Protein AF-0000000078804001 (afdb_homodimer)

Sequence (396 aa):
MDMVIKRTRTRLSPEKRREQLLNSALDVFARRGIGRGGHADIAEMANVSVATVFNYFPTREDLVEQVLIHVESRFNKLLTHSLNDEMPTAKAKLTNLTDCLIKAVIEQHDWLKVWFEWSTSVRDDIWPLFIKTNKNNLQKLTSVFEQGLTAGEFSRSQSASDLAHMFHGTCYVLYLQTHLTLDPEIMQRQADSYLQSLMDMVIKRTRTRLSPEKRREQLLNSALDVFARRGIGRGGHADIAEMANVSVATVFNYFPTREDLVEQVLIHVESRFNKLLTHSLNDEMPTAKAKLTNLTDCLIKAVIEQHDWLKVWFEWSTSVRDDIWPLFIKTNKNNLQKLTSVFEQGLTAGEFSRSQSASDLAHMFHGTCYVLYLQTHLTLDPEIMQRQADSYLQSL

Structure (mmCIF, N/CA/C/O backbone):
data_AF-0000000078804001-model_v1
#
loop_
_entity.id
_entity.type
_entity.pdbx_description
1 polymer 'Quorum-sensing regulator of virulence HapR'
#
loop_
_atom_site.group_PDB
_atom_site.id
_atom_site.type_symbol
_atom_site.label_atom_id
_atom_site.label_alt_id
_atom_site.label_comp_id
_atom_site.label_asym_id
_atom_site.label_entity_id
_atom_site.label_seq_id
_atom_site.pdbx_PDB_ins_code
_atom_site.Cartn_x
_atom_site.Cartn_y
_atom_site.Cartn_z
_atom_site.occupancy
_atom_site.B_iso_or_equiv
_atom_site.auth_seq_id
_atom_site.auth_comp_id
_atom_site.auth_asym_id
_atom_site.auth_atom_id
_atom_site.pdbx_PDB_model_num
ATOM 1 N N . MET A 1 1 ? 51.312 27.922 23.203 1 37.16 1 MET A N 1
ATOM 2 C CA . MET A 1 1 ? 50.531 28.297 22.031 1 37.16 1 MET A CA 1
ATOM 3 C C . MET A 1 1 ? 49.719 27.125 21.531 1 37.16 1 MET A C 1
ATOM 5 O O . MET A 1 1 ? 50.281 26.141 21.016 1 37.16 1 MET A O 1
ATOM 9 N N . ASP A 1 2 ? 48.656 26.594 22.234 1 48.88 2 ASP A N 1
ATOM 10 C CA . ASP A 1 2 ? 47.75 25.5 21.938 1 48.88 2 ASP A CA 1
ATOM 11 C C . ASP A 1 2 ? 47.031 25.719 20.609 1 48.88 2 ASP A C 1
ATOM 13 O O . ASP A 1 2 ? 46.344 26.719 20.422 1 48.88 2 ASP A O 1
ATOM 17 N N . MET A 1 3 ? 47.594 25.359 19.453 1 44.38 3 MET A N 1
ATOM 18 C CA . MET A 1 3 ? 47 25.438 18.109 1 44.38 3 MET A CA 1
ATOM 19 C C . MET A 1 3 ? 45.625 24.781 18.094 1 44.38 3 MET A C 1
ATOM 21 O O . MET A 1 3 ? 45.5 23.578 18.312 1 44.38 3 MET A O 1
ATOM 25 N N . VAL A 1 4 ? 44.625 25.359 18.484 1 49.66 4 VAL A N 1
ATOM 26 C CA . VAL A 1 4 ? 43.281 24.891 18.203 1 49.66 4 VAL A CA 1
ATOM 27 C C . VAL A 1 4 ? 43.125 24.531 16.734 1 49.66 4 VAL A C 1
ATOM 29 O O . VAL A 1 4 ? 43.281 25.406 15.867 1 49.66 4 VAL A O 1
ATOM 32 N N . ILE A 1 5 ? 43.656 23.438 16.234 1 50.12 5 ILE A N 1
ATOM 33 C CA . ILE A 1 5 ? 43.312 22.969 14.883 1 50.12 5 ILE A CA 1
ATOM 34 C C . ILE A 1 5 ? 41.844 23.203 14.625 1 50.12 5 ILE A C 1
ATOM 36 O O . ILE A 1 5 ? 40.969 22.578 15.258 1 50.12 5 ILE A O 1
ATOM 40 N N . LYS A 1 6 ? 41.531 24.438 14.398 1 48.12 6 LYS A N 1
ATOM 41 C CA . LYS A 1 6 ? 40.156 24.672 13.938 1 48.12 6 LYS A CA 1
ATOM 42 C C . LYS A 1 6 ? 39.688 23.562 13 1 48.12 6 LYS A C 1
ATOM 44 O O . LYS A 1 6 ? 40.312 23.328 11.953 1 48.12 6 LYS A O 1
ATOM 49 N N . ARG A 1 7 ? 39.25 22.484 13.406 1 48.72 7 ARG A N 1
ATOM 50 C CA . ARG A 1 7 ? 38.625 21.484 12.531 1 48.72 7 ARG A CA 1
ATOM 51 C C . ARG A 1 7 ? 37.75 22.156 11.477 1 48.72 7 ARG A C 1
ATOM 53 O O . ARG A 1 7 ? 36.75 22.781 11.812 1 48.72 7 ARG A O 1
ATOM 60 N N . THR A 1 8 ? 38.375 22.75 10.539 1 47.78 8 THR A N 1
ATOM 61 C CA . THR A 1 8 ? 37.594 23.312 9.453 1 47.78 8 THR A CA 1
ATOM 62 C C . THR A 1 8 ? 36.438 22.375 9.062 1 47.78 8 THR A C 1
ATOM 64 O O . THR A 1 8 ? 36.688 21.203 8.789 1 47.78 8 THR A O 1
ATOM 67 N N . ARG A 1 9 ? 35.375 22.562 9.695 1 54.22 9 ARG A N 1
ATOM 68 C CA . ARG A 1 9 ? 34.219 21.797 9.242 1 54.22 9 ARG A CA 1
ATOM 69 C C . ARG A 1 9 ? 34.219 21.656 7.723 1 54.22 9 ARG A C 1
ATOM 71 O O . ARG A 1 9 ? 34.125 22.641 6.996 1 54.22 9 ARG A O 1
ATOM 78 N N . THR A 1 10 ? 35 20.828 7.156 1 59.34 10 THR A N 1
ATOM 79 C CA . THR A 1 10 ? 35.031 20.562 5.723 1 59.34 10 THR A CA 1
ATOM 80 C C . THR A 1 10 ? 33.594 20.484 5.164 1 59.34 10 THR A C 1
ATOM 82 O O . THR A 1 10 ? 32.812 19.641 5.586 1 59.34 10 THR A O 1
ATOM 85 N N . ARG A 1 11 ? 33.188 21.688 4.637 1 79.06 11 ARG A N 1
ATOM 86 C CA . ARG A 1 11 ? 31.891 21.828 3.973 1 79.06 11 ARG A CA 1
ATOM 87 C C . ARG A 1 11 ? 31.703 20.75 2.906 1 79.06 11 ARG A C 1
ATOM 89 O O . ARG A 1 11 ? 32.594 20.516 2.084 1 79.06 11 ARG A O 1
ATOM 96 N N . LEU A 1 12 ? 30.734 19.875 3.029 1 83.06 12 LEU A N 1
ATOM 97 C CA . LEU A 1 12 ? 30.406 18.891 2.006 1 83.06 12 LEU A CA 1
ATOM 98 C C . LEU A 1 12 ? 30.266 19.547 0.638 1 83.06 12 LEU A C 1
ATOM 100 O O . LEU A 1 12 ? 29.891 20.719 0.546 1 83.06 12 LEU A O 1
ATOM 104 N N . SER A 1 13 ? 30.766 18.812 -0.361 1 90.81 13 SER A N 1
ATOM 105 C CA . SER A 1 13 ? 30.422 19.281 -1.701 1 90.81 13 SER A CA 1
ATOM 106 C C . SER A 1 13 ? 28.922 19.391 -1.887 1 90.81 13 SER A C 1
ATOM 108 O O . SER A 1 13 ? 28.156 18.75 -1.161 1 90.81 13 SER A O 1
ATOM 110 N N . PRO A 1 14 ? 28.484 20.188 -2.811 1 91.38 14 PRO A N 1
ATOM 111 C CA . PRO A 1 14 ? 27.031 20.328 -3.047 1 91.38 14 PRO A CA 1
ATOM 112 C C . PRO A 1 14 ? 26.359 19 -3.35 1 91.38 14 PRO A C 1
ATOM 114 O O . PRO A 1 14 ? 25.25 18.75 -2.891 1 91.38 14 PRO A O 1
ATOM 117 N N . GLU A 1 15 ? 27.047 18.188 -4.023 1 93.31 15 GLU A N 1
ATOM 118 C CA . GLU A 1 15 ? 26.484 16.875 -4.375 1 93.31 15 GLU A CA 1
ATOM 119 C C . GLU A 1 15 ? 26.359 15.984 -3.146 1 93.31 15 GLU A C 1
ATOM 121 O O . GLU A 1 15 ? 25.344 15.305 -2.967 1 93.31 15 GLU A O 1
ATOM 126 N N . LYS A 1 16 ? 27.312 15.969 -2.377 1 95.38 16 LYS A N 1
ATOM 127 C CA . LYS A 1 16 ? 27.297 15.172 -1.151 1 95.38 16 LYS A CA 1
ATOM 128 C C . LYS A 1 16 ? 26.25 15.688 -0.173 1 95.38 16 LYS A C 1
ATOM 130 O O . LYS A 1 16 ? 25.578 14.906 0.504 1 95.38 16 LYS A O 1
ATOM 135 N N . ARG A 1 17 ? 26.141 17.031 -0.125 1 96.12 17 ARG A N 1
ATOM 136 C CA . ARG A 1 17 ? 25.109 17.641 0.724 1 96.12 17 ARG A CA 1
ATOM 137 C C . ARG A 1 17 ? 23.719 17.25 0.25 1 96.12 17 ARG A C 1
ATOM 139 O O . ARG A 1 17 ? 22.844 16.922 1.061 1 96.12 17 ARG A O 1
ATOM 146 N N . ARG A 1 18 ? 23.531 17.297 -1.019 1 96.69 18 ARG A N 1
ATOM 147 C CA . ARG A 1 18 ? 22.25 16.906 -1.582 1 96.69 18 ARG A CA 1
ATOM 148 C C . ARG A 1 18 ? 21.906 15.461 -1.217 1 96.69 18 ARG A C 1
ATOM 150 O O . ARG A 1 18 ? 20.781 15.172 -0.801 1 96.69 18 ARG A O 1
ATOM 157 N N . GLU A 1 19 ? 22.844 14.625 -1.343 1 96.31 19 GLU A N 1
ATOM 158 C CA . GLU A 1 19 ? 22.641 13.219 -1.011 1 96.31 19 GLU A CA 1
ATOM 159 C C . GLU A 1 19 ? 22.328 13.039 0.47 1 96.31 19 GLU A C 1
ATOM 161 O O . GLU A 1 19 ? 21.469 12.234 0.831 1 96.31 19 GLU A O 1
ATOM 166 N N . GLN A 1 20 ? 23 13.734 1.28 1 97.06 20 GLN A N 1
ATOM 167 C CA . GLN A 1 20 ? 22.734 13.695 2.715 1 97.06 20 GLN A CA 1
ATOM 168 C C . GLN A 1 20 ? 21.312 14.125 3.023 1 97.06 20 GLN A C 1
ATOM 170 O O . GLN A 1 20 ? 20.625 13.484 3.828 1 97.06 20 GLN A O 1
ATOM 175 N N . LEU A 1 21 ? 20.906 15.234 2.354 1 98.06 21 LEU A N 1
ATOM 176 C CA . LEU A 1 21 ? 19.562 15.75 2.582 1 98.06 21 LEU A CA 1
ATOM 177 C C . LEU A 1 21 ? 18.516 14.766 2.086 1 98.06 21 LEU A C 1
ATOM 179 O O . LEU A 1 21 ? 17.484 14.57 2.74 1 98.06 21 LEU A O 1
ATOM 183 N N . LEU A 1 22 ? 18.797 14.133 0.979 1 97.88 22 LEU A N 1
ATOM 184 C CA . LEU A 1 22 ? 17.875 13.141 0.442 1 97.88 22 LEU A CA 1
ATOM 185 C C . LEU A 1 22 ? 17.766 11.945 1.381 1 97.88 22 LEU A C 1
ATOM 187 O O . LEU A 1 22 ? 16.656 11.453 1.635 1 97.88 22 LEU A O 1
ATOM 191 N N . ASN A 1 23 ? 18.875 11.516 1.932 1 97.06 23 ASN A N 1
ATOM 192 C CA . ASN A 1 23 ? 18.844 10.398 2.865 1 97.06 23 ASN A CA 1
ATOM 193 C C . ASN A 1 23 ? 18.109 10.758 4.152 1 97.06 23 ASN A C 1
ATOM 195 O O . ASN A 1 23 ? 17.359 9.938 4.684 1 97.06 23 ASN A O 1
ATOM 199 N N . SER A 1 24 ? 18.328 11.945 4.633 1 97.81 24 SER A N 1
ATOM 200 C CA . SER A 1 24 ? 17.594 12.422 5.805 1 97.81 24 SER A CA 1
ATOM 201 C C . SER A 1 24 ? 16.094 12.516 5.527 1 97.81 24 SER A C 1
ATOM 203 O O . SER A 1 24 ? 15.281 12.188 6.387 1 97.81 24 SER A O 1
ATOM 205 N N . ALA A 1 25 ? 15.789 12.984 4.316 1 97.94 25 ALA A N 1
ATOM 206 C CA . ALA A 1 25 ? 14.383 13.094 3.922 1 97.94 25 ALA A CA 1
ATOM 207 C C . ALA A 1 25 ? 13.719 11.719 3.889 1 97.94 25 ALA A C 1
ATOM 209 O O . ALA A 1 25 ? 12.555 11.578 4.289 1 97.94 25 ALA A O 1
ATOM 210 N N . LEU A 1 26 ? 14.453 10.734 3.439 1 97.06 26 LEU A N 1
ATOM 211 C CA . LEU A 1 26 ? 13.93 9.367 3.422 1 97.06 26 LEU A CA 1
ATOM 212 C C . LEU A 1 26 ? 13.586 8.898 4.832 1 97.06 26 LEU A C 1
ATOM 214 O O . LEU A 1 26 ? 12.531 8.297 5.051 1 97.06 26 LEU A O 1
ATOM 218 N N . ASP A 1 27 ? 14.469 9.203 5.711 1 96 27 ASP A N 1
ATOM 219 C CA . ASP A 1 27 ? 14.242 8.844 7.105 1 96 27 ASP A CA 1
ATOM 220 C C . ASP A 1 27 ? 12.984 9.523 7.648 1 96 27 ASP A C 1
ATOM 222 O O . ASP A 1 27 ? 12.148 8.875 8.281 1 96 27 ASP A O 1
ATOM 226 N N . VAL A 1 28 ? 12.867 10.758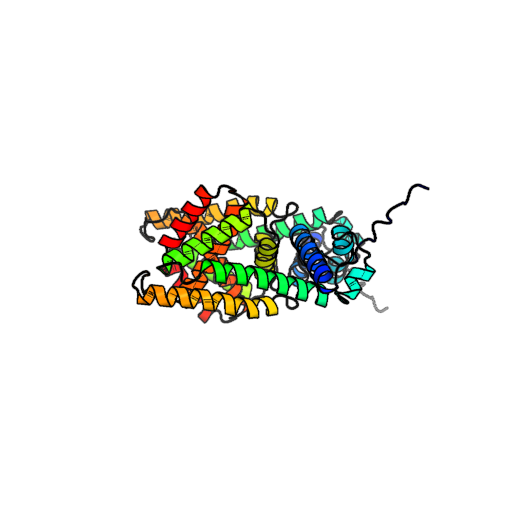 7.332 1 96.62 28 VAL A N 1
ATOM 227 C CA . VAL A 1 28 ? 11.734 11.547 7.793 1 96.62 28 VAL A CA 1
ATOM 228 C C . VAL A 1 28 ? 10.445 11.016 7.176 1 96.62 28 VAL A C 1
ATOM 230 O O . VAL A 1 28 ? 9.453 10.789 7.875 1 96.62 28 VAL A O 1
ATOM 233 N N . PHE A 1 29 ? 10.43 10.75 5.848 1 96.62 29 PHE A N 1
ATOM 234 C CA . PHE A 1 29 ? 9.242 10.266 5.148 1 96.62 29 PHE A CA 1
ATOM 235 C C . PHE A 1 29 ? 8.852 8.883 5.648 1 96.62 29 PHE A C 1
ATOM 237 O O . PHE A 1 29 ? 7.66 8.578 5.785 1 96.62 29 PHE A O 1
ATOM 244 N N . ALA A 1 30 ? 9.828 8.055 5.941 1 96 30 ALA A N 1
ATOM 245 C CA . ALA A 1 30 ? 9.547 6.699 6.414 1 96 30 ALA A CA 1
ATOM 246 C C . ALA A 1 30 ? 8.891 6.723 7.793 1 96 30 ALA A C 1
ATOM 248 O O . ALA A 1 30 ? 8.078 5.852 8.117 1 96 30 ALA A O 1
ATOM 249 N N . ARG A 1 31 ? 9.156 7.723 8.602 1 93.56 31 ARG A N 1
ATOM 250 C CA . ARG A 1 31 ? 8.688 7.773 9.984 1 93.56 31 ARG A CA 1
ATOM 251 C C . ARG A 1 31 ? 7.41 8.602 10.102 1 93.56 31 ARG A C 1
ATOM 253 O O . ARG A 1 31 ? 6.531 8.281 10.898 1 93.56 31 ARG A O 1
ATOM 260 N N . ARG A 1 32 ? 7.316 9.609 9.25 1 92.5 32 ARG A N 1
ATOM 261 C CA . ARG A 1 32 ? 6.211 10.547 9.414 1 92.5 32 ARG A CA 1
ATOM 262 C C . ARG A 1 32 ? 5.195 10.398 8.289 1 92.5 32 ARG A C 1
ATOM 264 O O . ARG A 1 32 ? 4.055 10.844 8.406 1 92.5 32 ARG A O 1
ATOM 271 N N . GLY A 1 33 ? 5.648 9.82 7.234 1 94.19 33 GLY A N 1
ATOM 272 C CA . GLY A 1 33 ? 4.828 9.766 6.035 1 94.19 33 GLY A CA 1
ATOM 273 C C . GLY A 1 33 ? 5.219 10.797 4.992 1 94.19 33 GLY A C 1
ATOM 274 O O . GLY A 1 33 ? 5.809 11.828 5.324 1 94.19 33 GLY A O 1
ATOM 275 N N . ILE A 1 34 ? 4.852 10.562 3.779 1 94.31 34 ILE A N 1
ATOM 276 C CA . ILE A 1 34 ? 5.215 11.398 2.645 1 94.31 34 ILE A CA 1
ATOM 277 C C . ILE A 1 34 ? 4.516 12.758 2.762 1 94.31 34 ILE A C 1
ATOM 279 O O . ILE A 1 34 ? 5.086 13.789 2.396 1 94.31 34 ILE A O 1
ATOM 283 N N . GLY A 1 35 ? 3.387 12.734 3.287 1 88.56 35 GLY A N 1
ATOM 284 C CA . GLY A 1 35 ? 2.607 13.961 3.385 1 88.56 35 GLY A CA 1
ATOM 285 C C . GLY A 1 35 ? 3.061 14.867 4.512 1 88.56 35 GLY A C 1
ATOM 286 O O . GLY A 1 35 ? 3.086 16.094 4.359 1 88.56 35 GLY A O 1
ATOM 287 N N . ARG A 1 36 ? 3.525 14.398 5.566 1 87.94 36 ARG A N 1
ATOM 288 C CA . ARG A 1 36 ? 3.76 15.156 6.797 1 87.94 36 ARG A CA 1
ATOM 289 C C . ARG A 1 36 ? 5.199 15.648 6.867 1 87.94 36 ARG A C 1
ATOM 291 O O . ARG A 1 36 ? 5.465 16.734 7.398 1 87.94 36 ARG A O 1
ATOM 298 N N . GLY A 1 37 ? 6.102 14.867 6.367 1 90.06 37 GLY A N 1
ATOM 299 C CA . GLY A 1 37 ? 7.492 15.281 6.418 1 90.06 37 GLY A CA 1
ATOM 300 C C . GLY A 1 37 ? 7.777 16.531 5.59 1 90.06 37 GLY A C 1
ATOM 301 O O . GLY A 1 37 ? 7.273 16.656 4.473 1 90.06 37 GLY A O 1
ATOM 302 N N . GLY A 1 38 ? 8.602 17.438 6.199 1 93.62 38 GLY A N 1
ATOM 303 C CA . GLY A 1 38 ? 8.875 18.688 5.496 1 93.62 38 GLY A CA 1
ATOM 304 C C . GLY A 1 38 ? 10.273 19.219 5.754 1 93.62 38 GLY A C 1
ATOM 305 O O . GLY A 1 38 ? 11.117 18.531 6.328 1 93.62 38 GLY A O 1
ATOM 306 N N . HIS A 1 39 ? 10.477 20.438 5.312 1 97.88 39 HIS A N 1
ATOM 307 C CA . HIS A 1 39 ? 11.789 21.078 5.324 1 97.88 39 HIS A CA 1
ATOM 308 C C . HIS A 1 39 ? 12.344 21.172 6.742 1 97.88 39 HIS A C 1
ATOM 310 O O . HIS A 1 39 ? 13.516 20.859 6.977 1 97.88 39 HIS A O 1
ATOM 316 N N . ALA A 1 40 ? 11.492 21.516 7.668 1 97.38 40 ALA A N 1
ATOM 317 C CA . ALA A 1 40 ? 11.938 21.688 9.047 1 97.38 40 ALA A CA 1
ATOM 318 C C . ALA A 1 40 ? 12.406 20.375 9.648 1 97.38 40 ALA A C 1
ATOM 320 O O . ALA A 1 40 ? 13.438 20.328 10.32 1 97.38 40 ALA A O 1
ATOM 321 N N . ASP A 1 41 ? 11.703 19.281 9.414 1 97.19 41 ASP A N 1
ATOM 322 C CA . ASP A 1 41 ? 12.055 17.969 9.93 1 97.19 41 ASP A CA 1
ATOM 323 C C . ASP A 1 41 ? 13.391 17.484 9.352 1 97.19 41 ASP A C 1
ATOM 325 O O . ASP A 1 41 ? 14.219 16.922 10.07 1 97.19 41 ASP A O 1
ATOM 329 N N . ILE A 1 42 ? 13.555 17.734 8.055 1 98.25 42 ILE A N 1
ATOM 330 C CA . ILE A 1 42 ? 14.75 17.281 7.355 1 98.25 42 ILE A CA 1
ATOM 331 C C . ILE A 1 42 ? 15.961 18.062 7.852 1 98.25 42 ILE A C 1
ATOM 333 O O . ILE A 1 42 ? 17.031 17.5 8.062 1 98.25 42 ILE A O 1
ATOM 337 N N . ALA A 1 43 ? 15.766 19.375 8.062 1 98.44 43 ALA A N 1
ATOM 338 C CA . ALA A 1 43 ? 16.828 20.219 8.602 1 98.44 43 ALA A CA 1
ATOM 339 C C . ALA A 1 43 ? 17.297 19.703 9.961 1 98.44 43 ALA A C 1
ATOM 341 O O . ALA A 1 43 ? 18.5 19.578 10.195 1 98.44 43 ALA A O 1
ATOM 342 N N . GLU A 1 44 ? 16.391 19.375 10.789 1 97.94 44 GLU A N 1
ATOM 343 C CA . GLU A 1 44 ? 16.688 18.859 12.117 1 97.94 44 GLU A CA 1
ATOM 344 C C . GLU A 1 44 ? 17.438 17.531 12.031 1 97.94 44 GLU A C 1
ATOM 346 O O . GLU A 1 44 ? 18.453 17.344 12.695 1 97.94 44 GLU A O 1
ATOM 351 N N . MET A 1 45 ? 17 16.656 11.188 1 96.44 45 MET A N 1
ATOM 352 C CA . MET A 1 45 ? 17.578 15.328 11.039 1 96.44 45 MET A CA 1
ATOM 353 C C . MET A 1 45 ? 19 15.422 10.484 1 96.44 45 MET A C 1
ATOM 355 O O . MET A 1 45 ? 19.891 14.68 10.922 1 96.44 45 MET A O 1
ATOM 359 N N . ALA A 1 46 ? 19.219 16.328 9.562 1 97.06 46 ALA A N 1
ATOM 360 C CA . ALA A 1 46 ? 20.5 16.469 8.891 1 97.06 46 ALA A CA 1
ATOM 361 C C . ALA A 1 46 ? 21.422 17.406 9.656 1 97.06 46 ALA A C 1
ATOM 363 O O . ALA A 1 46 ? 22.578 17.594 9.289 1 97.06 46 ALA A O 1
ATOM 364 N N . ASN A 1 47 ? 20.891 18 10.68 1 97.31 47 ASN A N 1
ATOM 365 C CA . ASN A 1 47 ? 21.641 18.969 11.484 1 97.31 47 ASN A CA 1
ATOM 366 C C . ASN A 1 47 ? 22.156 20.125 10.641 1 97.31 47 ASN A C 1
ATOM 368 O O . ASN A 1 47 ? 23.344 20.438 10.664 1 97.31 47 ASN A O 1
ATOM 372 N N . VAL A 1 48 ? 21.234 20.719 9.883 1 97.56 48 VAL A N 1
ATOM 373 C CA . VAL A 1 48 ? 21.484 21.922 9.102 1 97.56 48 VAL A CA 1
ATOM 374 C C . VAL A 1 48 ? 20.359 22.922 9.305 1 97.56 48 VAL A C 1
ATOM 376 O O . VAL A 1 48 ? 19.359 22.609 9.969 1 97.56 48 VAL A O 1
ATOM 379 N N . SER A 1 49 ? 20.516 24.094 8.773 1 97.31 49 SER A N 1
ATOM 380 C CA . SER A 1 49 ? 19.469 25.094 8.875 1 97.31 49 SER A CA 1
ATOM 381 C C . SER A 1 49 ? 18.328 24.781 7.91 1 97.31 49 SER A C 1
ATOM 383 O O . SER A 1 49 ? 18.531 24.156 6.871 1 97.31 49 SER A O 1
ATOM 385 N N . VAL A 1 50 ? 17.125 25.219 8.234 1 98.12 50 VAL A N 1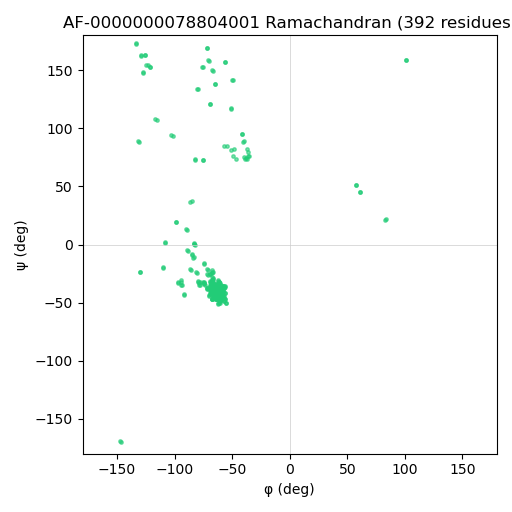
ATOM 386 C CA . VAL A 1 50 ? 15.977 25.094 7.348 1 98.12 50 VAL A CA 1
ATOM 387 C C . VAL A 1 50 ? 16.266 25.797 6.027 1 98.12 50 VAL A C 1
ATOM 389 O O . VAL A 1 50 ? 15.883 25.312 4.957 1 98.12 50 VAL A O 1
ATOM 392 N N . ALA A 1 51 ? 16.969 26.891 6.066 1 97.62 51 ALA A N 1
ATOM 393 C CA . ALA A 1 51 ? 17.344 27.656 4.879 1 97.62 51 ALA A CA 1
ATOM 394 C C . ALA A 1 51 ? 18.203 26.812 3.936 1 97.62 51 ALA A C 1
ATOM 396 O O . ALA A 1 51 ? 18.031 26.875 2.715 1 97.62 51 ALA A O 1
ATOM 397 N N . THR A 1 52 ? 19.078 26.078 4.488 1 97.5 52 THR A N 1
ATOM 398 C CA . THR A 1 52 ? 19.922 25.188 3.693 1 97.5 52 THR A CA 1
ATOM 399 C C . THR A 1 52 ? 19.078 24.172 2.924 1 97.5 52 THR A C 1
ATOM 401 O O . THR A 1 52 ? 19.312 23.938 1.737 1 97.5 52 THR A O 1
ATOM 404 N N . VAL A 1 53 ? 18.078 23.547 3.535 1 98.44 53 VAL A N 1
ATOM 405 C CA . VAL A 1 53 ? 17.203 22.594 2.875 1 98.44 53 VAL A CA 1
ATOM 406 C C . VAL A 1 53 ? 16.438 23.266 1.74 1 98.44 53 VAL A C 1
ATOM 408 O O . VAL A 1 53 ? 16.344 22.734 0.635 1 98.44 53 VAL A O 1
ATOM 411 N N . PHE A 1 54 ? 15.984 24.469 1.979 1 98.19 54 PHE A N 1
ATOM 412 C CA . PHE A 1 54 ? 15.234 25.203 0.964 1 98.19 54 PHE A CA 1
ATOM 413 C C . PHE A 1 54 ? 16.141 25.547 -0.216 1 98.19 54 PHE A C 1
ATOM 415 O O . PHE A 1 54 ? 15.664 25.656 -1.351 1 98.19 54 PHE A O 1
ATOM 422 N N . ASN A 1 55 ? 17.438 25.75 0.058 1 97.75 55 ASN A N 1
ATOM 423 C CA . ASN A 1 55 ? 18.375 26.016 -1.03 1 97.75 55 ASN A CA 1
ATOM 424 C C . ASN A 1 55 ? 18.438 24.844 -2.016 1 97.75 55 ASN A C 1
ATOM 426 O O . ASN A 1 55 ? 18.594 25.062 -3.219 1 97.75 55 ASN A O 1
ATOM 430 N N . TYR A 1 56 ? 18.266 23.688 -1.51 1 97.88 56 TYR A N 1
ATOM 431 C CA . TYR A 1 56 ? 18.359 22.5 -2.35 1 97.88 56 TYR A CA 1
ATOM 432 C C . TYR A 1 56 ? 16.984 22.078 -2.854 1 97.88 56 TYR A C 1
ATOM 434 O O . TYR A 1 56 ? 16.859 21.516 -3.939 1 97.88 56 TYR A O 1
ATOM 442 N N . PHE A 1 57 ? 15.961 22.344 -2.059 1 98.44 57 PHE A N 1
ATOM 443 C CA . PHE A 1 57 ? 14.578 22.016 -2.377 1 98.44 57 PHE A CA 1
ATOM 444 C C . PHE A 1 57 ? 13.672 23.219 -2.127 1 98.44 57 PHE A C 1
ATOM 446 O O . PHE A 1 57 ? 13.039 23.312 -1.07 1 98.44 57 PHE A O 1
ATOM 453 N N . PRO A 1 58 ? 13.492 24.047 -3.078 1 98.06 58 PRO A N 1
ATOM 454 C CA . PRO A 1 58 ? 12.891 25.359 -2.861 1 98.06 58 PRO A CA 1
ATOM 455 C C . PRO A 1 58 ? 11.422 25.281 -2.463 1 98.06 58 PRO A C 1
ATOM 457 O O . PRO A 1 58 ? 10.906 26.172 -1.791 1 98.06 58 PRO A O 1
ATOM 460 N N . THR A 1 59 ? 10.727 24.188 -3 1 96.94 59 THR A N 1
ATOM 461 C CA . THR A 1 59 ? 9.328 24.016 -2.631 1 96.94 59 THR A CA 1
ATOM 462 C C . THR A 1 59 ? 9.086 22.625 -2.061 1 96.94 59 THR A C 1
ATOM 464 O O . THR A 1 59 ? 9.922 21.719 -2.215 1 96.94 59 THR A O 1
ATOM 467 N N . ARG A 1 60 ? 8.008 22.484 -1.417 1 94.88 60 ARG A N 1
ATOM 468 C CA . ARG A 1 60 ? 7.633 21.172 -0.908 1 94.88 60 ARG A CA 1
ATOM 469 C C . ARG A 1 60 ? 7.438 20.172 -2.049 1 94.88 60 ARG A C 1
ATOM 471 O O . ARG A 1 60 ? 7.816 19.016 -1.934 1 94.88 60 ARG A O 1
ATOM 478 N N . GLU A 1 61 ? 6.844 20.656 -3.102 1 95.88 61 GLU A N 1
ATOM 479 C CA . GLU A 1 61 ? 6.633 19.812 -4.273 1 95.88 61 GLU A CA 1
ATOM 480 C C . GLU A 1 61 ? 7.957 19.328 -4.844 1 95.88 61 GLU A C 1
ATOM 482 O O . GLU A 1 61 ? 8.094 18.141 -5.184 1 95.88 61 GLU A O 1
ATOM 487 N N . ASP A 1 62 ? 8.875 20.203 -4.898 1 97.38 62 ASP A N 1
ATOM 488 C CA . ASP A 1 62 ? 10.211 19.844 -5.379 1 97.38 62 ASP A CA 1
ATOM 489 C C . ASP A 1 62 ? 10.875 18.828 -4.445 1 97.38 62 ASP A C 1
ATOM 491 O O . ASP A 1 62 ? 11.469 17.859 -4.902 1 97.38 62 ASP A O 1
ATOM 495 N N . LEU A 1 63 ? 10.805 19.109 -3.188 1 98 63 LEU A N 1
ATOM 496 C CA . LEU A 1 63 ? 11.375 18.219 -2.184 1 98 63 LEU A CA 1
ATOM 497 C C . LEU A 1 63 ? 10.805 16.797 -2.324 1 98 63 LEU A C 1
ATOM 499 O O . LEU A 1 63 ? 11.562 15.836 -2.457 1 98 63 LEU A O 1
ATOM 503 N N . VAL A 1 64 ? 9.484 16.672 -2.396 1 97.44 64 VAL A N 1
ATOM 504 C CA . VAL A 1 64 ? 8.805 15.383 -2.445 1 97.44 64 VAL A CA 1
ATOM 505 C C . VAL A 1 64 ? 9.172 14.656 -3.736 1 97.44 64 VAL A C 1
ATOM 507 O O . VAL A 1 64 ? 9.516 13.469 -3.711 1 97.44 64 VAL A O 1
ATOM 510 N N . GLU A 1 65 ? 9.148 15.359 -4.809 1 97.94 65 GLU A N 1
ATOM 511 C CA . GLU A 1 65 ? 9.461 14.758 -6.102 1 97.94 65 GLU A CA 1
ATOM 512 C C . GLU A 1 65 ? 10.883 14.203 -6.117 1 97.94 65 GLU A C 1
ATOM 514 O O . GLU A 1 65 ? 11.109 13.078 -6.559 1 97.94 65 GLU A O 1
ATOM 519 N N . GLN A 1 66 ? 11.828 14.969 -5.617 1 98 66 GLN A N 1
ATOM 520 C CA . GLN A 1 66 ? 13.219 14.539 -5.637 1 98 66 GLN A CA 1
ATOM 521 C C . GLN A 1 66 ? 13.445 13.352 -4.707 1 98 66 GLN A C 1
ATOM 523 O O . GLN A 1 66 ? 14.227 12.453 -5.016 1 98 66 GLN A O 1
ATOM 528 N N . VAL A 1 67 ? 12.797 13.344 -3.566 1 98.38 67 VAL A N 1
ATOM 529 C CA . VAL A 1 67 ? 12.891 12.203 -2.658 1 98.38 67 VAL A CA 1
ATOM 530 C C . VAL A 1 67 ? 12.32 10.953 -3.33 1 98.38 67 VAL A C 1
ATOM 532 O O . VAL A 1 67 ? 12.922 9.883 -3.264 1 98.38 67 VAL A O 1
ATOM 535 N N . LEU A 1 68 ? 11.18 11.094 -4.016 1 98.62 68 LEU A N 1
ATOM 536 C CA . LEU A 1 68 ? 10.531 9.953 -4.648 1 98.62 68 LEU A CA 1
ATOM 537 C C . LEU A 1 68 ? 11.352 9.445 -5.828 1 98.62 68 LEU A C 1
ATOM 539 O O . LEU A 1 68 ? 11.422 8.242 -6.074 1 98.62 68 LEU A O 1
ATOM 543 N N . ILE A 1 69 ? 12 10.344 -6.527 1 98.5 69 ILE A N 1
ATOM 544 C CA . ILE A 1 69 ? 12.914 9.945 -7.59 1 98.5 69 ILE A CA 1
ATOM 545 C C . ILE A 1 69 ? 14.086 9.156 -7 1 98.5 69 ILE A C 1
ATOM 547 O O . ILE A 1 69 ? 14.516 8.156 -7.57 1 98.5 69 ILE A O 1
ATOM 551 N N . HIS A 1 70 ? 14.578 9.625 -5.848 1 98.06 70 HIS A N 1
ATOM 552 C CA . HIS A 1 70 ? 15.648 8.93 -5.145 1 98.06 70 HIS A CA 1
ATOM 553 C C . HIS A 1 70 ? 15.211 7.543 -4.688 1 98.06 70 HIS A C 1
ATOM 555 O O . HIS A 1 70 ? 15.961 6.574 -4.82 1 98.06 70 HIS A O 1
ATOM 561 N N . VAL A 1 71 ? 14.031 7.41 -4.199 1 98.5 71 VAL A N 1
ATOM 562 C CA . VAL A 1 71 ? 13.438 6.141 -3.795 1 98.5 71 VAL A CA 1
ATOM 563 C C . VAL A 1 71 ? 13.359 5.199 -4.996 1 98.5 71 VAL A C 1
ATOM 565 O O . VAL A 1 71 ? 13.758 4.035 -4.906 1 98.5 71 VAL A O 1
ATOM 568 N N . GLU A 1 72 ? 12.844 5.73 -6.105 1 98.44 72 GLU A N 1
ATOM 569 C CA . GLU A 1 72 ? 12.742 4.934 -7.324 1 98.44 72 GLU A CA 1
ATOM 570 C C . GLU A 1 72 ? 14.109 4.441 -7.785 1 98.44 72 GLU A C 1
ATOM 572 O O . GLU A 1 72 ? 14.242 3.303 -8.242 1 98.44 72 GLU A O 1
ATOM 577 N N . SER A 1 73 ? 15.102 5.273 -7.664 1 97.56 73 SER A N 1
ATOM 578 C CA . SER A 1 73 ? 16.453 4.891 -8.062 1 97.56 73 SER A CA 1
ATOM 579 C C . SER A 1 73 ? 16.953 3.723 -7.223 1 97.56 73 SER A C 1
ATOM 581 O O . SER A 1 73 ? 17.594 2.803 -7.75 1 97.56 73 SER A O 1
ATOM 583 N N . ARG A 1 74 ? 16.719 3.732 -5.941 1 97.06 74 ARG A N 1
ATOM 584 C CA . ARG A 1 74 ? 17.109 2.643 -5.059 1 97.06 74 ARG A CA 1
ATOM 585 C C . ARG A 1 74 ? 16.359 1.358 -5.398 1 97.06 74 ARG A C 1
ATOM 587 O O . ARG A 1 74 ? 16.969 0.281 -5.445 1 97.06 74 ARG A O 1
ATOM 594 N N . PHE A 1 75 ? 15.094 1.463 -5.703 1 98 75 PHE A N 1
ATOM 595 C CA . PHE A 1 75 ? 14.281 0.305 -6.059 1 98 75 PHE A CA 1
ATOM 596 C C . PHE A 1 75 ? 14.758 -0.307 -7.371 1 98 75 PHE A C 1
ATOM 598 O O . PHE A 1 75 ? 14.898 -1.526 -7.48 1 98 75 PHE A O 1
ATOM 605 N N . ASN A 1 76 ? 14.984 0.605 -8.273 1 96.81 76 ASN A N 1
ATOM 606 C CA . ASN A 1 76 ? 15.484 0.151 -9.562 1 96.81 76 ASN A CA 1
ATOM 607 C C . ASN A 1 76 ? 16.812 -0.582 -9.43 1 96.81 76 ASN A C 1
ATOM 609 O O . ASN A 1 76 ? 17.047 -1.582 -10.109 1 96.81 76 ASN A O 1
ATOM 613 N N . LYS A 1 77 ? 17.656 -0.097 -8.586 1 96.12 77 LYS A N 1
ATOM 614 C CA . LYS A 1 77 ? 18.938 -0.757 -8.344 1 96.12 77 LYS A CA 1
ATOM 615 C C . LYS A 1 77 ? 18.734 -2.145 -7.746 1 96.12 77 LYS A C 1
ATOM 617 O O . LYS A 1 77 ? 19.406 -3.102 -8.141 1 96.12 77 LYS A O 1
ATOM 622 N N . LEU A 1 78 ? 17.828 -2.25 -6.82 1 96.38 78 LEU A N 1
ATOM 623 C CA . LEU A 1 78 ? 17.5 -3.547 -6.234 1 96.38 78 LEU A CA 1
ATOM 624 C C . LEU A 1 78 ? 17.016 -4.52 -7.301 1 96.38 78 LEU A C 1
ATOM 626 O O . LEU A 1 78 ? 17.469 -5.664 -7.359 1 96.38 78 LEU A O 1
ATOM 630 N N . LEU A 1 79 ? 16.094 -4.051 -8.164 1 96.94 79 LEU A N 1
ATOM 631 C CA . LEU A 1 79 ? 15.523 -4.875 -9.219 1 96.94 79 LEU A CA 1
ATOM 632 C C . LEU A 1 79 ? 16.609 -5.336 -10.195 1 96.94 79 LEU A C 1
ATOM 634 O O . LEU A 1 79 ? 16.703 -6.527 -10.5 1 96.94 79 LEU A O 1
ATOM 638 N N . THR A 1 80 ? 17.406 -4.375 -10.57 1 95 80 THR A N 1
ATOM 639 C CA . THR A 1 80 ? 18.453 -4.656 -11.562 1 95 80 THR A CA 1
ATOM 640 C C . THR A 1 80 ? 19.484 -5.625 -11 1 95 80 THR A C 1
ATOM 642 O O . THR A 1 80 ? 19.906 -6.551 -11.695 1 95 80 THR A O 1
ATOM 645 N N . HIS A 1 81 ? 19.812 -5.453 -9.805 1 94.19 81 HIS A N 1
ATOM 646 C CA . HIS A 1 81 ? 20.781 -6.332 -9.156 1 94.19 81 HIS A CA 1
ATOM 647 C C . HIS A 1 81 ? 20.219 -7.734 -8.961 1 94.19 81 HIS A C 1
ATOM 649 O O . HIS A 1 81 ? 20.906 -8.727 -9.188 1 94.19 81 HIS A O 1
ATOM 655 N N . SER A 1 82 ? 18.984 -7.844 -8.586 1 95.56 82 SER A N 1
ATOM 656 C CA . SER A 1 82 ? 18.359 -9.125 -8.25 1 95.56 82 SER A CA 1
ATOM 657 C C . SER A 1 82 ? 18.062 -9.938 -9.5 1 95.56 82 SER A C 1
ATOM 659 O O . SER A 1 82 ? 18.109 -11.172 -9.469 1 95.56 82 SER A O 1
ATOM 661 N N . LEU A 1 83 ? 17.734 -9.258 -10.625 1 95.81 83 LEU A N 1
ATOM 662 C CA . LEU A 1 83 ? 17.281 -9.938 -11.836 1 95.81 83 LEU A CA 1
ATOM 663 C C . LEU A 1 83 ? 18.422 -10.086 -12.836 1 95.81 83 LEU A C 1
ATOM 665 O O . LEU A 1 83 ? 18.188 -10.375 -14.008 1 95.81 83 LEU A O 1
ATOM 669 N N . ASN A 1 84 ? 19.578 -9.984 -12.359 1 87.19 84 ASN A N 1
ATOM 670 C CA . ASN A 1 84 ? 20.719 -9.992 -13.266 1 87.19 84 ASN A CA 1
ATOM 671 C C . ASN A 1 84 ? 20.969 -11.375 -13.859 1 87.19 84 ASN A C 1
ATOM 673 O O . ASN A 1 84 ? 20.406 -12.367 -13.375 1 87.19 84 ASN A O 1
ATOM 677 N N . ASP A 1 85 ? 21.828 -11.484 -14.852 1 83.88 85 ASP A N 1
ATOM 678 C CA . ASP A 1 85 ? 22 -12.664 -15.695 1 83.88 85 ASP A CA 1
ATOM 679 C C . ASP A 1 85 ? 22.906 -13.695 -15.023 1 83.88 85 ASP A C 1
ATOM 681 O O . ASP A 1 85 ? 23.125 -14.781 -15.562 1 83.88 85 ASP A O 1
ATOM 685 N N . GLU A 1 86 ? 23.344 -13.328 -13.867 1 87.44 86 GLU A N 1
ATOM 686 C CA . GLU A 1 86 ? 24.094 -14.344 -13.125 1 87.44 86 GLU A CA 1
ATOM 687 C C . GLU A 1 86 ? 23.188 -15.453 -12.625 1 87.44 86 GLU A C 1
ATOM 689 O O . GLU A 1 86 ? 23.641 -16.547 -12.32 1 87.44 86 GLU A O 1
ATOM 694 N N . MET A 1 87 ? 21.922 -15.125 -12.516 1 86.44 87 MET A N 1
ATOM 695 C CA . MET A 1 87 ? 20.938 -16.141 -12.148 1 86.44 87 MET A CA 1
ATOM 696 C C . MET A 1 87 ? 20.562 -17 -13.352 1 86.44 87 MET A C 1
ATOM 698 O O . MET A 1 87 ? 20.234 -16.469 -14.422 1 86.44 87 MET A O 1
ATOM 702 N N . PRO A 1 88 ? 20.516 -18.234 -13.219 1 89.25 88 PRO A N 1
ATOM 703 C CA . PRO A 1 88 ? 20.438 -19.156 -14.367 1 89.25 88 PRO A CA 1
ATOM 704 C C . PRO A 1 88 ? 19.016 -19.266 -14.93 1 89.25 88 PRO A C 1
ATOM 706 O O . PRO A 1 88 ? 18.844 -19.594 -16.109 1 89.25 88 PRO A O 1
ATOM 709 N N . THR A 1 89 ? 18 -19.141 -14.086 1 95.94 89 THR A N 1
ATOM 710 C CA . THR A 1 89 ? 16.625 -19.312 -14.523 1 95.94 89 THR A CA 1
ATOM 711 C C . THR A 1 89 ? 15.766 -18.141 -14.078 1 95.94 89 THR A C 1
ATOM 713 O O . THR A 1 89 ? 16.188 -17.344 -13.227 1 95.94 89 THR A O 1
ATOM 716 N N . ALA A 1 90 ? 14.594 -17.984 -14.688 1 96.94 90 ALA A N 1
ATOM 717 C CA . ALA A 1 90 ? 13.641 -16.953 -14.266 1 96.94 90 ALA A CA 1
ATOM 718 C C . ALA A 1 90 ? 13.242 -17.156 -12.805 1 96.94 90 ALA A C 1
ATOM 720 O O . ALA A 1 90 ? 13.188 -16.203 -12.031 1 96.94 90 ALA A O 1
ATOM 721 N N . LYS A 1 91 ? 13.039 -18.406 -12.43 1 96.69 91 LYS A N 1
ATOM 722 C CA . LYS A 1 91 ? 12.664 -18.703 -11.055 1 96.69 91 LYS A CA 1
ATOM 723 C C . LYS A 1 91 ? 13.773 -18.312 -10.078 1 96.69 91 LYS A C 1
ATOM 725 O O . LYS A 1 91 ? 13.5 -17.781 -9 1 96.69 91 LYS A O 1
ATOM 730 N N . ALA A 1 92 ? 15.023 -18.562 -10.477 1 97 92 ALA A N 1
ATOM 731 C CA . ALA A 1 92 ? 16.156 -18.172 -9.641 1 97 92 ALA A CA 1
ATOM 732 C C . ALA A 1 92 ? 16.219 -16.656 -9.492 1 97 92 ALA A C 1
ATOM 734 O O . ALA A 1 92 ? 16.516 -16.141 -8.406 1 97 92 ALA A O 1
ATOM 735 N N . LYS A 1 93 ? 15.969 -15.938 -10.562 1 98.06 93 LYS A N 1
ATOM 736 C CA . LYS A 1 93 ? 15.945 -14.484 -10.531 1 98.06 93 LYS A CA 1
ATOM 737 C C . LYS A 1 93 ? 14.867 -13.969 -9.586 1 98.06 93 LYS A C 1
ATOM 739 O O . LYS A 1 93 ? 15.133 -13.086 -8.758 1 98.06 93 LYS A O 1
ATOM 744 N N . LEU A 1 94 ? 13.688 -14.539 -9.656 1 98.25 94 LEU A N 1
ATOM 745 C CA . LEU A 1 94 ? 12.562 -14.102 -8.836 1 98.25 94 LEU A CA 1
ATOM 746 C C . LEU A 1 94 ? 12.797 -14.445 -7.367 1 98.25 94 LEU A C 1
ATOM 748 O O . LEU A 1 94 ? 12.461 -13.656 -6.48 1 98.25 94 LEU A O 1
ATOM 752 N N . THR A 1 95 ? 13.375 -15.602 -7.145 1 97.88 95 THR A N 1
ATOM 753 C CA . THR A 1 95 ? 13.75 -15.977 -5.785 1 97.88 95 THR A CA 1
ATOM 754 C C . THR A 1 95 ? 14.766 -14.992 -5.219 1 97.88 95 THR A C 1
ATOM 756 O O . THR A 1 95 ? 14.641 -14.547 -4.074 1 97.88 95 THR A O 1
ATOM 759 N N . ASN A 1 96 ? 15.758 -14.648 -6 1 97.88 96 ASN A N 1
ATOM 760 C CA . ASN A 1 96 ? 16.766 -13.68 -5.562 1 97.88 96 ASN A CA 1
ATOM 761 C C . ASN A 1 96 ? 16.125 -12.328 -5.25 1 97.88 96 ASN A C 1
ATOM 763 O O . ASN A 1 96 ? 16.5 -11.672 -4.281 1 97.88 96 ASN A O 1
ATOM 767 N N . LEU A 1 97 ? 15.195 -11.93 -6.043 1 98.38 97 LEU A N 1
ATOM 768 C CA . LEU A 1 97 ? 14.516 -10.664 -5.816 1 98.38 97 LEU A CA 1
ATOM 769 C C . LEU A 1 97 ? 13.75 -10.68 -4.5 1 98.38 97 LEU A C 1
ATOM 771 O O . LEU A 1 97 ? 13.836 -9.734 -3.711 1 98.38 97 LEU A O 1
ATOM 775 N N . THR A 1 98 ? 12.977 -11.773 -4.238 1 98.56 98 THR A N 1
ATOM 776 C CA . THR A 1 98 ? 12.234 -11.844 -2.986 1 98.56 98 THR A CA 1
ATOM 777 C C . THR A 1 98 ? 13.18 -11.906 -1.794 1 98.56 98 THR A C 1
ATOM 779 O O . THR A 1 98 ? 12.906 -11.336 -0.739 1 98.56 98 THR A O 1
ATOM 782 N N . ASP A 1 99 ? 14.312 -12.57 -1.942 1 98.06 99 ASP A N 1
ATOM 783 C CA . ASP A 1 99 ? 15.32 -12.602 -0.884 1 98.06 99 ASP A CA 1
ATOM 784 C C . ASP A 1 99 ? 15.852 -11.195 -0.588 1 98.06 99 ASP A C 1
ATOM 786 O O . ASP A 1 99 ? 15.992 -10.812 0.575 1 98.06 99 ASP A O 1
ATOM 790 N N . CYS A 1 100 ? 16.141 -10.453 -1.618 1 97.94 100 CYS A N 1
ATOM 791 C CA . CYS A 1 100 ? 16.641 -9.094 -1.467 1 97.94 100 CYS A CA 1
ATOM 792 C C . CYS A 1 100 ? 15.578 -8.195 -0.822 1 97.94 100 CYS A C 1
ATOM 794 O O . CYS A 1 100 ? 15.906 -7.367 0.031 1 97.94 100 CYS A O 1
ATOM 796 N N . LEU A 1 101 ? 14.352 -8.383 -1.221 1 98.44 101 LEU A N 1
ATOM 797 C CA . LEU A 1 101 ? 13.25 -7.629 -0.629 1 98.44 101 LEU A CA 1
ATOM 798 C C . LEU A 1 101 ? 13.141 -7.914 0.865 1 98.44 101 LEU A C 1
ATOM 800 O O . LEU A 1 101 ? 13.094 -6.984 1.675 1 98.44 101 LEU A O 1
ATOM 804 N N . ILE A 1 102 ? 13.125 -9.18 1.221 1 98.75 102 ILE A N 1
ATOM 805 C CA . ILE A 1 102 ? 13.008 -9.609 2.609 1 98.75 102 ILE A CA 1
ATOM 806 C C . ILE A 1 102 ? 14.164 -9.039 3.424 1 98.75 102 ILE A C 1
ATOM 808 O O . ILE A 1 102 ? 13.961 -8.484 4.504 1 98.75 102 ILE A O 1
ATOM 812 N N . LYS A 1 103 ? 15.328 -9.117 2.854 1 98.38 103 LYS A N 1
ATOM 813 C CA . LYS A 1 103 ? 16.516 -8.586 3.525 1 98.38 103 LYS A CA 1
ATOM 814 C C . LYS A 1 103 ? 16.406 -7.074 3.727 1 98.38 103 LYS A C 1
ATOM 816 O O . LYS A 1 103 ? 16.719 -6.559 4.797 1 98.38 103 LYS A O 1
ATOM 821 N N . ALA A 1 104 ? 15.938 -6.41 2.711 1 97.88 104 ALA A N 1
ATOM 822 C CA . ALA A 1 104 ? 15.805 -4.957 2.787 1 97.88 104 ALA A CA 1
ATOM 823 C C . ALA A 1 104 ? 14.812 -4.559 3.875 1 97.88 104 ALA A C 1
ATOM 825 O O . ALA A 1 104 ? 15.008 -3.555 4.566 1 97.88 104 ALA A O 1
ATOM 826 N N . VAL A 1 105 ? 13.727 -5.328 4.047 1 98.44 105 VAL A N 1
ATOM 827 C CA . VAL A 1 105 ? 12.742 -5.055 5.09 1 98.44 105 VAL A CA 1
ATOM 828 C C . VAL A 1 105 ? 13.359 -5.293 6.465 1 98.44 105 VAL A C 1
ATOM 830 O O . VAL A 1 105 ? 13.25 -4.449 7.355 1 98.44 105 VAL A O 1
ATOM 833 N N . ILE A 1 106 ? 14.016 -6.391 6.609 1 98.06 106 ILE A N 1
ATOM 834 C CA . ILE A 1 106 ? 14.578 -6.789 7.895 1 98.06 106 ILE A CA 1
ATOM 835 C C . ILE A 1 106 ? 15.664 -5.801 8.312 1 98.06 106 ILE A C 1
ATOM 837 O O . ILE A 1 106 ? 15.789 -5.465 9.492 1 98.06 106 ILE A O 1
ATOM 841 N N . GLU A 1 107 ? 16.359 -5.297 7.344 1 97.25 107 GLU A N 1
ATOM 842 C CA . GLU A 1 107 ? 17.422 -4.32 7.609 1 97.25 107 GLU A CA 1
ATOM 843 C C . GLU A 1 107 ? 16.844 -2.912 7.746 1 97.25 107 GLU A C 1
ATOM 845 O O . GLU A 1 107 ? 17.594 -1.944 7.91 1 97.25 107 GLU A O 1
ATOM 850 N N . GLN A 1 108 ? 15.547 -2.781 7.629 1 94.62 108 GLN A N 1
ATOM 851 C CA . GLN A 1 108 ? 14.789 -1.557 7.875 1 94.62 108 GLN A CA 1
ATOM 852 C C . GLN A 1 108 ? 15.234 -0.439 6.938 1 94.62 108 GLN A C 1
ATOM 854 O O . GLN A 1 108 ? 15.484 0.686 7.375 1 94.62 108 GLN A O 1
ATOM 859 N N . HIS A 1 109 ? 15.391 -0.788 5.664 1 95.31 109 HIS A N 1
ATOM 860 C CA . HIS A 1 109 ? 15.688 0.24 4.672 1 95.31 109 HIS A CA 1
ATOM 861 C C . HIS A 1 109 ? 14.492 1.158 4.457 1 95.31 109 HIS A C 1
ATOM 863 O O . HIS A 1 109 ? 13.461 0.728 3.939 1 95.31 109 HIS A O 1
ATOM 869 N N . ASP A 1 110 ? 14.688 2.43 4.699 1 96.44 110 ASP A N 1
ATOM 870 C CA . ASP A 1 110 ? 13.617 3.414 4.703 1 96.44 110 ASP A CA 1
ATOM 871 C C . ASP A 1 110 ? 13.055 3.621 3.299 1 96.44 110 ASP A C 1
ATOM 873 O O . ASP A 1 110 ? 11.852 3.855 3.131 1 96.44 110 ASP A O 1
ATOM 877 N N . TRP A 1 111 ? 13.938 3.527 2.357 1 97.5 111 TRP A N 1
ATOM 878 C CA . TRP A 1 111 ? 13.484 3.781 0.993 1 97.5 111 TRP A CA 1
ATOM 879 C C . TRP A 1 111 ? 12.414 2.773 0.578 1 97.5 111 TRP A C 1
ATOM 881 O O . TRP A 1 111 ? 11.516 3.102 -0.195 1 97.5 111 TRP A O 1
ATOM 891 N N . LEU A 1 112 ? 12.438 1.55 1.048 1 98.19 112 LEU A N 1
ATOM 892 C CA . LEU A 1 112 ? 11.461 0.528 0.696 1 98.19 112 LEU A CA 1
ATOM 893 C C . LEU A 1 112 ? 10.109 0.823 1.345 1 98.19 112 LEU A C 1
ATOM 895 O O . LEU A 1 112 ? 9.062 0.623 0.727 1 98.19 112 LEU A O 1
ATOM 899 N N . LYS A 1 113 ? 10.141 1.335 2.59 1 97.94 113 LYS A N 1
ATOM 900 C CA . LYS A 1 113 ? 8.922 1.78 3.25 1 97.94 113 LYS A CA 1
ATOM 901 C C . LYS A 1 113 ? 8.242 2.889 2.451 1 97.94 113 LYS A C 1
ATOM 903 O O . LYS A 1 113 ? 7.027 2.844 2.225 1 97.94 113 LYS A O 1
ATOM 908 N N . VAL A 1 114 ? 9.047 3.812 2.012 1 98.19 114 VAL A N 1
ATOM 909 C CA . VAL A 1 114 ? 8.508 4.949 1.27 1 98.19 114 VAL A CA 1
ATOM 910 C C . VAL A 1 114 ? 7.977 4.48 -0.083 1 98.19 114 VAL A C 1
ATOM 912 O O . VAL A 1 114 ? 6.934 4.949 -0.543 1 98.19 114 VAL A O 1
ATOM 915 N N . TRP A 1 115 ? 8.656 3.535 -0.737 1 98.69 115 TRP A N 1
ATOM 916 C CA . TRP A 1 115 ? 8.227 3.045 -2.041 1 98.69 115 TRP A CA 1
ATOM 917 C C . TRP A 1 115 ? 6.844 2.402 -1.952 1 98.69 115 TRP A C 1
ATOM 919 O O . TRP A 1 115 ? 5.957 2.709 -2.752 1 98.69 115 TRP A O 1
ATOM 929 N N . PHE A 1 116 ? 6.625 1.55 -0.968 1 98.56 116 PHE A N 1
ATOM 930 C CA . PHE A 1 116 ? 5.344 0.861 -0.86 1 98.56 116 PHE A CA 1
ATOM 931 C C . PHE A 1 116 ? 4.246 1.825 -0.422 1 98.56 116 PHE A C 1
ATOM 933 O O . PHE A 1 116 ? 3.107 1.729 -0.886 1 98.56 116 PHE A O 1
ATOM 940 N N . GLU A 1 117 ? 4.582 2.729 0.471 1 97.75 117 GLU A N 1
ATOM 941 C CA . GLU A 1 117 ? 3.594 3.754 0.795 1 97.75 117 GLU A CA 1
ATOM 942 C C . GLU A 1 117 ? 3.215 4.562 -0.441 1 97.75 117 GLU A C 1
ATOM 944 O O . GLU A 1 117 ? 2.033 4.828 -0.678 1 97.75 117 GLU A O 1
ATOM 949 N N . TRP A 1 118 ? 4.203 4.965 -1.216 1 98.31 118 TRP A N 1
ATOM 950 C CA . TRP A 1 118 ? 4.012 5.715 -2.453 1 98.31 118 TRP A CA 1
ATOM 951 C C . TRP A 1 118 ? 3.109 4.953 -3.416 1 98.31 118 TRP A C 1
ATOM 953 O O . TRP A 1 118 ? 2.215 5.535 -4.035 1 98.31 118 TRP A O 1
ATOM 963 N N . SER A 1 119 ? 3.219 3.66 -3.477 1 98.56 119 SER A N 1
ATOM 964 C CA . SER A 1 119 ? 2.482 2.826 -4.422 1 98.56 119 SER A CA 1
ATOM 965 C C . SER A 1 119 ? 0.978 2.934 -4.199 1 98.56 119 SER A C 1
ATOM 967 O O . SER A 1 119 ? 0.197 2.854 -5.148 1 98.56 119 SER A O 1
ATOM 969 N N . THR A 1 120 ? 0.563 3.16 -2.945 1 98.12 120 THR A N 1
ATOM 970 C CA . THR A 1 120 ? -0.86 3.164 -2.625 1 98.12 120 THR A CA 1
ATOM 971 C C . THR A 1 120 ? -1.343 4.582 -2.324 1 98.12 120 THR A C 1
ATOM 973 O O . THR A 1 120 ? -2.5 4.781 -1.949 1 98.12 120 THR A O 1
ATOM 976 N N . SER A 1 121 ? -0.441 5.535 -2.438 1 96.56 121 SER A N 1
ATOM 977 C CA . SER A 1 121 ? -0.833 6.934 -2.297 1 96.56 121 SER A CA 1
ATOM 978 C C . SER A 1 121 ? -1.417 7.477 -3.596 1 96.56 121 SER A C 1
ATOM 980 O O . SER A 1 121 ? -0.806 8.32 -4.25 1 96.56 121 SER A O 1
ATOM 982 N N . VAL A 1 122 ? -2.666 7.02 -3.902 1 96.44 122 VAL A N 1
ATOM 983 C CA . VAL A 1 122 ? -3.307 7.375 -5.164 1 96.44 122 VAL A CA 1
ATOM 984 C C . VAL A 1 122 ? -3.791 8.82 -5.109 1 96.44 122 VAL A C 1
ATOM 986 O O . VAL A 1 122 ? -4.992 9.078 -4.984 1 96.44 122 VAL A O 1
ATOM 989 N N . ARG A 1 123 ? -2.871 9.695 -5.172 1 94.44 123 ARG A N 1
ATOM 990 C CA . ARG A 1 123 ? -3.105 11.133 -5.168 1 94.44 123 ARG A CA 1
ATOM 991 C C . ARG A 1 123 ? -2.527 11.781 -6.422 1 94.44 123 ARG A C 1
ATOM 993 O O . ARG A 1 123 ? -1.463 11.391 -6.898 1 94.44 123 ARG A O 1
ATOM 1000 N N . ASP A 1 124 ? -3.096 12.852 -6.805 1 93.44 124 ASP A N 1
ATOM 1001 C CA . ASP A 1 124 ? -2.787 13.477 -8.086 1 93.44 124 ASP A CA 1
ATOM 1002 C C . ASP A 1 124 ? -1.381 14.07 -8.086 1 93.44 124 ASP A C 1
ATOM 1004 O O . ASP A 1 124 ? -0.747 14.18 -9.141 1 93.44 124 ASP A O 1
ATOM 1008 N N . ASP A 1 125 ? -0.906 14.398 -6.953 1 94.12 125 ASP A N 1
ATOM 1009 C CA . ASP A 1 125 ? 0.342 15.156 -6.914 1 94.12 125 ASP A CA 1
ATOM 1010 C C . ASP A 1 125 ? 1.551 14.227 -6.953 1 94.12 125 ASP A C 1
ATOM 1012 O O . ASP A 1 125 ? 2.639 14.633 -7.367 1 94.12 125 ASP A O 1
ATOM 1016 N N . ILE A 1 126 ? 1.399 12.945 -6.578 1 96.38 126 ILE A N 1
ATOM 1017 C CA . ILE A 1 126 ? 2.619 12.148 -6.484 1 96.38 126 ILE A CA 1
ATOM 1018 C C . ILE A 1 126 ? 2.441 10.836 -7.25 1 96.38 126 ILE A C 1
ATOM 1020 O O . ILE A 1 126 ? 3.414 10.266 -7.75 1 96.38 126 ILE A O 1
ATOM 1024 N N . TRP A 1 127 ? 1.246 10.359 -7.461 1 97.81 127 TRP A N 1
ATOM 1025 C CA . TRP A 1 127 ? 1.02 9.008 -7.965 1 97.81 127 TRP A CA 1
ATOM 1026 C C . TRP A 1 127 ? 1.358 8.914 -9.445 1 97.81 127 TRP A C 1
ATOM 1028 O O . TRP A 1 127 ? 1.84 7.879 -9.914 1 97.81 127 TRP A O 1
ATOM 1038 N N . PRO A 1 128 ? 1.161 9.969 -10.242 1 97.88 128 PRO A N 1
ATOM 1039 C CA . PRO A 1 128 ? 1.543 9.875 -11.648 1 97.88 128 PRO A CA 1
ATOM 1040 C C . PRO A 1 128 ? 3.016 9.523 -11.844 1 97.88 128 PRO A C 1
ATOM 1042 O O . PRO A 1 128 ? 3.363 8.789 -12.766 1 97.88 128 PRO A O 1
ATOM 1045 N N . LEU A 1 129 ? 3.859 10.047 -10.961 1 98.25 129 LEU A N 1
ATOM 1046 C CA . LEU A 1 129 ? 5.273 9.695 -11.031 1 98.25 129 LEU A CA 1
ATOM 1047 C C . LEU A 1 129 ? 5.48 8.219 -10.703 1 98.25 129 LEU A C 1
ATOM 1049 O O . LEU A 1 129 ? 6.309 7.551 -11.328 1 98.25 129 LEU A O 1
ATOM 1053 N N . PHE A 1 130 ? 4.754 7.672 -9.812 1 98.69 130 PHE A N 1
ATOM 1054 C CA . PHE A 1 130 ? 4.832 6.254 -9.484 1 98.69 130 PHE A CA 1
ATOM 1055 C C . PHE A 1 130 ? 4.445 5.398 -10.688 1 98.69 130 PHE A C 1
ATOM 1057 O O . PHE A 1 130 ? 5.16 4.457 -11.039 1 98.69 130 PHE A O 1
ATOM 1064 N N . ILE A 1 131 ? 3.324 5.742 -11.227 1 98.12 131 ILE A N 1
ATOM 1065 C CA . ILE A 1 131 ? 2.807 4.98 -12.359 1 98.12 131 ILE A CA 1
ATOM 1066 C C . ILE A 1 131 ? 3.846 4.953 -13.484 1 98.12 131 ILE A C 1
ATOM 1068 O O . ILE A 1 131 ? 4.148 3.889 -14.031 1 98.12 131 ILE A O 1
ATOM 1072 N N . LYS A 1 132 ? 4.363 6.062 -13.75 1 97.75 132 LYS A N 1
ATOM 1073 C CA . LYS A 1 132 ? 5.336 6.184 -14.836 1 97.75 132 LYS A CA 1
ATOM 1074 C C . LYS A 1 132 ? 6.574 5.336 -14.555 1 97.75 132 LYS A C 1
ATOM 1076 O O . LYS A 1 132 ? 7.02 4.578 -15.422 1 97.75 132 LYS A O 1
ATOM 1081 N N . THR A 1 133 ? 7.094 5.398 -13.383 1 97.75 133 THR A N 1
ATOM 1082 C CA . THR A 1 133 ? 8.336 4.699 -13.062 1 97.75 133 THR A CA 1
ATOM 1083 C C . THR A 1 133 ? 8.07 3.215 -12.82 1 97.75 133 THR A C 1
ATOM 1085 O O . THR A 1 133 ? 8.898 2.371 -13.188 1 97.75 133 THR A O 1
ATOM 1088 N N . ASN A 1 134 ? 6.918 2.902 -12.242 1 97.62 134 ASN A N 1
ATOM 1089 C CA . ASN A 1 134 ? 6.617 1.504 -11.953 1 97.62 134 ASN A CA 1
ATOM 1090 C C . ASN A 1 134 ? 6.324 0.719 -13.227 1 97.62 134 ASN A C 1
ATOM 1092 O O . ASN A 1 134 ? 6.512 -0.499 -13.266 1 97.62 134 ASN A O 1
ATOM 1096 N N . LYS A 1 135 ? 5.867 1.429 -14.25 1 97.44 135 LYS A N 1
ATOM 1097 C CA . LYS A 1 135 ? 5.68 0.784 -15.547 1 97.44 135 LYS A CA 1
ATOM 1098 C C . LYS A 1 135 ? 6.977 0.148 -16.031 1 97.44 135 LYS A C 1
ATOM 1100 O O . LYS A 1 135 ? 6.973 -0.981 -16.531 1 97.44 135 LYS A O 1
ATOM 1105 N N . ASN A 1 136 ? 8.055 0.846 -15.852 1 96.88 136 ASN A N 1
ATOM 1106 C CA . ASN A 1 136 ? 9.367 0.329 -16.234 1 96.88 136 ASN A CA 1
ATOM 1107 C C . ASN A 1 136 ? 9.766 -0.876 -15.391 1 96.88 136 ASN A C 1
ATOM 1109 O O . ASN A 1 136 ? 10.328 -1.845 -15.906 1 96.88 136 ASN A O 1
ATOM 1113 N N . ASN A 1 137 ? 9.516 -0.786 -14.102 1 97.38 137 ASN A N 1
ATOM 1114 C CA . ASN A 1 137 ? 9.82 -1.897 -13.203 1 97.38 137 ASN A CA 1
ATOM 1115 C C . ASN A 1 137 ? 9.023 -3.148 -13.578 1 97.38 137 ASN A C 1
ATOM 1117 O O . ASN A 1 137 ? 9.578 -4.246 -13.633 1 97.38 137 ASN A O 1
ATOM 1121 N N . LEU A 1 138 ? 7.742 -2.979 -13.93 1 97.69 138 LEU A N 1
ATOM 1122 C CA . LEU A 1 138 ? 6.883 -4.098 -14.297 1 97.69 138 LEU A CA 1
ATOM 1123 C C . LEU A 1 138 ? 7.32 -4.703 -15.633 1 97.69 138 LEU A C 1
ATOM 1125 O O . LEU A 1 138 ? 7.203 -5.914 -15.836 1 97.69 138 LEU A O 1
ATOM 1129 N N . GLN A 1 139 ? 7.84 -3.852 -16.469 1 97.75 139 GLN A N 1
ATOM 1130 C CA . GLN A 1 139 ? 8.336 -4.355 -17.75 1 97.75 139 GLN A CA 1
ATOM 1131 C C . GLN A 1 139 ? 9.539 -5.27 -17.547 1 97.75 139 GLN A C 1
ATOM 1133 O O . GLN A 1 139 ? 9.688 -6.273 -18.25 1 97.75 139 GLN A O 1
ATOM 1138 N N . LYS A 1 140 ? 10.414 -4.926 -16.656 1 97.25 140 LYS A N 1
ATOM 1139 C CA . LYS A 1 140 ? 11.547 -5.785 -16.344 1 97.25 140 LYS A CA 1
ATOM 1140 C C . LYS A 1 140 ? 11.078 -7.141 -15.82 1 97.25 140 LYS A C 1
ATOM 1142 O O . LYS A 1 140 ? 11.594 -8.18 -16.234 1 97.25 140 LYS A O 1
ATOM 1147 N N . LEU A 1 141 ? 10.125 -7.141 -14.945 1 98.06 141 LEU A N 1
ATOM 1148 C CA . LEU A 1 141 ? 9.57 -8.383 -14.414 1 98.06 141 LEU A CA 1
ATOM 1149 C C . LEU A 1 141 ? 8.898 -9.188 -15.516 1 98.06 141 LEU A C 1
ATOM 1151 O O . LEU A 1 141 ? 9.055 -10.414 -15.578 1 98.06 141 LEU A O 1
ATOM 1155 N N . THR A 1 142 ? 8.141 -8.477 -16.359 1 98.19 142 THR A N 1
ATOM 1156 C CA . THR A 1 142 ? 7.461 -9.133 -17.469 1 98.19 142 THR A CA 1
ATOM 1157 C C . THR A 1 142 ? 8.461 -9.852 -18.375 1 98.19 142 THR A C 1
ATOM 1159 O O . THR A 1 142 ? 8.227 -10.992 -18.797 1 98.19 142 THR A O 1
ATOM 1162 N N . SER A 1 143 ? 9.555 -9.227 -18.594 1 97.31 143 SER A N 1
ATOM 1163 C CA . SER A 1 143 ? 10.594 -9.828 -19.422 1 97.31 143 SER A CA 1
ATOM 1164 C C . SER A 1 143 ? 11.141 -11.102 -18.781 1 97.31 143 SER A C 1
ATOM 1166 O O . SER A 1 143 ? 11.422 -12.086 -19.484 1 97.31 143 SER A O 1
ATOM 1168 N N . VAL A 1 144 ? 11.312 -11.102 -17.516 1 97.69 144 VAL A N 1
ATOM 1169 C CA . VAL A 1 144 ? 11.781 -12.289 -16.797 1 97.69 144 VAL A CA 1
ATOM 1170 C C . VAL A 1 144 ? 10.773 -13.422 -16.953 1 97.69 144 VAL A C 1
ATOM 1172 O O . VAL A 1 144 ? 11.148 -14.562 -17.219 1 97.69 144 VAL A O 1
ATOM 1175 N N . PHE A 1 145 ? 9.516 -13.109 -16.844 1 97.62 145 PHE A N 1
ATOM 1176 C CA . PHE A 1 145 ? 8.477 -14.125 -16.969 1 97.62 145 PHE A CA 1
ATOM 1177 C C . PHE A 1 145 ? 8.383 -14.633 -18.406 1 97.62 145 PHE A C 1
ATOM 1179 O O . PHE A 1 145 ? 8.086 -15.805 -18.625 1 97.62 145 PHE A O 1
ATOM 1186 N N . GLU A 1 146 ? 8.562 -13.727 -19.375 1 97.44 146 GLU A N 1
ATOM 1187 C CA . GLU A 1 146 ? 8.602 -14.172 -20.766 1 97.44 146 GLU A CA 1
ATOM 1188 C C . GLU A 1 146 ? 9.688 -15.219 -20.984 1 97.44 146 GLU A C 1
ATOM 1190 O O . GLU A 1 146 ? 9.453 -16.234 -21.641 1 97.44 146 GLU A O 1
ATOM 1195 N N . GLN A 1 147 ? 10.852 -14.953 -20.453 1 95.88 147 GLN A N 1
ATOM 1196 C CA . GLN A 1 147 ? 11.953 -15.914 -20.516 1 95.88 147 GLN A CA 1
ATOM 1197 C C . GLN A 1 147 ? 11.57 -17.234 -19.859 1 95.88 147 GLN A C 1
ATOM 1199 O O . GLN A 1 147 ? 11.836 -18.312 -20.406 1 95.88 147 GLN A O 1
ATOM 1204 N N . GLY A 1 148 ? 11.008 -17.156 -18.719 1 96.62 148 GLY A N 1
ATOM 1205 C CA . GLY A 1 148 ? 10.594 -18.344 -18 1 96.62 148 GLY A CA 1
ATOM 1206 C C . GLY A 1 148 ? 9.539 -19.156 -18.734 1 96.62 148 GLY A C 1
ATOM 1207 O O . GLY A 1 148 ? 9.57 -20.391 -18.719 1 96.62 148 GLY A O 1
ATOM 1208 N N . LEU A 1 149 ? 8.602 -18.438 -19.328 1 96.75 149 LEU A N 1
ATOM 1209 C CA . LEU A 1 149 ? 7.578 -19.125 -20.125 1 96.75 149 LEU A CA 1
ATOM 1210 C C . LEU A 1 149 ? 8.195 -19.812 -21.328 1 96.75 149 LEU A C 1
ATOM 1212 O O . LEU A 1 149 ? 7.855 -20.969 -21.625 1 96.75 149 LEU A O 1
ATOM 1216 N N . THR A 1 150 ? 9.078 -19.156 -21.969 1 95.88 150 THR A N 1
ATOM 1217 C CA . THR A 1 150 ? 9.773 -19.719 -23.125 1 95.88 150 THR A CA 1
ATOM 1218 C C . THR A 1 150 ? 10.57 -20.953 -22.719 1 95.88 150 THR A C 1
ATOM 1220 O O . THR A 1 150 ? 10.617 -21.938 -23.469 1 95.88 150 THR A O 1
ATOM 1223 N N . ALA A 1 151 ? 11.133 -20.953 -21.547 1 95.94 151 ALA A N 1
ATOM 1224 C CA . ALA A 1 151 ? 11.969 -22.047 -21.047 1 95.94 151 ALA A CA 1
ATOM 1225 C C . ALA A 1 151 ? 11.109 -23.141 -20.422 1 95.94 151 ALA A C 1
ATOM 1227 O O . ALA A 1 151 ? 11.633 -24.172 -19.984 1 95.94 151 ALA A O 1
ATOM 1228 N N . GLY A 1 152 ? 9.812 -22.922 -20.25 1 95.31 152 GLY A N 1
ATOM 1229 C CA . GLY A 1 152 ? 8.898 -23.922 -19.703 1 95.31 152 GLY A CA 1
ATOM 1230 C C . GLY A 1 152 ? 8.906 -23.969 -18.188 1 95.31 152 GLY A C 1
ATOM 1231 O O . GLY A 1 152 ? 8.547 -25 -17.594 1 95.31 152 GLY A O 1
ATOM 1232 N N . GLU A 1 153 ? 9.359 -22.859 -17.562 1 94.94 153 GLU A N 1
ATOM 1233 C CA . GLU A 1 153 ? 9.453 -22.828 -16.094 1 94.94 153 GLU A CA 1
ATOM 1234 C C . GLU A 1 153 ? 8.094 -22.547 -15.469 1 94.94 153 GLU A C 1
ATOM 1236 O O . GLU A 1 153 ? 7.883 -22.812 -14.281 1 94.94 153 GLU A O 1
ATOM 1241 N N . PHE A 1 154 ? 7.211 -21.906 -16.203 1 92.44 154 PHE A N 1
ATOM 1242 C CA . PHE A 1 154 ? 5.871 -21.562 -15.742 1 92.44 154 PHE A CA 1
ATOM 1243 C C . PHE A 1 154 ? 4.809 -22.141 -16.672 1 92.44 154 PHE A C 1
ATOM 1245 O O . PHE A 1 154 ? 5.082 -22.422 -17.828 1 92.44 154 PHE A O 1
ATOM 1252 N N . SER A 1 155 ? 3.674 -22.312 -16.031 1 85.56 155 SER A N 1
ATOM 1253 C CA . SER A 1 155 ? 2.549 -22.75 -16.859 1 85.56 155 SER A CA 1
ATOM 1254 C C . SER A 1 155 ? 2.141 -21.656 -17.844 1 85.56 155 SER A C 1
ATOM 1256 O O . SER A 1 155 ? 2.168 -20.469 -17.516 1 85.56 155 SER A O 1
ATOM 1258 N N . ARG A 1 156 ? 1.616 -22 -19.016 1 82 156 ARG A N 1
ATOM 1259 C CA . ARG A 1 156 ? 1.254 -21.047 -20.062 1 82 156 ARG A CA 1
ATOM 1260 C C . ARG A 1 156 ? -0.19 -20.578 -19.906 1 82 156 ARG A C 1
ATOM 1262 O O . ARG A 1 156 ? -0.727 -19.906 -20.781 1 82 156 ARG A O 1
ATOM 1269 N N . SER A 1 157 ? -0.712 -20.844 -18.844 1 87.06 157 SER A N 1
ATOM 1270 C CA . SER A 1 157 ? -2.105 -20.469 -18.625 1 87.06 157 SER A CA 1
ATOM 1271 C C . SER A 1 157 ? -2.24 -18.969 -18.391 1 87.06 157 SER A C 1
ATOM 1273 O O . SER A 1 157 ? -3.334 -18.406 -18.5 1 87.06 157 SER A O 1
ATOM 1275 N N . GLN A 1 158 ? -1.158 -18.328 -18.094 1 92 158 GLN A N 1
ATOM 1276 C CA . GLN A 1 158 ? -1.174 -16.891 -17.844 1 92 158 GLN A CA 1
ATOM 1277 C C . GLN A 1 158 ? -0.14 -16.172 -18.703 1 92 158 GLN A C 1
ATOM 1279 O O . GLN A 1 158 ? 0.896 -16.75 -19.047 1 92 158 GLN A O 1
ATOM 1284 N N . SER A 1 159 ? -0.472 -14.961 -19.062 1 95.44 159 SER A N 1
ATOM 1285 C CA . SER A 1 159 ? 0.49 -14.148 -19.812 1 95.44 159 SER A CA 1
ATOM 1286 C C . SER A 1 159 ? 1.657 -13.727 -18.922 1 95.44 159 SER A C 1
ATOM 1288 O O . SER A 1 159 ? 1.541 -13.711 -17.703 1 95.44 159 SER A O 1
ATOM 1290 N N . ALA A 1 160 ? 2.781 -13.391 -19.562 1 97.31 160 ALA A N 1
ATOM 1291 C CA . ALA A 1 160 ? 3.936 -12.891 -18.812 1 97.31 160 ALA A CA 1
ATOM 1292 C C . ALA A 1 160 ? 3.572 -11.641 -18.016 1 97.31 160 ALA A C 1
ATOM 1294 O O . ALA A 1 160 ? 4.02 -11.469 -16.891 1 97.31 160 ALA A O 1
ATOM 1295 N N . SER A 1 161 ? 2.748 -10.805 -18.594 1 97.31 161 SER A N 1
ATOM 1296 C CA . SER A 1 161 ? 2.307 -9.578 -17.938 1 97.31 161 SER A CA 1
ATOM 1297 C C . SER A 1 161 ? 1.458 -9.891 -16.703 1 97.31 161 SER A C 1
ATOM 1299 O O . SER A 1 161 ? 1.644 -9.281 -15.648 1 97.31 161 SER A O 1
ATOM 1301 N N . ASP A 1 162 ? 0.584 -10.859 -16.812 1 96.44 162 ASP A N 1
ATOM 1302 C CA . ASP A 1 162 ? -0.241 -11.25 -15.68 1 96.44 162 ASP A CA 1
ATOM 1303 C C . ASP A 1 162 ? 0.616 -11.812 -14.547 1 96.44 162 ASP A C 1
ATOM 1305 O O . ASP A 1 162 ? 0.413 -11.477 -13.383 1 96.44 162 ASP A O 1
ATOM 1309 N N . LEU A 1 163 ? 1.544 -12.625 -14.961 1 96.88 163 LEU A N 1
ATOM 1310 C CA . LEU A 1 163 ? 2.438 -13.203 -13.961 1 96.88 163 LEU A CA 1
ATOM 1311 C C . LEU A 1 163 ? 3.244 -12.117 -13.258 1 96.88 163 LEU A C 1
ATOM 1313 O O . LEU A 1 163 ? 3.447 -12.18 -12.047 1 96.88 163 LEU A O 1
ATOM 1317 N N . ALA A 1 164 ? 3.701 -11.102 -13.984 1 97.94 164 ALA A N 1
ATOM 1318 C CA . ALA A 1 164 ? 4.461 -10 -13.406 1 97.94 164 ALA A CA 1
ATOM 1319 C C . ALA A 1 164 ? 3.627 -9.227 -12.391 1 97.94 164 ALA A C 1
ATOM 1321 O O . ALA A 1 164 ? 4.113 -8.898 -11.305 1 97.94 164 ALA A O 1
ATOM 1322 N N . HIS A 1 165 ? 2.379 -9.016 -12.727 1 97.69 165 HIS A N 1
ATOM 1323 C CA . HIS A 1 165 ? 1.488 -8.297 -11.82 1 97.69 165 HIS A CA 1
ATOM 1324 C C . HIS A 1 165 ? 1.183 -9.125 -10.578 1 97.69 165 HIS A C 1
ATOM 1326 O O . HIS A 1 165 ? 1.179 -8.602 -9.461 1 97.69 165 HIS A O 1
ATOM 1332 N N . MET A 1 166 ? 0.936 -10.383 -10.797 1 96.19 166 MET A N 1
ATOM 1333 C CA . MET A 1 166 ? 0.684 -11.258 -9.648 1 96.19 166 MET A CA 1
ATOM 1334 C C . MET A 1 166 ? 1.904 -11.328 -8.742 1 96.19 166 MET A C 1
ATOM 1336 O O . MET A 1 166 ? 1.771 -11.336 -7.516 1 96.19 166 MET A O 1
ATOM 1340 N N . PHE A 1 167 ? 3.084 -11.359 -9.352 1 98.12 167 PHE A N 1
ATOM 1341 C CA . PHE A 1 167 ? 4.312 -11.367 -8.57 1 98.12 167 PHE A CA 1
ATOM 1342 C C . PHE A 1 167 ? 4.465 -10.062 -7.789 1 98.12 167 PHE A C 1
ATOM 1344 O O . PHE A 1 167 ? 4.918 -10.07 -6.645 1 98.12 167 PHE A O 1
ATOM 1351 N N . HIS A 1 168 ? 4.113 -8.977 -8.391 1 98.44 168 HIS A N 1
ATOM 1352 C CA . HIS A 1 168 ? 4.094 -7.703 -7.684 1 98.44 168 HIS A CA 1
ATOM 1353 C C . HIS A 1 168 ? 3.182 -7.77 -6.461 1 98.44 168 HIS A C 1
ATOM 1355 O O . HIS A 1 168 ? 3.547 -7.293 -5.383 1 98.44 168 HIS A O 1
ATOM 1361 N N . GLY A 1 169 ? 1.997 -8.352 -6.598 1 98.38 169 GLY A N 1
ATOM 1362 C CA . GLY A 1 169 ? 1.116 -8.586 -5.465 1 98.38 169 GLY A CA 1
ATOM 1363 C C . GLY A 1 169 ? 1.744 -9.445 -4.387 1 98.38 169 GLY A C 1
ATOM 1364 O O . GLY A 1 169 ? 1.564 -9.188 -3.193 1 98.38 169 GLY A O 1
ATOM 1365 N N . THR A 1 170 ? 2.484 -10.43 -4.809 1 97.88 170 THR A N 1
ATOM 1366 C CA . THR A 1 170 ? 3.191 -11.297 -3.875 1 97.88 170 THR A CA 1
ATOM 1367 C C . THR A 1 170 ? 4.234 -10.516 -3.086 1 97.88 170 THR A C 1
ATOM 1369 O O . THR A 1 170 ? 4.363 -10.695 -1.872 1 97.88 170 THR A O 1
ATOM 1372 N N . CYS A 1 171 ? 4.945 -9.664 -3.73 1 98.69 171 CYS A N 1
ATOM 1373 C CA . CYS A 1 171 ? 5.953 -8.844 -3.072 1 98.69 171 CYS A CA 1
ATOM 1374 C C . CYS A 1 171 ? 5.309 -7.914 -2.045 1 98.69 171 CYS A C 1
ATOM 1376 O O . CYS A 1 171 ? 5.875 -7.68 -0.977 1 98.69 171 CYS A O 1
ATOM 1378 N N . TYR A 1 172 ? 4.141 -7.43 -2.348 1 98.75 172 TYR A N 1
ATOM 1379 C CA . TYR A 1 172 ? 3.377 -6.613 -1.409 1 98.75 172 TYR A CA 1
ATOM 1380 C C . TYR A 1 172 ? 3.045 -7.398 -0.146 1 98.75 172 TYR A C 1
ATOM 1382 O O . TYR A 1 172 ? 3.252 -6.91 0.968 1 98.75 172 TYR A O 1
ATOM 1390 N N . VAL A 1 173 ? 2.592 -8.609 -0.301 1 98.56 173 VAL A N 1
ATOM 1391 C CA . VAL A 1 173 ? 2.23 -9.461 0.827 1 98.56 173 VAL A CA 1
ATOM 1392 C C . VAL A 1 173 ? 3.479 -9.812 1.636 1 98.56 173 VAL A C 1
ATOM 1394 O O . VAL A 1 173 ? 3.469 -9.734 2.867 1 98.56 173 VAL A O 1
ATOM 1397 N N . LEU A 1 174 ? 4.523 -10.172 0.921 1 98.75 174 LEU A N 1
ATOM 1398 C CA . LEU A 1 174 ? 5.773 -10.492 1.597 1 98.75 174 LEU A CA 1
ATOM 1399 C C . LEU A 1 174 ? 6.297 -9.289 2.377 1 98.75 174 LEU A C 1
ATOM 1401 O O . LEU A 1 174 ? 6.832 -9.445 3.477 1 98.75 174 LEU A O 1
ATOM 1405 N N . TYR A 1 175 ? 6.168 -8.141 1.777 1 98.81 175 TYR A N 1
ATOM 1406 C CA . TYR A 1 175 ? 6.586 -6.914 2.445 1 98.81 175 TYR A CA 1
ATOM 1407 C C . TYR A 1 175 ? 5.871 -6.75 3.781 1 98.81 175 TYR A C 1
ATOM 1409 O O . TYR A 1 175 ? 6.512 -6.52 4.812 1 98.81 175 TYR A O 1
ATOM 1417 N N . LEU A 1 176 ? 4.559 -6.914 3.799 1 98.5 176 LEU A N 1
ATOM 1418 C CA . LEU A 1 176 ? 3.768 -6.781 5.016 1 98.5 176 LEU A CA 1
ATOM 1419 C C . LEU A 1 176 ? 4.129 -7.867 6.023 1 98.5 176 LEU A C 1
ATOM 1421 O O . LEU A 1 176 ? 4.363 -7.578 7.199 1 98.5 176 LEU A O 1
ATOM 1425 N N . GLN A 1 177 ? 4.227 -9.062 5.535 1 98.38 177 GLN A N 1
ATOM 1426 C CA . GLN A 1 177 ? 4.477 -10.203 6.418 1 98.38 177 GLN A CA 1
ATOM 1427 C C . GLN A 1 177 ? 5.871 -10.117 7.039 1 98.38 177 GLN A C 1
ATOM 1429 O O . GLN A 1 177 ? 6.066 -10.508 8.195 1 98.38 177 GLN A O 1
ATOM 1434 N N . THR A 1 178 ? 6.832 -9.648 6.258 1 98.75 178 THR A N 1
ATOM 1435 C CA . THR A 1 178 ? 8.203 -9.594 6.742 1 98.75 178 THR A CA 1
ATOM 1436 C C . THR A 1 178 ? 8.344 -8.578 7.867 1 98.75 178 THR A C 1
ATOM 1438 O O . THR A 1 178 ? 9.117 -8.773 8.805 1 98.75 178 THR A O 1
ATOM 1441 N N . HIS A 1 179 ? 7.539 -7.516 7.84 1 97.88 179 HIS A N 1
ATOM 1442 C CA . HIS A 1 179 ? 7.566 -6.535 8.922 1 97.88 179 HIS A CA 1
ATOM 1443 C C . HIS A 1 179 ? 7.059 -7.141 10.227 1 97.88 179 HIS A C 1
ATOM 1445 O O . HIS A 1 179 ? 7.406 -6.672 11.312 1 97.88 179 HIS A O 1
ATOM 1451 N N . LEU A 1 180 ? 6.27 -8.172 10.078 1 96.62 180 LEU A N 1
ATOM 1452 C CA . LEU A 1 180 ? 5.715 -8.828 11.258 1 96.62 180 LEU A CA 1
ATOM 1453 C C . LEU A 1 180 ? 6.609 -9.969 11.719 1 96.62 180 LEU 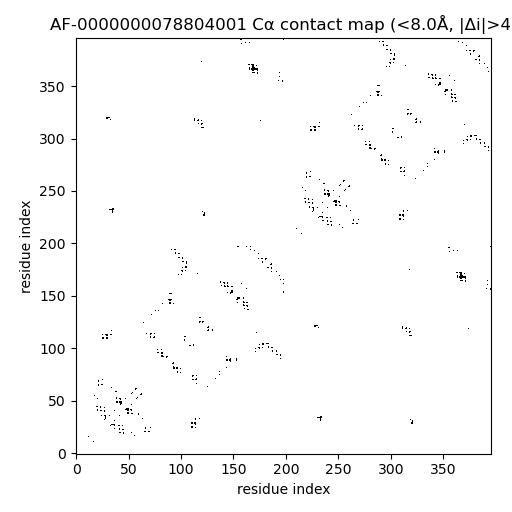A C 1
ATOM 1455 O O . LEU A 1 180 ? 6.836 -10.141 12.914 1 96.62 180 LEU A O 1
ATOM 1459 N N . THR A 1 181 ? 7.031 -10.711 10.656 1 96.06 181 THR A N 1
ATOM 1460 C CA . THR A 1 181 ? 7.914 -11.836 10.914 1 96.06 181 THR A CA 1
ATOM 1461 C C . THR A 1 181 ? 9.359 -11.477 10.586 1 96.06 181 THR A C 1
ATOM 1463 O O . THR A 1 181 ? 9.758 -11.492 9.414 1 96.06 181 THR A O 1
ATOM 1466 N N . LEU A 1 182 ? 10.109 -11.078 11.32 1 94.94 182 LEU A N 1
ATOM 1467 C CA . LEU A 1 182 ? 11.477 -10.594 11.148 1 94.94 182 LEU A CA 1
ATOM 1468 C C . LEU A 1 182 ? 12.469 -11.758 11.18 1 94.94 182 LEU A C 1
ATOM 1470 O O . LEU A 1 182 ? 13.547 -11.641 11.766 1 94.94 182 LEU A O 1
ATOM 1474 N N . ASP A 1 183 ? 12.078 -12.891 10.609 1 97.56 183 ASP A N 1
ATOM 1475 C CA . ASP A 1 183 ? 12.93 -14.07 10.461 1 97.56 183 ASP A CA 1
ATOM 1476 C C . ASP A 1 183 ? 13.164 -14.391 8.984 1 97.56 183 ASP A C 1
ATOM 1478 O O . ASP A 1 183 ? 12.25 -14.836 8.289 1 97.56 183 ASP A O 1
ATOM 1482 N N . PRO A 1 184 ? 14.375 -14.125 8.555 1 97.44 184 PRO A N 1
ATOM 1483 C CA . PRO A 1 184 ? 14.633 -14.266 7.121 1 97.44 184 PRO A CA 1
ATOM 1484 C C . PRO A 1 184 ? 14.383 -15.688 6.621 1 97.44 184 PRO A C 1
ATOM 1486 O O . PRO A 1 184 ? 13.891 -15.875 5.508 1 97.44 184 PRO A O 1
ATOM 1489 N N . GLU A 1 185 ? 14.664 -16.719 7.379 1 98 185 GLU A N 1
ATOM 1490 C CA . GLU A 1 185 ? 14.469 -18.094 6.934 1 98 185 GLU A CA 1
ATOM 1491 C C . GLU A 1 185 ? 12.992 -18.422 6.758 1 98 185 GLU A C 1
ATOM 1493 O O . GLU A 1 185 ? 12.594 -19.031 5.758 1 98 185 GLU A O 1
ATOM 1498 N N . ILE A 1 186 ? 12.242 -18.031 7.758 1 98.19 186 ILE A N 1
ATOM 1499 C CA . ILE A 1 186 ? 10.805 -18.266 7.684 1 98.19 186 ILE A CA 1
ATOM 1500 C C . ILE A 1 186 ? 10.227 -17.547 6.469 1 98.19 186 ILE A C 1
ATOM 1502 O O . ILE A 1 186 ? 9.445 -18.125 5.711 1 98.19 186 ILE A O 1
ATOM 1506 N N . MET A 1 187 ? 10.633 -16.312 6.238 1 98.62 187 MET A N 1
ATOM 1507 C CA . MET A 1 187 ? 10.055 -15.5 5.168 1 98.62 187 MET A CA 1
ATOM 1508 C C . MET A 1 187 ? 10.539 -15.984 3.803 1 98.62 187 MET A C 1
ATOM 1510 O O . MET A 1 187 ? 9.805 -15.914 2.818 1 98.62 187 MET A O 1
AT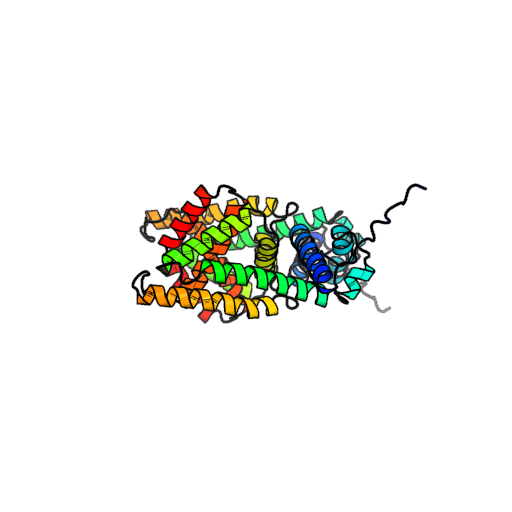OM 1514 N N . GLN A 1 188 ? 11.812 -16.453 3.738 1 98.44 188 GLN A N 1
ATOM 1515 C CA . GLN A 1 188 ? 12.312 -17.016 2.484 1 98.44 188 GLN A CA 1
ATOM 1516 C C . GLN A 1 188 ? 11.562 -18.281 2.1 1 98.44 188 GLN A C 1
ATOM 1518 O O . GLN A 1 188 ? 11.258 -18.5 0.925 1 98.44 188 GLN A O 1
ATOM 1523 N N . ARG A 1 189 ? 11.219 -19.094 3.074 1 97.75 189 ARG A N 1
ATOM 1524 C CA . ARG A 1 189 ? 10.406 -20.266 2.811 1 97.75 189 ARG A CA 1
ATOM 1525 C C . ARG A 1 189 ? 9.016 -19.875 2.338 1 97.75 189 ARG A C 1
ATOM 1527 O O . ARG A 1 189 ? 8.461 -20.5 1.432 1 97.75 189 ARG A O 1
ATOM 1534 N N . GLN A 1 190 ? 8.484 -18.875 2.988 1 97.81 190 GLN A N 1
ATOM 1535 C CA . GLN A 1 190 ? 7.176 -18.375 2.592 1 97.81 190 GLN A CA 1
ATOM 1536 C C . GLN A 1 190 ? 7.195 -17.859 1.159 1 97.81 190 GLN A C 1
ATOM 1538 O O . GLN A 1 190 ? 6.289 -18.141 0.374 1 97.81 190 GLN A O 1
ATOM 1543 N N . ALA A 1 191 ? 8.266 -17.062 0.823 1 98.44 191 ALA A N 1
ATOM 1544 C CA . ALA A 1 191 ? 8.422 -16.547 -0.535 1 98.44 191 ALA A CA 1
ATOM 1545 C C . ALA A 1 191 ? 8.5 -17.688 -1.548 1 98.44 191 ALA A C 1
ATOM 1547 O O . ALA A 1 191 ? 7.879 -17.625 -2.613 1 98.44 191 ALA A O 1
ATOM 1548 N N . ASP A 1 192 ? 9.234 -18.734 -1.194 1 96.81 192 ASP A N 1
ATOM 1549 C CA . ASP A 1 192 ? 9.359 -19.906 -2.066 1 96.81 192 ASP A CA 1
ATOM 1550 C C . ASP A 1 192 ? 8 -20.562 -2.307 1 96.81 192 ASP A C 1
ATOM 1552 O O . ASP A 1 192 ? 7.699 -20.984 -3.424 1 96.81 192 ASP A O 1
ATOM 1556 N N . SER A 1 193 ? 7.223 -20.641 -1.271 1 95.31 193 SER A N 1
ATOM 1557 C CA . SER A 1 193 ? 5.891 -21.219 -1.388 1 95.31 193 SER A CA 1
ATOM 1558 C C . SER A 1 193 ? 5.016 -20.406 -2.342 1 95.31 193 SER A C 1
ATOM 1560 O O . SER A 1 193 ? 4.324 -20.969 -3.189 1 95.31 193 SER A O 1
ATOM 1562 N N . TYR A 1 194 ? 5.047 -19.078 -2.24 1 95.69 194 TYR A N 1
ATOM 1563 C CA . TYR A 1 194 ? 4.27 -18.219 -3.119 1 95.69 194 TYR A CA 1
ATOM 1564 C C . TYR A 1 194 ? 4.738 -18.344 -4.562 1 95.69 194 TYR A C 1
ATOM 1566 O O . TYR A 1 194 ? 3.92 -18.406 -5.484 1 95.69 194 TYR A O 1
ATOM 1574 N N . LEU A 1 195 ? 6.059 -18.375 -4.734 1 94.56 195 LEU A N 1
ATOM 1575 C CA . LEU A 1 195 ? 6.617 -18.469 -6.082 1 94.56 195 LEU A CA 1
ATOM 1576 C C . LEU A 1 195 ? 6.223 -19.781 -6.746 1 94.56 195 LEU A C 1
ATOM 1578 O O . LEU A 1 195 ? 5.98 -19.812 -7.957 1 94.56 195 LEU A O 1
ATOM 1582 N N . GLN A 1 196 ? 6.125 -20.812 -5.977 1 90.19 196 GLN A N 1
ATOM 1583 C CA . GLN A 1 196 ? 5.742 -22.125 -6.5 1 90.19 196 GLN A CA 1
ATOM 1584 C C . GLN A 1 196 ? 4.297 -22.125 -6.988 1 90.19 196 GLN A C 1
ATOM 1586 O O . GLN A 1 196 ? 3.926 -22.922 -7.852 1 90.19 196 GLN A O 1
ATOM 1591 N N . SER A 1 197 ? 3.559 -21.203 -6.473 1 87.44 197 SER A N 1
ATOM 1592 C CA . SER A 1 197 ? 2.145 -21.141 -6.828 1 87.44 197 SER A CA 1
ATOM 1593 C C . SER A 1 197 ? 1.938 -20.375 -8.133 1 87.44 197 SER A C 1
ATOM 1595 O O . SER A 1 197 ? 0.837 -20.375 -8.688 1 87.44 197 SER A O 1
ATOM 1597 N N . LEU A 1 198 ? 2.988 -19.719 -8.562 1 86.31 198 LEU A N 1
ATOM 1598 C CA . LEU A 1 198 ? 2.898 -19 -9.828 1 86.31 198 LEU A CA 1
ATOM 1599 C C . LEU A 1 198 ? 3.23 -19.906 -11.008 1 86.31 198 LEU A C 1
ATOM 1601 O O . LEU A 1 198 ? 2.662 -19.75 -12.086 1 86.31 198 LEU A O 1
ATOM 1605 N N . MET B 1 1 ? -45.5 42.281 7.117 1 36.91 1 MET B N 1
ATOM 1606 C CA . MET B 1 1 ? -44.781 41.562 8.141 1 36.91 1 MET B CA 1
ATOM 1607 C C . MET B 1 1 ? -44.156 40.281 7.57 1 36.91 1 MET B C 1
ATOM 1609 O O . MET B 1 1 ? -44.906 39.312 7.25 1 36.91 1 MET B O 1
ATOM 1613 N N . ASP B 1 2 ? -43.188 40.281 6.633 1 48.06 2 ASP B N 1
ATOM 1614 C CA . ASP B 1 2 ? -42.469 39.188 5.973 1 48.06 2 ASP B CA 1
ATOM 1615 C C . ASP B 1 2 ? -41.812 38.25 6.992 1 48.06 2 ASP B C 1
ATOM 1617 O O . ASP B 1 2 ? -41 38.719 7.816 1 48.06 2 ASP B O 1
ATOM 1621 N N . MET B 1 3 ? -42.469 37.25 7.559 1 44.12 3 MET B N 1
ATOM 1622 C CA . MET B 1 3 ? -41.969 36.219 8.477 1 44.12 3 MET B CA 1
ATOM 1623 C C . MET B 1 3 ? -40.688 35.594 7.949 1 44.12 3 MET B C 1
ATOM 1625 O O . MET B 1 3 ? -40.688 34.969 6.895 1 44.12 3 MET B O 1
ATOM 1629 N N . VAL B 1 4 ? -39.562 36.125 8.102 1 49.97 4 VAL B N 1
ATOM 1630 C CA . VAL B 1 4 ? -38.312 35.438 7.867 1 49.97 4 VAL B CA 1
ATOM 1631 C C . VAL B 1 4 ? -38.344 34.094 8.586 1 49.97 4 VAL B C 1
ATOM 1633 O O . VAL B 1 4 ? -38.438 34.031 9.812 1 49.97 4 VAL B O 1
ATOM 1636 N N . ILE B 1 5 ? -39.031 33.062 8.117 1 50.09 5 ILE B N 1
ATOM 1637 C CA . ILE B 1 5 ? -38.844 31.719 8.664 1 50.09 5 ILE B CA 1
ATOM 1638 C C . ILE B 1 5 ? -37.375 31.484 8.945 1 50.09 5 ILE B C 1
ATOM 1640 O O . ILE B 1 5 ? -36.562 31.422 8.016 1 50.09 5 ILE B O 1
ATOM 1644 N N . LYS B 1 6 ? -36.938 32.094 10 1 48.34 6 LYS B N 1
ATOM 1645 C CA . LYS B 1 6 ? -35.594 31.719 10.43 1 48.34 6 LYS B CA 1
ATOM 1646 C C . LYS B 1 6 ? -35.312 30.234 10.219 1 48.34 6 LYS B C 1
ATOM 1648 O O . LYS B 1 6 ? -36.031 29.375 10.766 1 48.34 6 LYS B O 1
ATOM 1653 N N . ARG B 1 7 ? -35 29.75 9.125 1 49 7 ARG B N 1
ATOM 1654 C CA . ARG B 1 7 ? -34.562 28.375 8.945 1 49 7 ARG B CA 1
ATOM 1655 C C . ARG B 1 7 ? -33.688 27.906 10.109 1 49 7 ARG B C 1
ATOM 1657 O O . ARG B 1 7 ? -32.594 28.438 10.305 1 49 7 ARG B O 1
ATOM 1664 N N . THR B 1 8 ? -34.281 27.672 11.195 1 48 8 THR B N 1
ATOM 1665 C CA . THR B 1 8 ? -33.5 27.125 12.312 1 48 8 THR B CA 1
ATOM 1666 C C . THR B 1 8 ? -32.5 26.078 11.828 1 48 8 THR B C 1
ATOM 1668 O O . THR B 1 8 ? -32.875 25.125 11.141 1 48 8 THR B O 1
ATOM 1671 N N . ARG B 1 9 ? -31.375 26.531 11.477 1 54 9 ARG B N 1
ATOM 1672 C CA . ARG B 1 9 ? -30.328 25.562 11.164 1 54 9 ARG B CA 1
ATOM 1673 C C . ARG B 1 9 ? -30.438 24.344 12.07 1 54 9 ARG B C 1
ATOM 1675 O O . ARG B 1 9 ? -30.297 24.453 13.289 1 54 9 ARG B O 1
ATOM 1682 N N . THR B 1 10 ? -31.344 23.469 11.867 1 59.19 10 THR B N 1
ATOM 1683 C CA . THR B 1 10 ? -31.469 22.234 12.633 1 59.19 10 THR B CA 1
ATOM 1684 C C . THR B 1 10 ? -30.109 21.609 12.883 1 59.19 10 THR B C 1
ATOM 1686 O O . THR B 1 10 ? -29.391 21.266 11.938 1 59.19 10 THR B O 1
ATOM 1689 N N . ARG B 1 11 ? -29.578 21.969 14.094 1 79.06 11 ARG B N 1
ATOM 1690 C CA . ARG B 1 11 ? -28.328 21.422 14.578 1 79.06 11 ARG B CA 1
ATOM 1691 C C . ARG B 1 11 ? -28.312 19.891 14.5 1 79.06 11 ARG B C 1
ATOM 1693 O O . ARG B 1 11 ? -29.266 19.234 14.922 1 79.06 11 ARG B O 1
ATOM 1700 N N . LEU B 1 12 ? -27.453 19.281 13.719 1 83.38 12 LEU B N 1
ATOM 1701 C CA . LEU B 1 12 ? -27.297 17.828 13.672 1 83.38 12 LEU B CA 1
ATOM 1702 C C . LEU B 1 12 ? -27.156 17.25 15.07 1 83.38 12 LEU B C 1
ATOM 1704 O O . LEU B 1 12 ? -26.641 17.922 15.977 1 83.38 12 LEU B O 1
ATOM 1708 N N . SER B 1 13 ? -27.781 16.094 15.234 1 90.75 13 SER B N 1
ATOM 1709 C CA . SER B 1 13 ? -27.469 15.375 16.469 1 90.75 13 SER B CA 1
ATOM 1710 C C . SER B 1 13 ? -25.969 15.133 16.594 1 90.75 13 SER B C 1
ATOM 1712 O O . SER B 1 13 ? -25.25 15.148 15.586 1 90.75 13 SER B O 1
ATOM 1714 N N . PRO B 1 14 ? -25.484 14.93 17.781 1 91.31 14 PRO B N 1
ATOM 1715 C CA . PRO B 1 14 ? -24.062 14.672 17.969 1 91.31 14 PRO B CA 1
ATOM 1716 C C . PRO B 1 14 ? -23.562 13.484 17.156 1 91.31 14 PRO B C 1
ATOM 1718 O O . PRO B 1 14 ? -22.453 13.523 16.594 1 91.31 14 PRO B O 1
ATOM 1721 N N . GLU B 1 15 ? -24.375 12.523 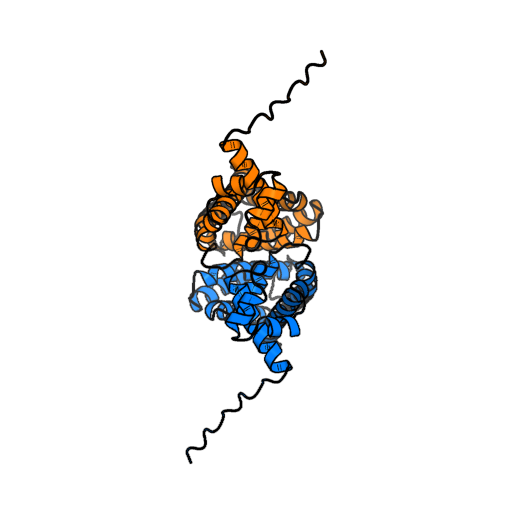17.047 1 93.31 15 GLU B N 1
ATOM 1722 C CA . GLU B 1 15 ? -23.984 11.328 16.297 1 93.31 15 GLU B CA 1
ATOM 1723 C C . GLU B 1 15 ? -23.906 11.625 14.805 1 93.31 15 GLU B C 1
ATOM 1725 O O . GLU B 1 15 ? -22.969 11.18 14.125 1 93.31 15 GLU B O 1
ATOM 1730 N N . LYS B 1 16 ? -24.812 12.297 14.328 1 95.31 16 LYS B N 1
ATOM 1731 C CA . LYS B 1 16 ? -24.828 12.664 12.914 1 95.31 16 LYS B CA 1
ATOM 1732 C C . LYS B 1 16 ? -23.672 13.602 12.578 1 95.31 16 LYS B C 1
ATOM 1734 O O . LYS B 1 16 ? -23.078 13.5 11.508 1 95.31 16 LYS B O 1
ATOM 1739 N N . ARG B 1 17 ? -23.406 14.523 13.523 1 96.12 17 ARG B N 1
ATOM 1740 C CA . ARG B 1 17 ? -22.266 15.43 13.336 1 96.12 17 ARG B CA 1
ATOM 1741 C C . ARG B 1 17 ? -20.953 14.664 13.305 1 96.12 17 ARG B C 1
ATOM 1743 O O . ARG B 1 17 ? -20.094 14.93 12.461 1 96.12 17 ARG B O 1
ATOM 1750 N N . ARG B 1 18 ? -20.828 13.742 14.18 1 96.69 18 ARG B N 1
ATOM 1751 C CA . ARG B 1 18 ? -19.625 12.914 14.203 1 96.69 18 ARG B CA 1
ATOM 1752 C C . ARG B 1 18 ? -19.438 12.18 12.883 1 96.69 18 ARG B C 1
ATOM 1754 O O . ARG B 1 18 ? -18.344 12.156 12.328 1 96.69 18 ARG B O 1
ATOM 1761 N N . GLU B 1 19 ? -20.484 11.633 12.398 1 96.38 19 GLU B N 1
ATOM 1762 C CA . GLU B 1 19 ? -20.438 10.914 11.125 1 96.38 19 GLU B CA 1
ATOM 1763 C C . GLU B 1 19 ? -20.062 11.844 9.977 1 96.38 19 GLU B C 1
ATOM 1765 O O . GLU B 1 19 ? -19.281 11.469 9.094 1 96.38 19 GLU B O 1
ATOM 1770 N N . GLN B 1 20 ? -20.625 12.977 9.977 1 97.06 20 GLN B N 1
ATOM 1771 C CA . GLN B 1 20 ? -20.281 13.977 8.961 1 97.06 20 GLN B CA 1
ATOM 1772 C C . GLN B 1 20 ? -18.797 14.312 8.992 1 97.06 20 GLN B C 1
ATOM 1774 O O . GLN B 1 20 ? -18.156 14.398 7.949 1 97.06 20 GLN B O 1
ATOM 1779 N N . LEU B 1 21 ? -18.312 14.523 10.234 1 98.06 21 LEU B N 1
ATOM 1780 C CA . LEU B 1 21 ? -16.906 14.883 10.391 1 98.06 21 LEU B CA 1
ATOM 1781 C C . LEU B 1 21 ? -16 13.734 9.953 1 98.06 21 LEU B C 1
ATOM 1783 O O . LEU B 1 21 ? -14.977 13.961 9.305 1 98.06 21 LEU B O 1
ATOM 1787 N N . LEU B 1 22 ? -16.422 12.531 10.25 1 97.94 22 LEU B N 1
ATOM 1788 C CA . LEU B 1 22 ? -15.648 11.367 9.836 1 97.94 22 LEU B CA 1
ATOM 1789 C C . LEU B 1 22 ? -15.625 11.242 8.32 1 97.94 22 LEU B C 1
ATOM 1791 O O . LEU B 1 22 ? -14.578 10.977 7.73 1 97.94 22 LEU B O 1
ATOM 1795 N N . ASN B 1 23 ? -16.75 11.484 7.688 1 97.06 23 ASN B N 1
ATOM 1796 C CA . ASN B 1 23 ? -16.812 11.422 6.23 1 97.06 23 ASN B CA 1
ATOM 1797 C C . ASN B 1 23 ? -15.969 12.516 5.582 1 97.06 23 ASN B C 1
ATOM 1799 O O . ASN B 1 23 ? -15.289 12.273 4.586 1 97.06 23 ASN B O 1
ATOM 1803 N N . SER B 1 24 ? -16.016 13.695 6.145 1 97.81 24 SER B N 1
ATOM 1804 C CA . SER B 1 24 ? -15.172 14.789 5.66 1 97.81 24 SER B CA 1
ATOM 1805 C C . SER B 1 24 ? -13.695 14.469 5.844 1 97.81 24 SER B C 1
ATOM 1807 O O . SER B 1 24 ? -12.875 14.781 4.977 1 97.81 24 SER B O 1
ATOM 1809 N N . ALA B 1 25 ? -13.391 13.852 6.984 1 97.94 25 ALA B N 1
ATOM 1810 C CA . ALA B 1 25 ? -12.008 13.469 7.262 1 97.94 25 ALA B CA 1
ATOM 1811 C C . ALA B 1 25 ? -11.508 12.453 6.242 1 97.94 25 ALA B C 1
ATOM 1813 O O . ALA B 1 25 ? -10.352 12.516 5.805 1 97.94 25 ALA B O 1
ATOM 1814 N N . LEU B 1 26 ? -12.383 11.539 5.867 1 97.06 26 LEU B N 1
ATOM 1815 C CA . LEU B 1 26 ? -12.023 10.555 4.852 1 97.06 26 LEU B CA 1
ATOM 1816 C C . LEU B 1 26 ? -11.672 11.242 3.533 1 97.06 26 LEU B C 1
ATOM 1818 O O . LEU B 1 26 ? -10.68 10.875 2.889 1 97.06 26 LEU B O 1
ATOM 1822 N N . ASP B 1 27 ? -12.461 12.195 3.201 1 96.06 27 ASP B N 1
ATOM 1823 C CA . ASP B 1 27 ? -12.195 12.953 1.981 1 96.06 27 ASP B CA 1
ATOM 1824 C C . ASP B 1 27 ? -10.844 13.656 2.053 1 96.06 27 ASP B C 1
ATOM 1826 O O . ASP B 1 27 ? -10.055 13.594 1.106 1 96.06 27 ASP B O 1
ATOM 1830 N N . VAL B 1 28 ? -10.602 14.242 3.172 1 96.62 28 VAL B N 1
ATOM 1831 C CA . VAL B 1 28 ? -9.359 14.977 3.383 1 96.62 28 VAL B CA 1
ATOM 1832 C C . VAL B 1 28 ? -8.172 14.008 3.342 1 96.62 28 VAL B C 1
ATOM 1834 O O . VAL B 1 28 ? -7.184 14.266 2.652 1 96.62 28 VAL B O 1
ATOM 1837 N N . PHE B 1 29 ? -8.258 12.859 4.043 1 96.69 29 PHE B N 1
ATOM 1838 C CA . PHE B 1 29 ? -7.176 11.883 4.102 1 96.69 29 PHE B CA 1
ATOM 1839 C C . PHE B 1 29 ? -6.922 11.273 2.727 1 96.69 29 PHE B C 1
ATOM 1841 O O . PHE B 1 29 ? -5.77 11.031 2.355 1 96.69 29 PHE B O 1
ATOM 1848 N N . ALA B 1 30 ? -7.973 11.055 1.961 1 96 30 ALA B N 1
ATOM 1849 C CA . ALA B 1 30 ? -7.828 10.461 0.632 1 96 30 ALA B CA 1
ATOM 1850 C C . ALA B 1 30 ? -7.105 11.414 -0.315 1 96 30 ALA B C 1
ATOM 1852 O O . ALA B 1 30 ? -6.387 10.977 -1.217 1 96 30 ALA B O 1
ATOM 1853 N N . ARG B 1 31 ? -7.203 12.711 -0.114 1 93.62 31 ARG B N 1
ATOM 1854 C CA . ARG B 1 31 ? -6.66 13.703 -1.037 1 93.62 31 ARG B CA 1
ATOM 1855 C C . ARG B 1 31 ? -5.293 14.188 -0.576 1 93.62 31 ARG B C 1
ATOM 1857 O O . ARG B 1 31 ? -4.414 14.461 -1.397 1 93.62 31 ARG B O 1
ATOM 1864 N N . ARG B 1 32 ? -5.125 14.234 0.738 1 92.56 32 ARG B N 1
ATOM 1865 C CA . ARG B 1 32 ? -3.908 14.852 1.253 1 92.56 32 ARG B CA 1
ATOM 1866 C C . ARG B 1 32 ? -2.979 13.805 1.86 1 92.56 32 ARG B C 1
ATOM 1868 O O . ARG B 1 32 ? -1.787 14.062 2.047 1 92.56 32 ARG B O 1
ATOM 1875 N N . GLY B 1 33 ? -3.553 12.695 2.174 1 94.25 33 GLY B N 1
ATOM 1876 C CA . GLY B 1 33 ? -2.807 11.68 2.9 1 94.25 33 GLY B CA 1
ATOM 1877 C C . GLY B 1 33 ? -3.127 11.648 4.383 1 94.25 33 GLY B C 1
ATOM 1878 O O . GLY B 1 33 ? -3.57 12.648 4.949 1 94.25 33 GLY B O 1
ATOM 1879 N N . ILE B 1 34 ? -2.861 10.562 5.008 1 94.44 34 ILE B N 1
ATOM 1880 C CA . ILE B 1 34 ? -3.184 10.328 6.414 1 94.44 34 ILE B CA 1
ATOM 1881 C C . ILE B 1 34 ? -2.326 11.234 7.293 1 94.44 34 ILE B C 1
ATOM 1883 O O . ILE B 1 34 ? -2.789 11.727 8.328 1 94.44 34 ILE B O 1
ATOM 1887 N N . GLY B 1 35 ? -1.18 11.477 6.863 1 88.75 35 GLY B N 1
ATOM 1888 C CA . GLY B 1 35 ? -0.259 12.273 7.66 1 88.75 35 GLY B CA 1
ATOM 1889 C C . GLY B 1 35 ? -0.541 13.766 7.586 1 88.75 35 GLY B C 1
ATOM 1890 O O . GLY B 1 35 ? -0.425 14.469 8.586 1 88.75 35 GLY B O 1
ATOM 1891 N N . ARG B 1 36 ? -0.992 14.281 6.543 1 88.19 36 ARG B N 1
ATOM 1892 C CA . ARG B 1 36 ? -1.07 15.711 6.281 1 88.19 36 ARG B CA 1
ATOM 1893 C C . ARG B 1 36 ? -2.438 16.266 6.672 1 88.19 36 ARG B C 1
ATOM 1895 O O . ARG B 1 36 ? -2.543 17.406 7.125 1 88.19 36 ARG B O 1
ATOM 1902 N N . GLY B 1 37 ? -3.453 15.469 6.48 1 90.12 37 GLY B N 1
ATOM 1903 C CA . GLY B 1 37 ? -4.781 15.945 6.824 1 90.12 37 GLY B CA 1
ATOM 1904 C C . GLY B 1 37 ? -4.957 16.203 8.312 1 90.12 37 GLY B C 1
ATOM 1905 O O . GLY B 1 37 ? -4.492 15.422 9.141 1 90.12 37 GLY B O 1
ATOM 1906 N N . GLY B 1 38 ? -5.645 17.359 8.617 1 93.69 38 GLY B N 1
ATOM 1907 C CA . GLY B 1 38 ? -5.809 17.703 10.023 1 93.69 38 GLY B CA 1
ATOM 1908 C C . GLY B 1 38 ? -7.117 18.422 10.312 1 93.69 38 GLY B C 1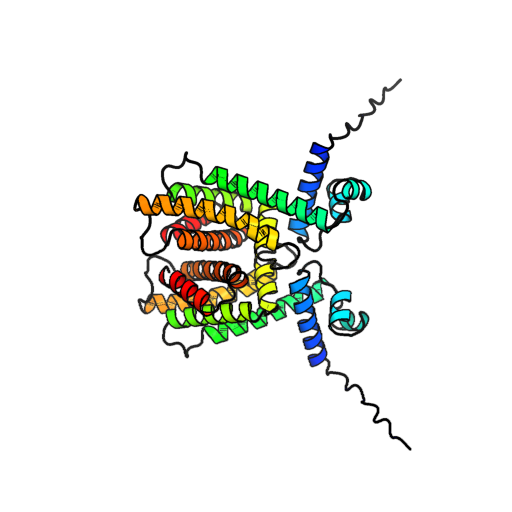
ATOM 1909 O O . GLY B 1 38 ? -7.996 18.484 9.453 1 93.69 38 GLY B O 1
ATOM 1910 N N . HIS B 1 39 ? -7.195 18.938 11.508 1 97.88 39 HIS B N 1
ATOM 1911 C CA . HIS B 1 39 ? -8.414 19.531 12.047 1 97.88 39 HIS B CA 1
ATOM 1912 C C . HIS B 1 39 ? -8.883 20.703 11.188 1 97.88 39 HIS B C 1
ATOM 1914 O O . HIS B 1 39 ? -10.062 20.797 10.859 1 97.88 39 HIS B O 1
ATOM 1920 N N . ALA B 1 40 ? -7.945 21.5 10.766 1 97.38 40 ALA B N 1
ATOM 1921 C CA . ALA B 1 40 ? -8.297 22.688 9.992 1 97.38 40 ALA B CA 1
ATOM 1922 C C . ALA B 1 40 ? -8.883 22.312 8.633 1 97.38 40 ALA B C 1
ATOM 1924 O O . ALA B 1 40 ? -9.875 22.891 8.195 1 97.38 40 ALA B O 1
ATOM 1925 N N . ASP B 1 41 ? -8.328 21.328 7.957 1 97.19 41 ASP B N 1
ATOM 1926 C CA . ASP B 1 41 ? -8.805 20.859 6.66 1 97.19 41 ASP B CA 1
ATOM 1927 C C . ASP B 1 41 ? -10.219 20.281 6.77 1 97.19 41 ASP B C 1
ATOM 1929 O O . ASP B 1 41 ? -11.062 20.531 5.906 1 97.19 41 ASP B O 1
ATOM 1933 N N . ILE B 1 42 ? -10.414 19.5 7.828 1 98.25 42 ILE B N 1
ATOM 1934 C CA . ILE B 1 42 ? -11.695 18.828 8.039 1 98.25 42 ILE B CA 1
ATOM 1935 C C . ILE B 1 42 ? -12.773 19.859 8.344 1 98.25 42 ILE B C 1
ATOM 1937 O O . ILE B 1 42 ? -13.898 19.766 7.836 1 98.25 42 ILE B O 1
ATOM 1941 N N . ALA B 1 43 ? -12.422 20.875 9.141 1 98.44 43 ALA B N 1
ATOM 1942 C CA . ALA B 1 43 ? -13.344 21.969 9.453 1 98.44 43 ALA B CA 1
ATOM 1943 C C . ALA B 1 43 ? -13.805 22.672 8.188 1 98.44 43 ALA B C 1
ATOM 1945 O O . ALA B 1 43 ? -15 22.922 8 1 98.44 43 ALA B O 1
ATOM 1946 N N . GLU B 1 44 ? -12.883 22.953 7.332 1 97.94 44 GLU B N 1
ATOM 1947 C CA . GLU B 1 44 ? -13.18 23.609 6.066 1 97.94 44 GLU B CA 1
ATOM 1948 C C . GLU B 1 44 ? -14.086 22.75 5.188 1 97.94 44 GLU B C 1
ATOM 1950 O O . GLU B 1 44 ? -15.086 23.234 4.652 1 97.94 44 GLU B O 1
ATOM 1955 N N . MET B 1 45 ? -13.797 21.5 5.098 1 96.44 45 MET B N 1
ATOM 1956 C CA . MET B 1 45 ? -14.547 20.562 4.254 1 96.44 45 MET B CA 1
ATOM 1957 C C . MET B 1 45 ? -15.969 20.391 4.77 1 96.44 45 MET B C 1
ATOM 1959 O O . MET B 1 45 ? -16.922 20.312 3.979 1 96.44 45 MET B O 1
ATOM 1963 N N . ALA B 1 46 ? -16.125 20.344 6.066 1 97.12 46 ALA B N 1
ATOM 1964 C CA . ALA B 1 46 ? -17.422 20.094 6.695 1 97.12 46 ALA B CA 1
ATOM 1965 C C . ALA B 1 46 ? -18.172 21.406 6.926 1 97.12 46 ALA B C 1
ATOM 1967 O O . ALA B 1 46 ? -19.328 21.391 7.367 1 97.12 46 ALA B O 1
ATOM 1968 N N . ASN B 1 47 ? -17.531 22.484 6.641 1 97.31 47 ASN B N 1
ATOM 1969 C CA . ASN B 1 47 ? -18.109 23.812 6.84 1 97.31 47 ASN B CA 1
ATOM 1970 C C . ASN B 1 47 ? -18.531 24.031 8.297 1 97.31 47 ASN B C 1
ATOM 1972 O O . ASN B 1 47 ? -19.672 24.391 8.57 1 97.31 47 ASN B O 1
ATOM 1976 N N . VAL B 1 48 ? -17.594 23.766 9.188 1 97.56 48 VAL B N 1
ATOM 1977 C CA . VAL B 1 48 ? -17.734 24.016 10.617 1 97.56 48 VAL B CA 1
ATOM 1978 C C . VAL B 1 48 ? -16.484 24.703 11.148 1 97.56 48 VAL B C 1
ATOM 1980 O O . VAL B 1 48 ? -15.5 24.859 10.422 1 97.56 48 VAL B O 1
ATOM 1983 N N . SER B 1 49 ? -16.547 25.125 12.383 1 97.31 49 SER B N 1
ATOM 1984 C CA . SER B 1 49 ? -15.367 25.734 12.992 1 97.31 49 SER B CA 1
ATOM 1985 C C . SER B 1 49 ? -14.32 24.688 13.359 1 97.31 49 SER B C 1
ATOM 1987 O O . SER B 1 49 ? -14.656 23.531 13.617 1 97.31 49 SER B O 1
ATOM 1989 N N . VAL B 1 50 ? -13.07 25.078 13.391 1 98.12 50 VAL B N 1
ATOM 1990 C CA . VAL B 1 50 ? -11.984 24.203 13.844 1 98.12 50 VAL B CA 1
ATOM 1991 C C . VAL B 1 50 ? -12.258 23.734 15.266 1 98.12 50 VAL B C 1
ATOM 1993 O O . VAL B 1 50 ? -11.992 22.578 15.617 1 98.12 50 VAL B O 1
ATOM 1996 N N . ALA B 1 51 ? -12.82 24.578 16.078 1 97.69 51 ALA B N 1
ATOM 1997 C CA . ALA B 1 51 ? -13.164 24.25 17.469 1 97.69 51 ALA B CA 1
ATOM 1998 C C . ALA B 1 51 ? -14.156 23.094 17.531 1 97.69 51 ALA B C 1
ATOM 2000 O O . ALA B 1 51 ? -14.055 22.234 18.391 1 97.69 51 ALA B O 1
ATOM 2001 N N . THR B 1 52 ? -15.094 23.125 16.672 1 97.5 52 THR B N 1
ATOM 2002 C CA . THR B 1 52 ? -16.078 22.047 16.594 1 97.5 52 THR B CA 1
ATOM 2003 C C . THR B 1 52 ? -15.391 20.703 16.328 1 97.5 52 THR B C 1
ATOM 2005 O O . THR B 1 52 ? -15.719 19.703 16.969 1 97.5 52 THR B O 1
ATOM 2008 N N . VAL B 1 53 ? -14.445 20.609 15.406 1 98.44 53 VAL B N 1
ATOM 2009 C CA . VAL B 1 53 ? -13.727 19.391 15.102 1 98.44 53 VAL B CA 1
ATOM 2010 C C . VAL B 1 53 ? -12.953 18.922 16.328 1 98.44 53 VAL B C 1
ATOM 2012 O O . VAL B 1 53 ? -12.984 17.734 16.672 1 98.44 53 VAL B O 1
ATOM 2015 N N . PHE B 1 54 ? -12.344 19.828 17.016 1 98.19 54 PHE B N 1
ATOM 2016 C CA . PHE B 1 54 ? -11.57 19.484 18.203 1 98.19 54 PHE B CA 1
ATOM 2017 C C . PHE B 1 54 ? -12.477 18.969 19.312 1 98.19 54 PHE B C 1
ATOM 2019 O O . PHE B 1 54 ? -12.055 18.141 20.125 1 98.19 54 PHE B O 1
ATOM 2026 N N . ASN B 1 55 ? -13.734 19.453 19.344 1 97.75 55 ASN B N 1
ATOM 2027 C CA . ASN B 1 55 ? -14.688 18.953 20.312 1 97.75 55 ASN B CA 1
ATOM 2028 C C . ASN B 1 55 ? -14.938 17.453 20.141 1 97.75 55 ASN B C 1
ATOM 2030 O O . ASN B 1 55 ? -15.141 16.734 21.109 1 97.75 55 ASN B O 1
ATOM 2034 N N . TYR B 1 56 ? -14.875 17.016 18.938 1 97.88 56 TYR B N 1
ATOM 2035 C CA . TYR B 1 56 ? -15.156 15.625 18.625 1 97.88 56 TYR B CA 1
ATOM 2036 C C . TYR B 1 56 ? -13.867 14.812 18.594 1 97.88 56 TYR B C 1
ATOM 2038 O O . TYR B 1 56 ? -13.867 13.617 18.906 1 97.88 56 TYR B O 1
ATOM 2046 N N . PHE B 1 57 ? -12.789 15.445 18.188 1 98.44 57 PHE B N 1
ATOM 2047 C CA . PHE B 1 57 ? -11.469 14.828 18.094 1 98.44 57 PHE B CA 1
ATOM 2048 C C . PHE B 1 57 ? -10.414 15.703 18.766 1 98.44 57 PHE B C 1
ATOM 2050 O O . PHE B 1 57 ? -9.719 16.469 18.094 1 98.44 57 PHE B O 1
ATOM 2057 N N . PRO B 1 58 ? -10.188 15.547 20 1 98.06 58 PRO B N 1
ATOM 2058 C CA . PRO B 1 58 ? -9.422 16.516 20.781 1 98.06 58 PRO B CA 1
ATOM 2059 C C . PRO B 1 58 ? -7.949 16.578 20.375 1 98.06 58 PRO B C 1
ATOM 2061 O O . PRO B 1 58 ? -7.301 17.609 20.562 1 98.06 58 PRO B O 1
ATOM 2064 N N . THR B 1 59 ? -7.406 15.375 19.906 1 96.94 59 THR B N 1
ATOM 2065 C CA . THR B 1 59 ? -6.02 15.367 19.469 1 96.94 59 THR B CA 1
ATOM 2066 C C . THR B 1 59 ? -5.918 14.82 18.047 1 96.94 59 THR B C 1
ATOM 2068 O O . THR B 1 59 ? -6.859 14.211 17.531 1 96.94 59 THR B O 1
ATOM 2071 N N . ARG B 1 60 ? -4.844 15.078 17.453 1 94.88 60 ARG B N 1
ATOM 2072 C CA . ARG B 1 60 ? -4.602 14.523 16.109 1 94.88 60 ARG B CA 1
ATOM 2073 C C . ARG B 1 60 ? -4.586 13 16.141 1 94.88 60 ARG B C 1
ATOM 2075 O O . ARG B 1 60 ? -5.094 12.352 15.234 1 94.88 60 ARG B O 1
ATOM 2082 N N . GLU B 1 61 ? -4 12.484 17.188 1 95.88 61 GLU B N 1
ATOM 2083 C CA . GLU B 1 61 ? -3.953 11.031 17.344 1 95.88 61 GLU B CA 1
ATOM 2084 C C . GLU B 1 61 ? -5.355 10.445 17.438 1 95.88 61 GLU B C 1
ATOM 2086 O O . GLU B 1 61 ? -5.652 9.43 16.797 1 95.88 61 GLU B O 1
ATOM 2091 N N . ASP B 1 62 ? -6.156 11.102 18.172 1 97.38 62 ASP B N 1
ATOM 2092 C CA . ASP B 1 62 ? -7.547 10.672 18.297 1 97.38 62 ASP B CA 1
ATOM 2093 C C . ASP B 1 62 ? -8.273 10.758 16.969 1 97.38 62 ASP B C 1
ATOM 2095 O O . ASP B 1 62 ? -9.008 9.844 16.594 1 97.38 62 ASP B O 1
ATOM 2099 N N . LEU B 1 63 ? -8.117 11.852 16.312 1 98 63 LEU B N 1
ATOM 2100 C CA . LEU B 1 63 ? -8.734 12.062 15 1 98 63 LEU B CA 1
ATOM 2101 C C . LEU B 1 63 ? -8.344 10.953 14.031 1 98 63 LEU B C 1
ATOM 2103 O O . LEU B 1 63 ? -9.211 10.297 13.453 1 98 63 LEU B O 1
ATOM 2107 N N . VAL B 1 64 ? -7.051 10.648 13.914 1 97.44 64 VAL B N 1
ATOM 2108 C CA . VAL B 1 64 ? -6.535 9.672 12.969 1 97.44 64 VAL B CA 1
ATOM 2109 C C . VAL B 1 64 ? -7.055 8.281 13.328 1 97.44 64 VAL B C 1
ATOM 2111 O O . VAL B 1 64 ? -7.531 7.547 12.461 1 97.44 64 VAL B O 1
ATOM 2114 N N . GLU B 1 65 ? -6.996 7.961 14.57 1 98 65 GLU B N 1
ATOM 2115 C CA . GLU B 1 65 ? -7.449 6.648 15.023 1 98 65 GLU B CA 1
ATOM 2116 C C . GLU B 1 65 ? -8.93 6.438 14.695 1 98 65 GLU B C 1
ATOM 2118 O O . GLU B 1 65 ? -9.305 5.387 14.18 1 98 65 GLU B O 1
ATOM 2123 N N . GLN B 1 66 ? -9.742 7.43 14.977 1 98 66 GLN B N 1
ATOM 2124 C CA . GLN B 1 66 ? -11.172 7.293 14.75 1 98 66 GLN B CA 1
ATOM 2125 C C . GLN B 1 66 ? -11.492 7.211 13.258 1 98 66 GLN B C 1
ATOM 2127 O O . GLN B 1 66 ? -12.391 6.477 12.852 1 98 66 GLN B O 1
ATOM 2132 N N . VAL B 1 67 ? -10.789 7.957 12.438 1 98.38 67 VAL B N 1
ATOM 2133 C CA . VAL B 1 67 ? -10.969 7.875 10.992 1 98.38 67 VAL B CA 1
ATOM 2134 C C . VAL B 1 67 ? -10.586 6.48 10.508 1 98.38 67 VAL B C 1
ATOM 2136 O O . VAL B 1 67 ? -11.305 5.879 9.703 1 98.38 67 VAL B O 1
ATOM 2139 N N . LEU B 1 68 ? -9.477 5.938 11 1 98.62 68 LEU B N 1
ATOM 2140 C CA . LEU B 1 68 ? -9.008 4.629 10.562 1 98.62 68 LEU B CA 1
ATOM 2141 C C . LEU B 1 68 ? -9.945 3.523 11.031 1 98.62 68 LEU B C 1
ATOM 2143 O O . LEU B 1 68 ? -10.164 2.545 10.312 1 98.62 68 LEU B O 1
ATOM 2147 N N . ILE B 1 69 ? -10.516 3.684 12.203 1 98.5 69 ILE B N 1
ATOM 2148 C CA . ILE B 1 69 ? -11.523 2.744 12.68 1 98.5 69 ILE B CA 1
ATOM 2149 C C . ILE B 1 69 ? -12.742 2.793 11.758 1 98.5 69 ILE B C 1
ATOM 2151 O O . ILE B 1 69 ? -13.32 1.754 11.43 1 98.5 69 ILE B O 1
ATOM 2155 N N . HIS B 1 70 ? -13.117 4.004 11.344 1 98.06 70 HIS B N 1
ATOM 2156 C CA . HIS B 1 70 ? -14.227 4.184 10.414 1 98.06 70 HIS B CA 1
ATOM 2157 C C . HIS B 1 70 ? -13.93 3.539 9.062 1 98.06 70 HIS B C 1
ATOM 2159 O O . HIS B 1 70 ? -14.789 2.885 8.477 1 98.06 70 HIS B O 1
ATOM 2165 N N . VAL B 1 71 ? -12.75 3.67 8.57 1 98.5 71 VAL B N 1
ATOM 2166 C CA . VAL B 1 71 ? -12.281 3.051 7.336 1 98.5 71 VAL B CA 1
ATOM 2167 C C . VAL B 1 71 ? -12.375 1.53 7.453 1 98.5 71 VAL B C 1
ATOM 2169 O O . VAL B 1 71 ? -12.898 0.864 6.559 1 98.5 71 VAL B O 1
ATOM 2172 N N . GLU B 1 72 ? -11.867 1.012 8.57 1 98.44 72 GLU B N 1
ATOM 2173 C CA . GLU B 1 72 ? -11.914 -0.428 8.805 1 98.44 72 GLU B CA 1
ATOM 2174 C C . GLU B 1 72 ? -13.352 -0.935 8.82 1 98.44 72 GLU B C 1
ATOM 2176 O O . GLU B 1 72 ? -13.641 -2.014 8.305 1 98.44 72 GLU B O 1
ATOM 2181 N N . SER B 1 73 ? -14.234 -0.172 9.398 1 97.56 73 SER B N 1
ATOM 2182 C CA . SER B 1 73 ? -15.641 -0.562 9.453 1 97.56 73 SER B CA 1
ATOM 2183 C C . SER B 1 73 ? -16.234 -0.667 8.055 1 97.56 73 SER B C 1
ATOM 2185 O O . SER B 1 73 ? -17 -1.593 7.77 1 97.56 73 SER B O 1
ATOM 2187 N N . ARG B 1 74 ? -15.93 0.256 7.195 1 97.06 74 ARG B N 1
ATOM 2188 C CA . ARG B 1 74 ? -16.406 0.225 5.816 1 97.06 74 ARG B CA 1
ATOM 2189 C C . ARG B 1 74 ? -15.836 -0.972 5.062 1 97.06 74 ARG B C 1
ATOM 2191 O O . ARG B 1 74 ? -16.562 -1.657 4.336 1 97.06 74 ARG B O 1
ATOM 2198 N N . PHE B 1 75 ? -14.578 -1.28 5.273 1 98 75 PHE B N 1
ATOM 2199 C CA . PHE B 1 75 ? -13.93 -2.41 4.621 1 98 75 PHE B CA 1
ATOM 2200 C C . PHE B 1 75 ? -14.547 -3.727 5.082 1 98 75 PHE B C 1
ATOM 2202 O O . PHE B 1 75 ? -14.828 -4.605 4.266 1 98 75 PHE B O 1
ATOM 2209 N N . ASN B 1 76 ? -14.703 -3.752 6.375 1 96.81 76 ASN B N 1
ATOM 2210 C CA . ASN B 1 76 ? -15.32 -4.949 6.941 1 96.81 76 ASN B CA 1
ATOM 2211 C C . ASN B 1 76 ? -16.719 -5.184 6.379 1 96.81 76 ASN B C 1
ATOM 2213 O O . ASN B 1 76 ? -17.109 -6.32 6.113 1 96.81 76 ASN B O 1
ATOM 2217 N N . LYS B 1 77 ? -17.453 -4.141 6.215 1 96.12 77 LYS B N 1
ATOM 2218 C CA . LYS B 1 77 ? -18.781 -4.254 5.633 1 96.12 77 LYS B CA 1
ATOM 2219 C C . LYS B 1 77 ? -18.719 -4.766 4.195 1 96.12 77 LYS B C 1
ATOM 2221 O O . LYS B 1 77 ? -19.516 -5.617 3.797 1 96.12 77 LYS B O 1
ATOM 2226 N N . LEU B 1 78 ? -17.781 -4.262 3.436 1 96.38 78 LEU B N 1
ATOM 2227 C CA . LEU B 1 78 ? -17.594 -4.734 2.07 1 96.38 78 LEU B CA 1
ATOM 2228 C C . LEU B 1 78 ? -17.266 -6.227 2.051 1 96.38 78 LEU B C 1
ATOM 2230 O O . LEU B 1 78 ? -17.859 -6.98 1.273 1 96.38 78 LEU B O 1
ATOM 2234 N N . LEU B 1 79 ? -16.344 -6.656 2.93 1 96.94 79 LEU B N 1
ATOM 2235 C CA . LEU B 1 79 ? -15.93 -8.055 3.004 1 96.94 79 LEU B CA 1
ATOM 2236 C C . LEU B 1 79 ? -17.109 -8.953 3.381 1 96.94 79 LEU B C 1
ATOM 2238 O O . LEU B 1 79 ? -17.359 -9.961 2.717 1 96.94 79 LEU B O 1
ATOM 2242 N N . THR B 1 80 ? -17.828 -8.484 4.387 1 95 80 THR B N 1
ATOM 2243 C CA . THR B 1 80 ? -18.938 -9.281 4.906 1 95 80 THR B CA 1
ATOM 2244 C C . THR B 1 80 ? -20.047 -9.398 3.865 1 95 80 THR B C 1
ATOM 2246 O O . THR B 1 80 ? -20.609 -10.477 3.676 1 95 80 THR B O 1
ATOM 2249 N N . HIS B 1 81 ? -20.281 -8.375 3.201 1 94.12 81 HIS B N 1
ATOM 2250 C CA . HIS B 1 81 ? -21.312 -8.367 2.17 1 94.12 81 HIS B CA 1
ATOM 2251 C C . HIS B 1 81 ? -20.906 -9.227 0.978 1 94.12 81 HIS B C 1
ATOM 2253 O O . HIS B 1 81 ? -21.719 -9.977 0.438 1 94.12 81 HIS B O 1
ATOM 2259 N N . SER B 1 82 ? -19.672 -9.164 0.575 1 95.5 82 SER B N 1
ATOM 2260 C CA . SER B 1 82 ? -19.203 -9.844 -0.625 1 95.5 82 SER B CA 1
ATOM 2261 C C . SER B 1 82 ? -19.062 -11.344 -0.394 1 95.5 82 SER B C 1
ATOM 2263 O O . SER B 1 82 ? -19.25 -12.141 -1.314 1 95.5 82 SER B O 1
ATOM 2265 N N . LEU B 1 83 ? -18.703 -11.758 0.857 1 95.88 83 LEU B N 1
ATOM 2266 C CA . LEU B 1 83 ? -18.391 -13.148 1.152 1 95.88 83 LEU B CA 1
ATOM 2267 C C . LEU B 1 83 ? -19.594 -13.859 1.774 1 95.88 83 LEU B C 1
ATOM 2269 O O . LEU B 1 83 ? -19.453 -14.945 2.342 1 95.88 83 LEU B O 1
ATOM 2273 N N . ASN B 1 84 ? -20.703 -13.312 1.59 1 87.19 84 ASN B N 1
ATOM 2274 C CA . ASN B 1 84 ? -21.891 -13.844 2.254 1 87.19 84 ASN B CA 1
ATOM 2275 C C . ASN B 1 84 ? -22.312 -15.172 1.643 1 87.19 84 ASN B C 1
ATOM 2277 O O . ASN B 1 84 ? -21.859 -15.547 0.56 1 87.19 84 ASN B O 1
ATOM 2281 N N . ASP B 1 85 ? -23.234 -15.883 2.275 1 84.19 85 ASP B N 1
ATOM 2282 C CA . ASP B 1 85 ? -23.578 -17.266 1.975 1 84.19 85 ASP B CA 1
ATOM 2283 C C . ASP B 1 85 ? -24.578 -17.344 0.816 1 84.19 85 ASP B C 1
ATOM 2285 O O . ASP B 1 85 ? -24.953 -18.438 0.39 1 84.19 85 ASP B O 1
ATOM 2289 N N . GLU B 1 86 ? -24.906 -16.203 0.318 1 87.5 86 GLU B N 1
ATOM 2290 C CA . GLU B 1 86 ? -25.734 -16.25 -0.887 1 87.5 86 GLU B CA 1
ATOM 2291 C C . GLU B 1 86 ? -24.922 -16.719 -2.09 1 87.5 86 GLU B C 1
ATOM 2293 O O . GLU B 1 86 ? -25.5 -17.188 -3.082 1 87.5 86 GLU B O 1
ATOM 2298 N N . MET B 1 87 ? -23.641 -16.578 -1.984 1 86.56 87 MET B N 1
ATOM 2299 C CA . MET B 1 87 ? -22.766 -17.094 -3.027 1 86.56 87 MET B CA 1
ATOM 2300 C C . MET B 1 87 ? -22.547 -18.594 -2.857 1 86.56 87 MET B C 1
ATOM 2302 O O . MET B 1 87 ? -22.219 -19.062 -1.765 1 86.56 87 MET B O 1
ATOM 2306 N N . PRO B 1 88 ? -22.641 -19.344 -3.855 1 89.25 88 PRO B N 1
ATOM 2307 C CA . PRO B 1 88 ? -22.719 -20.797 -3.746 1 89.25 88 PRO B CA 1
ATOM 2308 C C . PRO B 1 88 ? -21.359 -21.453 -3.52 1 89.25 88 PRO B C 1
ATOM 2310 O O . PRO B 1 88 ? -21.281 -22.562 -2.982 1 89.25 88 PRO B O 1
ATOM 2313 N N . THR B 1 89 ? -20.312 -20.875 -4.051 1 95.94 89 THR B N 1
ATOM 2314 C CA . THR B 1 89 ? -18.984 -21.469 -3.957 1 95.94 89 THR B CA 1
ATOM 2315 C C . THR B 1 89 ? -17.969 -20.453 -3.439 1 95.94 89 THR B C 1
ATOM 2317 O O . THR B 1 89 ? -18.25 -19.25 -3.412 1 95.94 89 THR B O 1
ATOM 2320 N N . ALA B 1 90 ? -16.828 -20.938 -2.969 1 96.94 90 ALA B N 1
ATOM 2321 C CA . ALA B 1 90 ? -15.734 -20.047 -2.559 1 96.94 90 ALA B CA 1
ATOM 2322 C C . ALA B 1 90 ? -15.289 -19.156 -3.711 1 96.94 90 ALA B C 1
ATOM 2324 O O . ALA B 1 90 ? -15.086 -17.953 -3.529 1 96.94 90 ALA B O 1
ATOM 2325 N N . LYS B 1 91 ? -15.211 -19.734 -4.891 1 96.75 91 LYS B N 1
ATOM 2326 C CA . LYS B 1 91 ? -14.805 -18.969 -6.062 1 96.75 91 LYS B CA 1
ATOM 2327 C C . LYS B 1 91 ? -15.805 -17.859 -6.371 1 96.75 91 LYS B C 1
ATOM 2329 O O . LYS B 1 91 ? -15.422 -16.75 -6.723 1 96.75 91 LYS B O 1
ATOM 2334 N N . ALA B 1 92 ? -17.094 -18.172 -6.227 1 97.06 92 ALA B N 1
ATOM 2335 C CA . ALA B 1 92 ? -18.125 -17.172 -6.445 1 97.06 92 ALA B CA 1
ATOM 2336 C C . ALA B 1 92 ? -18.016 -16.031 -5.426 1 97.06 92 ALA B C 1
ATOM 2338 O O . ALA B 1 92 ? -18.188 -14.867 -5.77 1 97.06 92 ALA B O 1
ATOM 2339 N N . LYS B 1 93 ? -17.734 -16.375 -4.195 1 98.06 93 LYS B N 1
ATOM 2340 C CA . LYS B 1 93 ? -17.547 -15.383 -3.143 1 98.06 93 LYS B CA 1
ATOM 2341 C C . LYS B 1 93 ? -16.359 -14.461 -3.463 1 98.06 93 LYS B C 1
ATOM 2343 O O . LYS B 1 93 ? -16.484 -13.242 -3.361 1 98.06 93 LYS B O 1
ATOM 2348 N N . LEU B 1 94 ? -15.273 -15.039 -3.891 1 98.25 94 LEU B N 1
ATOM 2349 C CA . LEU B 1 94 ? -14.062 -14.273 -4.18 1 98.25 94 LEU B CA 1
ATOM 2350 C C . LEU B 1 94 ? -14.25 -13.398 -5.414 1 98.25 94 LEU B C 1
ATOM 2352 O O . LEU B 1 94 ? -13.781 -12.258 -5.445 1 98.25 94 LEU B O 1
ATOM 2356 N N . THR B 1 95 ? -14.945 -13.945 -6.391 1 97.88 95 THR B N 1
ATOM 2357 C CA . THR B 1 95 ? -15.289 -13.148 -7.562 1 97.88 95 THR B CA 1
ATOM 2358 C C . THR B 1 95 ? -16.156 -11.961 -7.176 1 97.88 95 THR B C 1
ATOM 2360 O O . THR B 1 95 ? -15.922 -10.836 -7.625 1 97.88 95 THR B O 1
ATOM 2363 N N . ASN B 1 96 ? -17.125 -12.195 -6.34 1 97.88 96 ASN B N 1
ATOM 2364 C CA . ASN B 1 96 ? -17.984 -11.109 -5.871 1 97.88 96 ASN B CA 1
ATOM 2365 C C . ASN B 1 96 ? -17.188 -10.047 -5.121 1 97.88 96 ASN B C 1
ATOM 2367 O O . ASN B 1 96 ? -17.438 -8.852 -5.273 1 97.88 96 ASN B O 1
ATOM 2371 N N . LEU B 1 97 ? -16.266 -10.477 -4.34 1 98.38 97 LEU B N 1
ATOM 2372 C CA . LEU B 1 97 ? -15.43 -9.539 -3.596 1 98.38 97 LEU B CA 1
ATOM 2373 C C . LEU B 1 97 ? -14.602 -8.672 -4.543 1 98.38 97 LEU B C 1
ATOM 2375 O O . LEU B 1 97 ? -14.539 -7.449 -4.375 1 98.38 97 LEU B O 1
ATOM 2379 N N . THR B 1 98 ? -13.953 -9.297 -5.562 1 98.56 98 THR B N 1
ATOM 2380 C CA . THR B 1 98 ? -13.156 -8.516 -6.496 1 98.56 98 THR B CA 1
ATOM 2381 C C . THR B 1 98 ? -14.047 -7.57 -7.301 1 98.56 98 THR B C 1
ATOM 2383 O O . THR B 1 98 ? -13.656 -6.441 -7.602 1 98.56 98 THR B O 1
ATOM 2386 N N . ASP B 1 99 ? -15.258 -7.988 -7.621 1 98.06 99 ASP B N 1
ATOM 2387 C CA . ASP B 1 99 ? -16.203 -7.113 -8.305 1 98.06 99 ASP B CA 1
ATOM 2388 C C . ASP B 1 99 ? -16.547 -5.898 -7.449 1 98.06 99 ASP B C 1
ATOM 2390 O O . ASP B 1 99 ? -16.578 -4.77 -7.945 1 98.06 99 ASP B O 1
ATOM 2394 N N . CYS B 1 100 ? -16.797 -6.129 -6.203 1 97.94 100 CYS B N 1
ATOM 2395 C CA . CYS B 1 100 ? -17.125 -5.051 -5.277 1 97.94 100 CYS B CA 1
ATOM 2396 C C . CYS B 1 100 ? -15.945 -4.102 -5.109 1 97.94 100 CYS B C 1
ATOM 2398 O O . CYS B 1 100 ? -16.125 -2.883 -5.059 1 97.94 100 CYS B O 1
ATOM 2400 N N . LEU B 1 101 ? -14.773 -4.664 -5.035 1 98.44 101 LEU B N 1
ATOM 2401 C CA . LEU B 1 101 ? -13.562 -3.854 -4.938 1 98.44 101 LEU B CA 1
ATOM 2402 C C . LEU B 1 101 ? -13.406 -2.957 -6.16 1 98.44 101 LEU B C 1
ATOM 2404 O O . LEU B 1 101 ? -13.211 -1.746 -6.027 1 98.44 101 LEU B O 1
ATOM 2408 N N . ILE B 1 102 ? -13.523 -3.543 -7.332 1 98.75 102 ILE B N 1
ATOM 2409 C CA . ILE B 1 102 ? -13.383 -2.82 -8.594 1 98.75 102 ILE B CA 1
ATOM 2410 C C . ILE B 1 102 ? -14.422 -1.706 -8.664 1 98.75 102 ILE B C 1
ATOM 2412 O O . ILE B 1 102 ? -14.102 -0.563 -8.992 1 98.75 102 ILE B O 1
ATOM 2416 N N . LYS B 1 103 ? -15.625 -2.037 -8.273 1 98.38 103 LYS B N 1
ATOM 2417 C CA . LYS B 1 103 ? -16.703 -1.049 -8.273 1 98.38 103 LYS B CA 1
ATOM 2418 C C . LYS B 1 103 ? -16.391 0.093 -7.309 1 98.38 103 LYS B C 1
ATOM 2420 O O . LYS B 1 103 ? -16.609 1.263 -7.637 1 98.38 103 LYS B O 1
ATOM 2425 N N . ALA B 1 104 ? -15.922 -0.26 -6.16 1 97.88 104 ALA B N 1
ATOM 2426 C CA . ALA B 1 104 ? -15.609 0.75 -5.148 1 97.88 104 ALA B CA 1
ATOM 2427 C C . ALA B 1 104 ? -14.523 1.701 -5.641 1 97.88 104 ALA B C 1
ATOM 2429 O O . ALA B 1 104 ? -14.562 2.902 -5.363 1 97.88 104 ALA B O 1
ATOM 2430 N N . VAL B 1 105 ? -13.523 1.184 -6.383 1 98.44 105 VAL B N 1
ATOM 2431 C CA . VAL B 1 105 ? -12.461 2.016 -6.938 1 98.44 105 VAL B CA 1
ATOM 2432 C C . VAL B 1 105 ? -13.031 2.939 -8.008 1 98.44 105 VAL B C 1
ATOM 2434 O O . VAL B 1 105 ? -12.773 4.145 -8 1 98.44 105 VAL B O 1
ATOM 2437 N N . ILE B 1 106 ? -13.805 2.393 -8.883 1 98.06 106 ILE B N 1
ATOM 2438 C CA . ILE B 1 106 ? -14.344 3.139 -10.016 1 98.06 106 ILE B CA 1
ATOM 2439 C C . ILE B 1 106 ? -15.281 4.234 -9.508 1 98.06 106 ILE B C 1
ATOM 2441 O O . ILE B 1 106 ? -15.305 5.34 -10.055 1 98.06 106 ILE B O 1
ATOM 2445 N N . GLU B 1 107 ? -15.961 3.934 -8.445 1 97.25 107 GLU B N 1
ATOM 2446 C CA . GLU B 1 107 ? -16.875 4.906 -7.852 1 97.25 107 GLU B CA 1
ATOM 2447 C C . GLU B 1 107 ? -16.125 5.879 -6.941 1 97.25 107 GLU B C 1
ATOM 2449 O O . GLU B 1 107 ? -16.75 6.734 -6.301 1 97.25 107 GLU B O 1
ATOM 2454 N N . GLN B 1 108 ? -14.836 5.73 -6.824 1 94.62 108 GLN B N 1
ATOM 2455 C CA . GLN B 1 108 ? -13.93 6.641 -6.129 1 94.62 108 GLN B CA 1
ATOM 2456 C C . GLN B 1 108 ? -14.289 6.75 -4.652 1 94.62 108 GLN B C 1
ATOM 2458 O O . GLN B 1 108 ? -14.375 7.855 -4.109 1 94.62 108 GLN B O 1
ATOM 2463 N N . HIS B 1 109 ? -14.547 5.605 -4.047 1 95.25 109 HIS B N 1
ATOM 2464 C CA . HIS B 1 109 ? -14.773 5.598 -2.605 1 95.25 109 HIS B CA 1
ATOM 2465 C C . HIS B 1 109 ? -13.492 5.91 -1.844 1 95.25 109 HIS B C 1
ATOM 2467 O O . HIS B 1 109 ? -12.547 5.121 -1.861 1 95.25 109 HIS B O 1
ATOM 2473 N N . ASP B 1 110 ? -13.523 6.957 -1.059 1 96.44 110 ASP B N 1
ATOM 2474 C CA . ASP B 1 110 ? -12.344 7.492 -0.39 1 96.44 110 ASP B CA 1
ATOM 2475 C C . ASP B 1 110 ? -11.836 6.527 0.68 1 96.44 110 ASP B C 1
ATOM 2477 O O . ASP B 1 110 ? -10.625 6.422 0.904 1 96.44 110 ASP B O 1
ATOM 2481 N N . TRP B 1 111 ? -12.773 5.879 1.287 1 97.5 111 TRP B N 1
ATOM 2482 C CA . TRP B 1 111 ? -12.367 4.992 2.371 1 97.5 111 TRP B CA 1
ATOM 2483 C C . TRP B 1 111 ? -11.445 3.889 1.854 1 97.5 111 TRP B C 1
ATOM 2485 O O . TRP B 1 111 ? -10.555 3.434 2.568 1 97.5 111 TRP B O 1
ATOM 2495 N N . LEU B 1 112 ? -11.586 3.422 0.635 1 98.25 112 LEU B N 1
ATOM 2496 C CA . LEU B 1 112 ? -10.75 2.367 0.072 1 98.25 112 LEU B CA 1
ATOM 2497 C C . LEU B 1 112 ? -9.352 2.883 -0.224 1 98.25 112 LEU B C 1
ATOM 2499 O O . LEU B 1 112 ? -8.359 2.174 -0.011 1 98.25 112 LEU B O 1
ATOM 2503 N N . LYS B 1 113 ? -9.258 4.145 -0.686 1 97.94 113 LYS B N 1
ATOM 2504 C CA . LYS B 1 113 ? -7.961 4.785 -0.869 1 97.94 113 LYS B CA 1
ATOM 2505 C C . LYS B 1 113 ? -7.191 4.855 0.448 1 97.94 113 LYS B C 1
ATOM 2507 O O . LYS B 1 113 ? -6.008 4.516 0.502 1 97.94 113 LYS B O 1
ATOM 2512 N N . VAL B 1 114 ? -7.906 5.246 1.469 1 98.19 114 VAL B N 1
ATOM 2513 C CA . VAL B 1 114 ? -7.277 5.398 2.775 1 98.19 114 VAL B CA 1
ATOM 2514 C C . VAL B 1 114 ? -6.875 4.027 3.318 1 98.19 114 VAL B C 1
ATOM 2516 O O . VAL B 1 114 ? -5.809 3.881 3.922 1 98.19 114 VAL B O 1
ATOM 2519 N N . TRP B 1 115 ? -7.688 2.996 3.104 1 98.69 115 TRP B N 1
ATOM 2520 C CA . TRP B 1 115 ? -7.383 1.659 3.604 1 98.69 115 TRP B CA 1
ATOM 2521 C C . TRP B 1 115 ? -6.086 1.135 2.998 1 98.69 115 TRP B C 1
ATOM 2523 O O . TRP B 1 115 ? -5.211 0.647 3.719 1 98.69 115 TRP B O 1
ATOM 2533 N N . PHE B 1 116 ? -5.922 1.262 1.692 1 98.56 116 PHE B N 1
ATOM 2534 C CA . PHE B 1 116 ? -4.727 0.732 1.047 1 98.56 116 PHE B CA 1
ATOM 2535 C C . PHE B 1 116 ? -3.504 1.568 1.402 1 98.56 116 PHE B C 1
ATOM 2537 O O . PHE B 1 116 ? -2.41 1.03 1.584 1 98.56 116 PHE B O 1
ATOM 2544 N N . GLU B 1 117 ? -3.682 2.871 1.48 1 97.75 117 GLU B N 1
ATOM 2545 C CA . GLU B 1 117 ? -2.562 3.674 1.965 1 97.75 117 GLU B CA 1
ATOM 2546 C C . GLU B 1 117 ? -2.156 3.262 3.375 1 97.75 117 GLU B C 1
ATOM 2548 O O . GLU B 1 117 ? -0.967 3.123 3.668 1 97.75 117 GLU B O 1
ATOM 2553 N N . TRP B 1 118 ? -3.133 3.08 4.246 1 98.31 118 TRP B N 1
ATOM 2554 C CA . TRP B 1 118 ? -2.92 2.645 5.621 1 98.31 118 TRP B CA 1
ATOM 2555 C C . TRP B 1 118 ? -2.166 1.32 5.664 1 98.31 118 TRP B C 1
ATOM 2557 O O . TRP B 1 118 ? -1.241 1.151 6.465 1 98.31 118 TRP B O 1
ATOM 2567 N N . SER B 1 119 ? -2.426 0.43 4.766 1 98.56 119 SER B N 1
ATOM 2568 C CA . SER B 1 119 ? -1.845 -0.908 4.754 1 98.56 119 SER B CA 1
ATOM 2569 C C . SER B 1 119 ? -0.328 -0.851 4.602 1 98.56 119 SER B C 1
ATOM 2571 O O . SER B 1 119 ? 0.387 -1.697 5.145 1 98.56 119 SER B O 1
ATOM 2573 N N . THR B 1 120 ? 0.177 0.169 3.904 1 98.12 120 THR B N 1
ATOM 2574 C CA . THR B 1 120 ? 1.605 0.237 3.615 1 98.12 120 THR B CA 1
ATOM 2575 C C . THR B 1 120 ? 2.27 1.345 4.43 1 98.12 120 THR B C 1
ATOM 2577 O O . THR B 1 120 ? 3.459 1.618 4.258 1 98.12 120 THR B O 1
ATOM 2580 N N . SER B 1 121 ? 1.479 2.008 5.25 1 96.56 121 SER B N 1
ATOM 2581 C CA . SER B 1 121 ? 2.041 3.002 6.16 1 96.56 121 SER B CA 1
ATOM 2582 C C . SER B 1 121 ? 2.613 2.344 7.41 1 96.56 121 SER B C 1
ATOM 2584 O O . SER B 1 121 ? 2.072 2.506 8.508 1 96.56 121 SER B O 1
ATOM 2586 N N . VAL B 1 122 ? 3.779 1.676 7.223 1 96.5 122 VAL B N 1
ATOM 2587 C CA . VAL B 1 122 ? 4.387 0.912 8.305 1 96.5 122 VAL B CA 1
ATOM 2588 C C . VAL B 1 122 ? 5.039 1.864 9.312 1 96.5 122 VAL B C 1
ATOM 2590 O O . VAL B 1 122 ? 6.266 1.989 9.352 1 96.5 122 VAL B O 1
ATOM 2593 N N . ARG B 1 123 ? 4.223 2.502 10.031 1 94.5 123 ARG B N 1
ATOM 2594 C CA . ARG B 1 123 ? 4.621 3.441 11.078 1 94.5 123 ARG B CA 1
ATOM 2595 C C . ARG B 1 123 ? 4.059 3.023 12.43 1 94.5 123 ARG B C 1
ATOM 2597 O O . ARG B 1 123 ? 2.928 2.539 12.516 1 94.5 123 ARG B O 1
ATOM 2604 N N . ASP B 1 124 ? 4.734 3.391 13.453 1 93.44 124 ASP B N 1
ATOM 2605 C CA . ASP B 1 124 ? 4.438 2.898 14.797 1 93.44 124 ASP B CA 1
ATOM 2606 C C . ASP B 1 124 ? 3.111 3.463 15.305 1 93.44 124 ASP B C 1
ATOM 2608 O O . ASP B 1 124 ? 2.439 2.834 16.125 1 93.44 124 ASP B O 1
ATOM 2612 N N . ASP B 1 125 ? 2.736 4.566 14.812 1 94.12 125 ASP B N 1
ATOM 2613 C CA . ASP B 1 125 ? 1.589 5.246 15.406 1 94.12 125 ASP B CA 1
ATOM 2614 C C . ASP B 1 125 ? 0.28 4.742 14.805 1 94.12 125 ASP B C 1
ATOM 2616 O O . ASP B 1 125 ? -0.777 4.84 15.43 1 94.12 125 ASP B O 1
ATOM 2620 N N . ILE B 1 126 ? 0.308 4.129 13.602 1 96.44 126 ILE B N 1
ATOM 2621 C CA . ILE B 1 126 ? -0.989 3.814 13.008 1 96.44 126 ILE B CA 1
ATOM 2622 C C . ILE B 1 126 ? -1.007 2.355 12.555 1 96.44 126 ILE B C 1
ATOM 2624 O O . ILE B 1 126 ? -2.066 1.723 12.523 1 96.44 126 ILE B O 1
ATOM 2628 N N . TRP B 1 127 ? 0.11 1.74 12.289 1 97.81 127 TRP B N 1
ATOM 2629 C CA . TRP B 1 127 ? 0.151 0.442 11.617 1 97.81 127 TRP B CA 1
ATOM 2630 C C . TRP B 1 127 ? -0.273 -0.671 12.57 1 97.81 127 TRP B C 1
ATOM 2632 O O . TRP B 1 127 ? -0.893 -1.651 12.156 1 97.81 127 TRP B O 1
ATOM 2642 N N . PRO B 1 128 ? 0.004 -0.567 13.891 1 97.88 128 PRO B N 1
ATOM 2643 C CA . PRO B 1 128 ? -0.46 -1.622 14.789 1 97.88 128 PRO B CA 1
ATOM 2644 C C . PRO B 1 128 ? -1.973 -1.824 14.734 1 97.88 128 PRO B C 1
ATOM 2646 O O . PRO B 1 128 ? -2.451 -2.957 14.836 1 97.88 128 PRO B O 1
ATOM 2649 N N . LEU B 1 129 ? -2.699 -0.728 14.562 1 98.25 129 LEU B N 1
ATOM 2650 C CA . LEU B 1 129 ? -4.145 -0.856 14.422 1 98.25 129 LEU B CA 1
ATOM 2651 C C . LEU B 1 129 ? -4.504 -1.575 13.125 1 98.25 129 LEU B C 1
ATOM 2653 O O . LEU B 1 129 ? -5.438 -2.381 13.094 1 98.25 129 LEU B O 1
ATOM 2657 N N . PHE B 1 130 ? -3.803 -1.368 12.078 1 98.69 130 PHE B N 1
ATOM 2658 C CA . PHE B 1 130 ? -4.023 -2.066 10.82 1 98.69 130 PHE B CA 1
ATOM 2659 C C . PHE B 1 130 ? -3.805 -3.564 10.984 1 98.69 130 PHE B C 1
ATOM 2661 O O . PHE B 1 130 ? -4.637 -4.371 10.562 1 98.69 130 PHE B O 1
ATOM 2668 N N . ILE B 1 131 ? -2.676 -3.869 11.555 1 98.12 131 ILE B N 1
ATOM 2669 C CA . ILE B 1 131 ? -2.312 -5.27 11.734 1 98.12 131 ILE B CA 1
ATOM 2670 C C . ILE B 1 131 ? -3.406 -5.988 12.516 1 98.12 131 ILE B C 1
ATOM 2672 O O . ILE B 1 131 ? -3.857 -7.066 12.125 1 98.12 131 ILE B O 1
ATOM 2676 N N . LYS B 1 132 ? -3.812 -5.387 13.539 1 97.75 132 LYS B N 1
ATOM 2677 C CA . LYS B 1 132 ? -4.824 -5.988 14.406 1 97.75 132 LYS B CA 1
ATOM 2678 C C . LYS B 1 132 ? -6.133 -6.211 13.648 1 97.75 132 LYS B C 1
ATOM 2680 O O . LYS B 1 132 ? -6.703 -7.301 13.695 1 97.75 132 LYS B O 1
ATOM 2685 N N . THR B 1 133 ? -6.574 -5.238 12.93 1 97.81 133 THR B N 1
ATOM 2686 C CA . THR B 1 133 ? -7.871 -5.324 12.266 1 97.81 133 THR B CA 1
ATOM 2687 C C . THR B 1 133 ? -7.77 -6.176 11 1 97.81 133 THR B C 1
ATOM 2689 O O . THR B 1 133 ? -8.695 -6.914 10.664 1 97.81 133 THR B O 1
ATOM 2692 N N . ASN B 1 134 ? -6.629 -6.094 10.312 1 97.62 134 ASN B N 1
ATOM 2693 C CA . ASN B 1 134 ? -6.473 -6.852 9.078 1 97.62 134 ASN B CA 1
ATOM 2694 C C . ASN B 1 134 ? -6.348 -8.344 9.352 1 97.62 134 ASN B C 1
ATOM 2696 O O . ASN B 1 134 ? -6.676 -9.172 8.492 1 97.62 134 ASN B O 1
ATOM 2700 N N . LYS B 1 135 ? -5.859 -8.68 10.547 1 97.44 135 LYS B N 1
ATOM 2701 C CA . LYS B 1 135 ? -5.82 -10.078 10.945 1 97.44 135 LYS B CA 1
ATOM 2702 C C . LYS B 1 135 ? -7.207 -10.711 10.875 1 97.44 135 LYS B C 1
ATOM 2704 O O . LYS B 1 135 ? -7.363 -11.828 10.375 1 97.44 135 LYS B O 1
ATOM 2709 N N . ASN B 1 136 ? -8.188 -9.984 11.312 1 96.94 136 ASN B N 1
ATOM 2710 C CA . ASN B 1 136 ? -9.57 -10.453 11.266 1 96.94 136 ASN B CA 1
ATOM 2711 C C . ASN B 1 136 ? -10.055 -10.594 9.828 1 96.94 136 ASN B C 1
ATOM 2713 O O . ASN B 1 136 ? -10.75 -11.555 9.492 1 96.94 136 ASN B O 1
ATOM 2717 N N . ASN B 1 137 ? -9.734 -9.609 9 1 97.38 137 ASN B N 1
ATOM 2718 C CA . ASN B 1 137 ? -10.117 -9.656 7.594 1 97.38 137 ASN B CA 1
ATOM 2719 C C . ASN B 1 137 ? -9.492 -10.859 6.887 1 97.38 137 ASN B C 1
ATOM 2721 O O . ASN B 1 137 ? -10.18 -11.57 6.148 1 97.38 137 ASN B O 1
ATOM 2725 N N . LEU B 1 138 ? -8.227 -11.164 7.188 1 97.69 138 LEU B N 1
ATOM 2726 C CA . LEU B 1 138 ? -7.523 -12.281 6.57 1 97.69 138 LEU B CA 1
ATOM 2727 C C . LEU B 1 138 ? -8.102 -13.609 7.047 1 97.69 138 LEU B C 1
ATOM 2729 O O . LEU B 1 138 ? -8.133 -14.586 6.289 1 97.69 138 LEU B O 1
ATOM 2733 N N . GLN B 1 139 ? -8.555 -13.609 8.273 1 97.75 139 GLN B N 1
ATOM 2734 C CA . GLN B 1 139 ? -9.172 -14.82 8.789 1 97.75 139 GLN B CA 1
ATOM 2735 C C . GLN B 1 139 ? -10.461 -15.141 8.047 1 97.75 139 GLN B C 1
ATOM 2737 O O . GLN B 1 139 ? -10.758 -16.312 7.785 1 97.75 139 GLN B O 1
ATOM 2742 N N . LYS B 1 140 ? -11.242 -14.156 7.746 1 97.25 140 LYS B N 1
ATOM 2743 C CA . LYS B 1 140 ? -12.453 -14.359 6.953 1 97.25 140 LYS B CA 1
ATOM 2744 C C . LYS B 1 140 ? -12.117 -14.938 5.582 1 97.25 140 LYS B C 1
ATOM 2746 O O . LYS B 1 140 ? -12.766 -15.883 5.125 1 97.25 140 LYS B O 1
ATOM 2751 N N . LEU B 1 141 ? -11.133 -14.406 4.934 1 98.06 141 LEU B N 1
ATOM 2752 C CA . LEU B 1 141 ? -10.695 -14.906 3.635 1 98.06 141 LEU B CA 1
ATOM 2753 C C . LEU B 1 141 ? -10.18 -16.344 3.748 1 98.06 141 LEU B C 1
ATOM 2755 O O . LEU B 1 141 ? -10.492 -17.188 2.902 1 98.06 141 LEU B O 1
ATOM 2759 N N . THR B 1 142 ? -9.391 -16.578 4.812 1 98.19 142 THR B N 1
ATOM 2760 C CA . THR B 1 142 ? -8.859 -17.906 5.043 1 98.19 142 THR B CA 1
ATOM 2761 C C . THR B 1 142 ? -9.984 -18.938 5.168 1 98.19 142 THR B C 1
ATOM 2763 O O . THR B 1 142 ? -9.898 -20.031 4.605 1 98.19 142 THR B O 1
ATOM 2766 N N . SER B 1 143 ? -11 -18.547 5.844 1 97.31 143 SER B N 1
ATOM 2767 C CA . SER B 1 143 ? -12.148 -19.438 6.016 1 97.31 143 SER B CA 1
ATOM 2768 C C . SER B 1 143 ? -12.805 -19.75 4.676 1 97.31 143 SER B C 1
ATOM 2770 O O . SER B 1 143 ? -13.234 -20.891 4.438 1 97.31 143 SER B O 1
ATOM 2772 N N . VAL B 1 144 ? -12.906 -18.797 3.82 1 97.69 144 VAL B N 1
ATOM 2773 C CA . VAL B 1 144 ? -13.477 -19 2.49 1 97.69 144 VAL B CA 1
ATOM 2774 C C . VAL B 1 144 ? -12.617 -20 1.709 1 97.69 144 VAL B C 1
ATOM 2776 O O . VAL B 1 144 ? -13.141 -20.922 1.077 1 97.69 144 VAL B O 1
ATOM 2779 N N . PHE B 1 145 ? -11.328 -19.859 1.802 1 97.69 145 PHE B N 1
ATOM 2780 C CA . PHE B 1 145 ? -10.43 -20.75 1.08 1 97.69 145 PHE B CA 1
ATOM 2781 C C . PHE B 1 145 ? -10.469 -22.156 1.674 1 97.69 145 PHE B C 1
ATOM 2783 O O . PHE B 1 145 ? -10.328 -23.141 0.951 1 97.69 145 PHE B O 1
ATOM 2790 N N . GLU B 1 146 ? -10.602 -22.25 3.006 1 97.5 146 GLU B N 1
ATOM 2791 C CA . GLU B 1 146 ? -10.758 -23.562 3.623 1 97.5 146 GLU B CA 1
ATOM 2792 C C . GLU B 1 146 ? -11.969 -24.297 3.057 1 97.5 146 GLU B C 1
ATOM 2794 O O . GLU B 1 146 ? -11.898 -25.484 2.738 1 97.5 146 GLU B O 1
ATOM 2799 N N . GLN B 1 147 ? -13.055 -23.578 2.961 1 95.94 147 GLN B N 1
ATOM 2800 C CA . GLN B 1 147 ? -14.258 -24.141 2.359 1 95.94 147 GLN B CA 1
ATOM 2801 C C . GLN B 1 147 ? -14 -24.578 0.923 1 95.94 147 GLN B C 1
ATOM 2803 O O . GLN B 1 147 ? -14.422 -25.672 0.518 1 95.94 147 GLN B O 1
ATOM 2808 N N . GLY B 1 148 ? -13.375 -23.75 0.177 1 96.62 148 GLY B N 1
ATOM 2809 C CA . GLY B 1 148 ? -13.07 -24.062 -1.208 1 96.62 148 GLY B CA 1
ATOM 2810 C C . GLY B 1 148 ? -12.156 -25.266 -1.355 1 96.62 148 GLY B C 1
ATOM 2811 O O . GLY B 1 148 ? -12.328 -26.078 -2.273 1 96.62 148 GLY B O 1
ATOM 2812 N N . LEU B 1 149 ? -11.18 -25.344 -0.478 1 96.81 149 LEU B N 1
ATOM 2813 C CA . LEU B 1 149 ? -10.281 -26.5 -0.493 1 96.81 149 LEU B CA 1
ATOM 2814 C C . LEU B 1 149 ? -11.039 -27.781 -0.157 1 96.81 149 LEU B C 1
ATOM 2816 O O . LEU B 1 149 ? -10.852 -28.812 -0.814 1 96.81 149 LEU B O 1
ATOM 2820 N N . THR B 1 150 ? -11.875 -27.703 0.813 1 96 150 THR B N 1
ATOM 2821 C CA . THR B 1 150 ? -12.695 -28.859 1.21 1 96 150 THR B CA 1
ATOM 2822 C C . THR B 1 150 ? -13.602 -29.281 0.067 1 96 150 THR B C 1
ATOM 2824 O O . THR B 1 150 ? -13.805 -30.484 -0.153 1 96 150 THR B O 1
ATOM 2827 N N . ALA B 1 151 ? -14.094 -28.359 -0.707 1 96 151 ALA B N 1
ATOM 2828 C CA . ALA B 1 151 ? -15.016 -28.625 -1.808 1 96 151 ALA B CA 1
ATOM 2829 C C . ALA B 1 151 ? -14.266 -29 -3.08 1 96 151 ALA B C 1
ATOM 2831 O O . ALA B 1 151 ? -14.875 -29.297 -4.105 1 96 151 ALA B O 1
ATOM 2832 N N . GLY B 1 152 ? -12.953 -28.875 -3.105 1 95.44 152 GLY B N 1
ATOM 2833 C CA . GLY B 1 152 ? -12.133 -29.25 -4.246 1 95.44 152 GLY B CA 1
ATOM 2834 C C . GLY B 1 152 ? -12.062 -28.172 -5.312 1 95.44 152 GLY B C 1
ATOM 2835 O O . GLY B 1 152 ? -11.789 -28.469 -6.477 1 95.44 152 GLY B O 1
ATOM 2836 N N . GLU B 1 153 ? -12.336 -26.906 -4.898 1 95.06 153 GLU B N 1
ATOM 2837 C CA . GLU B 1 153 ? -12.352 -25.812 -5.852 1 95.06 153 GLU B CA 1
ATOM 2838 C C . GLU B 1 153 ? -10.938 -25.312 -6.137 1 95.06 153 GLU B C 1
ATOM 2840 O O . GLU B 1 153 ? -10.695 -24.641 -7.145 1 95.06 153 GLU B O 1
ATOM 2845 N N . PHE B 1 154 ? -10.031 -25.547 -5.223 1 92.69 154 PHE B N 1
ATOM 2846 C CA . PHE B 1 154 ? -8.641 -25.125 -5.348 1 92.69 154 PHE B CA 1
ATOM 2847 C C . PHE B 1 154 ? -7.703 -26.312 -5.191 1 92.69 154 PHE B C 1
ATOM 2849 O O . PHE B 1 154 ? -8.07 -27.328 -4.586 1 92.69 154 PHE B O 1
ATOM 2856 N N . SER B 1 155 ? -6.566 -26.125 -5.801 1 85.94 155 SER B N 1
ATOM 2857 C CA . SER B 1 155 ? -5.547 -27.141 -5.609 1 85.94 155 SER B CA 1
ATOM 2858 C C . SER B 1 155 ? -5.059 -27.172 -4.164 1 85.94 155 SER B C 1
ATOM 2860 O O . SER B 1 155 ? -4.93 -26.141 -3.521 1 85.94 155 SER B O 1
ATOM 2862 N N . ARG B 1 156 ? -4.641 -28.312 -3.643 1 82.12 156 ARG B N 1
ATOM 2863 C CA . ARG B 1 156 ? -4.219 -28.5 -2.258 1 82.12 156 ARG B CA 1
ATOM 2864 C C . ARG B 1 156 ? -2.725 -28.234 -2.102 1 82.12 156 ARG B C 1
ATOM 2866 O O . ARG B 1 156 ? -2.152 -28.5 -1.04 1 82.12 156 ARG B O 1
ATOM 2873 N N . SER B 1 157 ? -2.18 -27.688 -3.043 1 87.31 157 SER B N 1
ATOM 2874 C CA . SER B 1 157 ? -0.742 -27.438 -2.986 1 87.31 157 SER B CA 1
ATOM 2875 C C . SER B 1 157 ? -0.419 -26.281 -2.057 1 87.31 157 SER B C 1
ATOM 2877 O O . SER B 1 157 ? 0.728 -26.109 -1.636 1 87.31 157 SER B O 1
ATOM 2879 N N . GLN B 1 158 ? -1.405 -25.516 -1.734 1 92.06 158 GLN B N 1
ATOM 2880 C CA . GLN B 1 158 ? -1.211 -24.375 -0.848 1 92.06 158 GLN B CA 1
ATOM 2881 C C . GLN B 1 158 ? -2.197 -24.406 0.316 1 92.06 158 GLN B C 1
ATOM 2883 O O . GLN B 1 158 ? -3.309 -24.922 0.18 1 92.06 158 GLN B O 1
ATOM 2888 N N . SER B 1 159 ? -1.747 -23.891 1.438 1 95.56 159 SER B N 1
ATOM 2889 C CA . SER B 1 159 ? -2.648 -23.797 2.582 1 95.56 159 SER B CA 1
ATOM 2890 C C . SER B 1 159 ? -3.709 -22.719 2.355 1 95.56 159 SER B C 1
ATOM 2892 O O . SER B 1 159 ? -3.525 -21.828 1.532 1 95.56 159 SER B O 1
ATOM 2894 N N . ALA B 1 160 ? -4.82 -22.828 3.086 1 97.38 160 ALA B N 1
ATOM 2895 C CA . ALA B 1 160 ? -5.867 -21.812 3.016 1 97.38 160 ALA B CA 1
ATOM 2896 C C . ALA B 1 160 ? -5.32 -20.438 3.375 1 97.38 160 ALA B C 1
ATOM 2898 O O . ALA B 1 160 ? -5.688 -19.438 2.756 1 97.38 160 ALA B O 1
ATOM 2899 N N . SER B 1 161 ? -4.441 -20.391 4.336 1 97.31 161 SER B N 1
ATOM 2900 C CA . SER B 1 161 ? -3.826 -19.141 4.766 1 97.31 161 SER B CA 1
ATOM 2901 C C . SER B 1 161 ? -2.957 -18.547 3.664 1 97.31 161 SER B C 1
ATOM 2903 O O . SER B 1 161 ? -3.018 -17.344 3.402 1 97.31 161 SER B O 1
ATOM 2905 N N . ASP B 1 162 ? -2.203 -19.375 2.986 1 96.5 162 ASP B N 1
ATOM 2906 C CA . ASP B 1 162 ? -1.372 -18.906 1.885 1 96.5 162 ASP B CA 1
ATOM 2907 C C . ASP B 1 162 ? -2.229 -18.344 0.747 1 96.5 162 ASP B C 1
ATOM 2909 O O . ASP B 1 162 ? -1.926 -17.297 0.191 1 96.5 162 ASP B O 1
ATOM 2913 N N . LEU B 1 163 ? -3.271 -19.078 0.474 1 96.94 163 LEU B N 1
ATOM 2914 C CA . LEU B 1 163 ? -4.172 -18.625 -0.581 1 96.94 163 LEU B CA 1
ATOM 2915 C C . LEU B 1 163 ? -4.809 -17.297 -0.219 1 96.94 163 LEU B C 1
ATOM 2917 O O . LEU B 1 163 ? -4.957 -16.422 -1.075 1 96.94 163 LEU B O 1
ATOM 2921 N N . ALA B 1 164 ? -5.18 -17.094 1.038 1 97.94 164 ALA B N 1
ATOM 2922 C CA . ALA B 1 164 ? -5.773 -15.852 1.502 1 97.94 164 ALA B CA 1
ATOM 2923 C C . ALA B 1 164 ? -4.801 -14.688 1.334 1 97.94 164 ALA B C 1
ATOM 2925 O O . ALA B 1 164 ? -5.184 -13.609 0.87 1 97.94 164 ALA B O 1
ATOM 2926 N N . HIS B 1 165 ? -3.553 -14.93 1.664 1 97.75 165 HIS B N 1
ATOM 2927 C CA . HIS B 1 165 ? -2.537 -13.891 1.531 1 97.75 165 HIS B CA 1
ATOM 2928 C C . HIS B 1 165 ? -2.266 -13.57 0.066 1 97.75 165 HIS B C 1
ATOM 2930 O O . HIS B 1 165 ? -2.139 -12.398 -0.305 1 97.75 165 HIS B O 1
ATOM 2936 N N . MET B 1 166 ? -2.178 -14.602 -0.731 1 96.25 166 MET B N 1
ATOM 2937 C CA . MET B 1 166 ? -1.973 -14.375 -2.16 1 96.25 166 MET B CA 1
ATOM 2938 C C . MET B 1 166 ? -3.145 -13.609 -2.764 1 96.25 166 MET B C 1
ATOM 2940 O O . MET B 1 166 ? -2.951 -12.727 -3.605 1 96.25 166 MET B O 1
ATOM 2944 N N . PHE B 1 167 ? -4.359 -13.938 -2.307 1 98.12 167 PHE B N 1
ATOM 2945 C CA . PHE B 1 167 ? -5.543 -13.227 -2.773 1 98.12 167 PHE B CA 1
ATOM 2946 C C . PHE B 1 167 ? -5.496 -11.766 -2.342 1 98.12 167 PHE B C 1
ATOM 2948 O O . PHE B 1 167 ? -5.883 -10.875 -3.102 1 98.12 167 PHE B O 1
ATOM 2955 N N . HIS B 1 168 ? -5.043 -11.516 -1.156 1 98.5 168 HIS B N 1
ATOM 2956 C CA . HIS B 1 168 ? -4.84 -10.148 -0.703 1 98.5 168 HIS B CA 1
ATOM 2957 C C . HIS B 1 168 ? -3.883 -9.398 -1.625 1 98.5 168 HIS B C 1
ATOM 2959 O O . HIS B 1 168 ? -4.137 -8.25 -1.988 1 98.5 168 HIS B O 1
ATOM 2965 N N . GLY B 1 169 ? -2.777 -10.031 -2.023 1 98.44 169 GLY B N 1
ATOM 2966 C CA . GLY B 1 169 ? -1.872 -9.453 -3.002 1 98.44 169 GLY B CA 1
ATOM 2967 C C . GLY B 1 169 ? -2.539 -9.164 -4.332 1 98.44 169 GLY B C 1
ATOM 2968 O O . GLY B 1 169 ? -2.27 -8.141 -4.961 1 98.44 169 GLY B O 1
ATOM 2969 N N . THR B 1 170 ? -3.41 -10.047 -4.73 1 97.88 170 THR B N 1
ATOM 2970 C CA . THR B 1 170 ? -4.168 -9.859 -5.965 1 97.88 170 THR B CA 1
ATOM 2971 C C . THR B 1 170 ? -5.07 -8.633 -5.867 1 97.88 170 THR B C 1
ATOM 2973 O O . THR B 1 170 ? -5.156 -7.844 -6.812 1 97.88 170 THR B O 1
ATOM 2976 N N . CYS B 1 171 ? -5.715 -8.461 -4.777 1 98.69 171 CYS B N 1
ATOM 2977 C CA . CYS B 1 171 ? -6.582 -7.309 -4.562 1 98.69 171 CYS B CA 1
ATOM 2978 C C . CYS B 1 171 ? -5.785 -6.012 -4.609 1 98.69 171 CYS B C 1
ATOM 2980 O O . CYS B 1 171 ? -6.266 -5.004 -5.129 1 98.69 171 CYS B O 1
ATOM 2982 N N . TYR B 1 172 ? -4.578 -6.051 -4.102 1 98.75 172 TYR B N 1
ATOM 2983 C CA . TYR B 1 172 ? -3.68 -4.906 -4.172 1 98.75 172 TYR B CA 1
ATOM 2984 C C . TYR B 1 172 ? -3.377 -4.539 -5.621 1 98.75 172 TYR B C 1
ATOM 2986 O O . TYR B 1 172 ? -3.465 -3.371 -6.004 1 98.75 172 TYR B O 1
ATOM 2994 N N . VAL B 1 173 ? -3.074 -5.512 -6.43 1 98.56 173 VAL B N 1
ATOM 2995 C CA . VAL B 1 173 ? -2.756 -5.293 -7.84 1 98.56 173 VAL B CA 1
ATOM 2996 C C . VAL B 1 173 ? -3.994 -4.785 -8.578 1 98.56 173 VAL B C 1
ATOM 2998 O O . VAL B 1 173 ? -3.912 -3.83 -9.352 1 98.56 173 VAL B O 1
ATOM 3001 N N . LEU B 1 174 ? -5.113 -5.426 -8.312 1 98.75 174 LEU B N 1
ATOM 3002 C CA . LEU B 1 174 ? -6.355 -5 -8.938 1 98.75 174 LEU B CA 1
ATOM 3003 C C . LEU B 1 174 ? -6.695 -3.561 -8.555 1 98.75 174 LEU B C 1
ATOM 3005 O O . LEU B 1 174 ? -7.184 -2.793 -9.391 1 98.75 174 LEU B O 1
ATOM 3009 N N . TYR B 1 175 ? -6.465 -3.254 -7.312 1 98.81 175 TYR B N 1
ATOM 3010 C CA . TYR B 1 175 ? -6.703 -1.896 -6.84 1 98.81 175 TYR B CA 1
ATOM 3011 C C . TYR B 1 175 ? -5.906 -0.887 -7.656 1 98.81 175 TYR B C 1
ATOM 3013 O O . TYR B 1 175 ? -6.461 0.098 -8.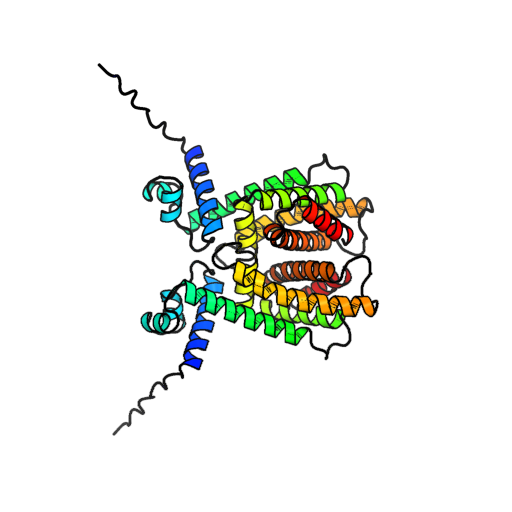148 1 98.81 175 TYR B O 1
ATOM 3021 N N . LEU B 1 176 ? -4.621 -1.131 -7.855 1 98.5 176 LEU B N 1
ATOM 3022 C CA . LEU B 1 176 ? -3.758 -0.236 -8.617 1 98.5 176 LEU B CA 1
ATOM 3023 C C . LEU B 1 176 ? -4.191 -0.178 -10.078 1 98.5 176 LEU B C 1
ATOM 3025 O O . LEU B 1 176 ? -4.324 0.908 -10.648 1 98.5 176 LEU B O 1
ATOM 3029 N N . GLN B 1 177 ? -4.457 -1.322 -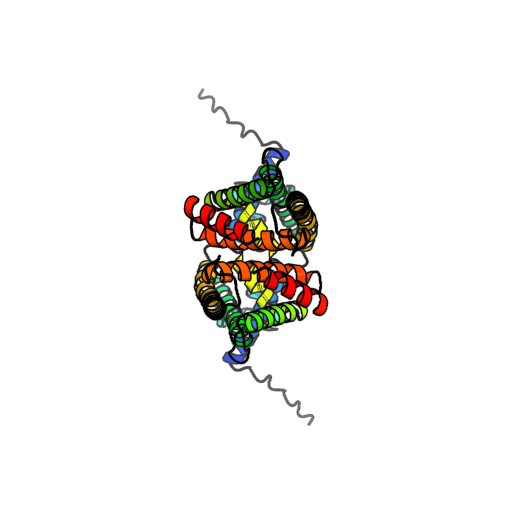10.625 1 98.38 177 GLN B N 1
ATOM 3030 C CA . GLN B 1 177 ? -4.793 -1.4 -12.039 1 98.38 177 GLN B CA 1
ATOM 3031 C C . GLN B 1 177 ? -6.133 -0.725 -12.328 1 98.38 177 GLN B C 1
ATOM 3033 O O . GLN B 1 177 ? -6.312 -0.11 -13.375 1 98.38 177 GLN B O 1
ATOM 3038 N N . THR B 1 178 ? -7.074 -0.879 -11.406 1 98.75 178 THR B N 1
ATOM 3039 C CA . THR B 1 178 ? -8.406 -0.325 -11.625 1 98.75 178 THR B CA 1
ATOM 3040 C C . THR B 1 178 ? -8.367 1.2 -11.625 1 98.75 178 THR B C 1
ATOM 3042 O O . THR B 1 178 ? -9.117 1.848 -12.352 1 98.75 178 THR B O 1
ATOM 3045 N N . HIS B 1 179 ? -7.445 1.793 -10.875 1 97.88 179 HIS B N 1
ATOM 3046 C CA . HIS B 1 179 ? -7.301 3.244 -10.883 1 97.88 179 HIS B CA 1
ATOM 3047 C C . HIS B 1 179 ? -6.801 3.74 -12.234 1 97.88 179 HIS B C 1
ATOM 3049 O O . HIS B 1 179 ? -7.035 4.895 -12.602 1 97.88 179 HIS B O 1
ATOM 3055 N N . LEU B 1 180 ? -6.145 2.863 -12.93 1 96.62 180 LEU B N 1
ATOM 3056 C CA . LEU B 1 180 ? -5.613 3.23 -14.234 1 96.62 180 LEU B CA 1
ATOM 3057 C C . LEU B 1 180 ? -6.613 2.904 -15.344 1 96.62 180 LEU B C 1
ATOM 3059 O O . LEU B 1 180 ? -6.789 3.691 -16.281 1 96.62 180 LEU B O 1
ATOM 3063 N N . THR B 1 181 ? -7.184 1.694 -15.156 1 96.12 181 THR B N 1
ATOM 3064 C CA . THR B 1 181 ? -8.188 1.229 -16.109 1 96.12 181 THR B CA 1
ATOM 3065 C C . THR B 1 181 ? -9.594 1.374 -15.531 1 96.12 181 THR B C 1
ATOM 3067 O O . THR B 1 181 ? -10.039 0.526 -14.758 1 96.12 181 THR B O 1
ATOM 3070 N N . LEU B 1 182 ? -10.273 2.271 -15.711 1 95 182 LEU B N 1
ATOM 3071 C CA . LEU B 1 182 ? -11.578 2.605 -15.156 1 95 182 LEU B CA 1
ATOM 3072 C C . LEU B 1 182 ? -12.695 1.965 -15.977 1 95 182 LEU B C 1
ATOM 3074 O O . LEU B 1 182 ? -13.727 2.59 -16.219 1 95 182 LEU B O 1
ATOM 3078 N N . ASP B 1 183 ? -12.445 0.764 -16.469 1 97.62 183 ASP B N 1
ATOM 3079 C CA . ASP B 1 183 ? -13.43 -0.037 -17.188 1 97.62 183 ASP B CA 1
ATOM 3080 C C . ASP B 1 183 ? -13.773 -1.311 -16.422 1 97.62 183 ASP B C 1
ATOM 3082 O O . ASP B 1 183 ? -12.953 -2.225 -16.328 1 97.62 183 ASP B O 1
ATOM 3086 N N . PRO B 1 184 ? -14.969 -1.309 -15.867 1 97.44 184 PRO B N 1
ATOM 3087 C CA . PRO B 1 184 ? -15.305 -2.432 -14.992 1 97.44 184 PRO B CA 1
ATOM 3088 C C . PRO B 1 184 ? -15.25 -3.779 -15.711 1 97.44 184 PRO B C 1
ATOM 3090 O O . PRO B 1 184 ? -14.836 -4.781 -15.117 1 97.44 184 PRO B O 1
ATOM 3093 N N . GLU B 1 185 ? -15.602 -3.875 -16.969 1 98 185 GLU B N 1
ATOM 3094 C CA . GLU B 1 185 ? -15.594 -5.145 -17.688 1 98 185 GLU B CA 1
ATOM 3095 C C . GLU B 1 185 ? -14.172 -5.66 -17.875 1 98 185 GLU B C 1
ATOM 3097 O O . GLU B 1 185 ? -13.906 -6.848 -17.672 1 98 185 GLU B O 1
ATOM 3102 N N . ILE B 1 186 ? -13.328 -4.754 -18.312 1 98.19 186 ILE B N 1
ATOM 3103 C CA . ILE B 1 186 ? -11.93 -5.125 -18.5 1 98.19 186 ILE B CA 1
ATOM 3104 C C . ILE B 1 186 ? -11.336 -5.605 -17.188 1 98.19 186 ILE B C 1
ATOM 3106 O O . ILE B 1 186 ? -10.664 -6.637 -17.141 1 98.19 186 ILE B O 1
ATOM 3110 N N . MET B 1 187 ? -11.625 -4.91 -16.094 1 98.62 187 MET B N 1
ATOM 3111 C CA . MET B 1 187 ? -11.016 -5.23 -14.805 1 98.62 187 MET B CA 1
ATOM 3112 C C . MET B 1 187 ? -11.625 -6.496 -14.211 1 98.62 187 MET B C 1
ATOM 3114 O O . MET B 1 187 ? -10.93 -7.262 -13.539 1 98.62 187 MET B O 1
ATOM 3118 N N . GLN B 1 188 ? -12.93 -6.711 -14.461 1 98.44 188 GLN B N 1
ATOM 3119 C CA . GLN B 1 188 ? -13.562 -7.941 -13.992 1 98.44 188 GLN B CA 1
ATOM 3120 C C . GLN B 1 188 ? -12.984 -9.156 -14.703 1 98.44 188 GLN B C 1
ATOM 3122 O O . GLN B 1 188 ? -12.766 -10.203 -14.086 1 98.44 188 GLN B O 1
ATOM 3127 N N . ARG B 1 189 ? -12.68 -9.016 -15.969 1 97.75 189 ARG B N 1
ATOM 3128 C CA . ARG B 1 189 ? -12.023 -10.094 -16.703 1 97.75 189 ARG B CA 1
ATOM 3129 C C . ARG B 1 189 ? -10.617 -10.344 -16.172 1 97.75 189 ARG B C 1
ATOM 3131 O O . ARG B 1 189 ? -10.188 -11.492 -16.047 1 97.75 189 ARG B O 1
ATOM 3138 N N . GLN B 1 190 ? -9.945 -9.258 -15.891 1 97.81 190 GLN B N 1
ATOM 3139 C CA . GLN B 1 190 ? -8.609 -9.375 -15.32 1 97.81 190 GLN B CA 1
ATOM 3140 C C . GLN B 1 190 ? -8.641 -10.07 -13.969 1 97.81 190 GLN B C 1
ATOM 3142 O O . GLN B 1 190 ? -7.82 -10.945 -13.695 1 97.81 190 GLN B O 1
ATOM 3147 N N . ALA B 1 191 ? -9.625 -9.672 -13.117 1 98.44 191 ALA B N 1
ATOM 3148 C CA . ALA B 1 191 ? -9.797 -10.305 -11.812 1 98.44 191 ALA B CA 1
ATOM 3149 C C . ALA B 1 191 ? -10.062 -11.805 -11.961 1 98.44 191 ALA B C 1
ATOM 3151 O O . ALA B 1 191 ? -9.492 -12.617 -11.227 1 98.44 191 ALA B O 1
ATOM 3152 N N . ASP B 1 192 ? -10.891 -12.148 -12.93 1 96.81 192 ASP B N 1
ATOM 3153 C CA . ASP B 1 192 ? -11.203 -13.555 -13.188 1 96.81 192 ASP B CA 1
ATOM 3154 C C . ASP B 1 192 ? -9.945 -14.328 -13.578 1 96.81 192 ASP B C 1
ATOM 3156 O O . ASP B 1 192 ? -9.75 -15.461 -13.141 1 96.81 192 ASP B O 1
ATOM 3160 N N . SER B 1 193 ? -9.133 -13.719 -14.383 1 95.31 193 SER B N 1
ATOM 3161 C CA . SER B 1 193 ? -7.883 -14.344 -14.797 1 95.31 193 SER B CA 1
ATOM 3162 C C . SER B 1 193 ? -6.969 -14.609 -13.602 1 95.31 193 SER B C 1
ATOM 3164 O O . SER B 1 193 ? -6.391 -15.688 -13.484 1 95.31 193 SER B O 1
ATOM 3166 N N . TYR B 1 194 ? -6.84 -13.633 -12.688 1 95.69 194 TYR B N 1
ATOM 3167 C CA . TYR B 1 194 ? -6.012 -13.797 -11.5 1 95.69 194 TYR B CA 1
ATOM 3168 C C . TYR B 1 194 ? -6.562 -14.883 -10.594 1 95.69 194 TYR B C 1
ATOM 3170 O O . TYR B 1 194 ? -5.809 -15.703 -10.062 1 95.69 194 TYR B O 1
ATOM 3178 N N . LEU B 1 195 ? -7.883 -14.883 -10.438 1 94.62 195 LEU B N 1
ATOM 3179 C CA . LEU B 1 195 ? -8.516 -15.867 -9.562 1 94.62 195 LEU B CA 1
ATOM 3180 C C . LEU B 1 195 ? -8.312 -17.281 -10.094 1 94.62 195 LEU B C 1
ATOM 3182 O O . LEU B 1 195 ? -8.141 -18.219 -9.32 1 94.62 195 LEU B O 1
ATOM 3186 N N . GLN B 1 196 ? -8.297 -17.406 -11.375 1 90.19 196 GLN B N 1
ATOM 3187 C CA . GLN B 1 196 ? -8.102 -18.719 -12.008 1 90.19 196 GLN B CA 1
ATOM 3188 C C . GLN B 1 196 ? -6.691 -19.234 -11.75 1 90.19 196 GLN B C 1
ATOM 3190 O O . GLN B 1 196 ? -6.457 -20.453 -11.773 1 90.19 196 GLN B O 1
ATOM 3195 N N . SER B 1 197 ? -5.824 -18.328 -11.484 1 87.5 197 SER B N 1
ATOM 3196 C CA . SER B 1 197 ? -4.434 -18.719 -11.266 1 87.5 197 SER B CA 1
ATOM 3197 C C . SER B 1 197 ? -4.207 -19.188 -9.836 1 87.5 197 SER B C 1
ATOM 3199 O O . SER B 1 197 ? -3.143 -19.719 -9.516 1 87.5 197 SER B O 1
ATOM 3201 N N . LEU B 1 198 ? -5.195 -18.953 -9.008 1 86.25 198 LEU B N 1
ATOM 3202 C CA . LEU B 1 198 ? -5.086 -19.406 -7.625 1 86.25 198 LEU B CA 1
ATOM 3203 C C . LEU B 1 198 ? -5.57 -20.844 -7.488 1 86.25 198 LEU B C 1
ATOM 3205 O O . LEU B 1 198 ? -5.043 -21.609 -6.68 1 86.25 198 LEU B O 1
#

Nearest PDB structures (foldseek):
  7xy5-assembly1_A  TM=9.126E-01  e=3.346E-15  Vibrio cholerae
  6wai-assembly1_B  TM=8.826E-01  e=1.019E-14  Vibrio vulnificus
  6wag-assembly1_B  TM=8.841E-01  e=1.286E-14  Vibrio vulnificus
  6d7r-assembly1_B  TM=8.986E-01  e=3.407E-14  Vibrio cholerae
  7xxs-assembly1_B  TM=9.112E-01  e=5.677E-14  Vibrio cholerae

Organism: NCBI:txid675817

pLDDT: mean 93.76, std 10.96, range [36.91, 98.81]

Radius of gyration: 23.84 Å; Cα contacts (8 Å, |Δi|>4): 432; chains: 2; bounding box: 95×71×45 Å

Foldseek 3Di:
DPPPPPPPPPDDDPVVVLVLLLQLQLVQCLVPNLVPDDLVSSCVSSVHDSVVSCVNVVDSLSSSQVSLVVLLVVVVVLLPVLQDVVQPALLSSLLSSLLSLLVCLLVPPSSNSRLLSLCPPPDPSRVVVNVVSVVVVLVSQLVSQVRRVVVVVDDPPDHSSVVSVVSVVVSVVLSVVSNVVSDSVVSSVVSVVSSVVD/DPPPPPPPPPDDDPVVVLVLLLQLQLVQCLVPNLVPDDLVSSCVSSVHDSVVSCVNQVDSLSSSQVSLVVLLVVVVVLLPVLQDVVQPALLSSLLSSLLSLLVCLLVPPSSNSRLLSLCPPPDPSRVVVVVVSVVVVLVSQLVSQVRRVVVVVDDPPDHSSVVSVVSVVVSVVLSVVSNVVSDSVVSSVVSNVSSVVD

InterPro domains:
  IPR001647 DNA-binding HTH domain, TetR-type [PF00440] (21-67)
  IPR001647 DNA-binding HTH domain, TetR-type [PR00455] (21-34)
  IPR001647 DNA-binding HTH domain, TetR-type [PR00455] (42-65)
  IPR001647 DNA-binding HTH domain, TetR-type [PS50977] (15-75)
  IPR009057 Homedomain-like superfamily [SSF46689] (7-88)
  IPR036271 Tetracyclin repressor-like, C-terminal domain superfamily [SSF48498] (89-196)
  IPR050109 HTH-type, TetR-like transcriptional regulator [PTHR30055] (7-190)

Secondary structure (DSSP, 8-state):
----------PPPHHHHHHHHHHHHHHHHHHH-TTT--HHHHHHHHTS-HHHHHHH--SHHHHHHHHHHHHHHHHHHHHHHHT-TTSSSHHHHHHHHHHHHHHHHHTT-HHHHHHHHHHH---TTTHHHHHHHHHHHHHHHHHHHHHHHHTT-S-TTS-HHHHHHHHHHHHHHHHHHHHH---HHHHHHHHHHHHHT-/----------PPPHHHHHHHHHHHHHHHHHHH-TTT--HHHHHHHHTS-HHHHHHH--SHHHHHHHHHHHHHHHHHHHHHHHT-TTSSSHHHHHHHHHHHHHHHHHTT-HHHHHHHHHHH---TTTHHHHHHHHHHHHHHHHHHHHHHHHTT-S-TTS-HHHHHHHHHHHHHHHHHHHHH---HHHHHHHHHHHHHT-

Solvent-accessible surface area (backbone atoms only — not comparable to full-atom values): 21160 Å² total; per-residue (Å²): 135,84,76,73,74,70,73,68,75,76,74,66,52,71,67,57,44,49,52,48,50,44,53,31,38,35,51,39,25,34,66,48,28,77,51,48,44,48,56,63,59,28,12,62,69,59,70,50,53,49,66,58,43,34,72,78,28,76,40,70,68,51,40,52,51,53,42,49,53,52,33,50,51,53,49,49,50,50,51,53,65,30,56,35,83,87,39,89,42,40,68,51,16,52,50,42,37,52,47,50,50,50,48,39,57,66,68,62,43,36,48,59,46,38,48,51,24,48,74,35,40,78,26,87,89,56,24,62,59,47,55,61,54,46,49,57,54,46,48,56,43,18,50,40,37,43,53,18,46,74,72,62,75,38,67,82,87,54,52,33,61,56,50,29,46,49,48,50,11,44,51,53,40,50,54,57,48,34,75,73,46,76,42,69,67,64,46,48,52,50,50,52,54,56,58,70,59,91,135,85,76,73,73,69,72,68,75,76,74,68,53,72,67,57,45,50,50,47,49,43,54,28,37,34,50,40,24,35,65,47,28,77,51,48,44,48,57,64,58,30,12,62,70,58,70,51,52,48,66,59,43,36,73,78,30,78,40,69,66,52,40,52,51,53,43,51,51,52,32,49,51,54,50,49,49,52,51,54,64,28,57,34,82,86,40,89,42,42,67,50,17,52,50,42,36,53,49,51,50,50,49,39,57,67,68,60,43,36,47,60,46,41,48,49,25,48,72,36,40,77,26,87,88,56,24,62,61,47,54,60,55,46,50,56,55,46,48,55,44,18,50,39,37,44,52,18,45,74,72,60,75,39,67,80,87,53,53,34,61,57,50,30,46,48,48,52,11,43,51,53,41,48,54,59,48,35,75,73,45,76,42,68,68,62,48,48,52,49,49,50,54,56,58,72,58,91